Protein 1VLA (pdb70)

Structure (mmCIF, N/CA/C/O backbone):
data_1VLA
#
_entry.id   1VLA
#
_cell.length_a   64.754
_cell.length_b   39.789
_cell.length_c   110.448
_cell.angle_alpha   90.00
_cell.angle_beta   93.79
_cell.angle_gamma   90.00
#
_symmetry.space_group_name_H-M   'P 1 21 1'
#
loop_
_entity.id
_entity.type
_entity.pdbx_description
1 polymer 'Hydroperoxide resistance protein OsmC'
2 water water
#
loop_
_atom_site.group_PDB
_atom_site.id
_atom_site.type_symbol
_atom_site.label_atom_id
_atom_site.label_alt_id
_atom_site.label_comp_id
_atom_site.label_asym_id
_atom_site.label_entity_id
_atom_site.label_seq_id
_atom_site.pdbx_PDB_ins_code
_atom_site.Cartn_x
_atom_site.Cartn_y
_atom_site.Cartn_z
_atom_site.occupancy
_atom_site.B_iso_or_equiv
_atom_site.auth_seq_id
_atom_site.auth_comp_id
_atom_site.auth_asym_id
_atom_site.auth_atom_id
_atom_site.pdbx_PDB_model_num
ATOM 1 N N . HIS A 1 7 ? 14.884 20.364 15.927 1.00 15.99 -5 HIS A N 1
ATOM 2 C CA . HIS A 1 7 ? 13.616 20.773 16.639 1.00 15.06 -5 HIS A CA 1
ATOM 3 C C . HIS A 1 7 ? 12.816 19.543 17.041 1.00 16.85 -5 HIS A C 1
ATOM 4 O O . HIS A 1 7 ? 11.736 19.235 16.494 1.00 12.71 -5 HIS A O 1
ATOM 11 N N . HIS A 1 8 ? 13.379 18.848 18.036 1.00 15.94 -4 HIS A N 1
ATOM 12 C CA . HIS A 1 8 ? 12.886 17.552 18.482 1.00 14.95 -4 HIS A CA 1
ATOM 13 C C . HIS A 1 8 ? 11.510 17.730 19.085 1.00 12.00 -4 HIS A C 1
ATOM 14 O O . HIS A 1 8 ? 11.207 18.790 19.656 1.00 11.06 -4 HIS A O 1
ATOM 21 N N . HIS A 1 9 ? 10.673 16.705 18.939 1.00 7.52 -3 HIS A N 1
ATOM 22 C CA . HIS A 1 9 ? 9.320 16.825 19.368 1.00 5.63 -3 HIS A CA 1
ATOM 23 C C . HIS A 1 9 ? 9.195 16.522 20.834 1.00 4.50 -3 HIS A C 1
ATOM 24 O O . HIS A 1 9 ? 9.744 15.556 21.318 1.00 7.09 -3 HIS A O 1
ATOM 31 N N . HIS A 1 10 ? 8.467 17.368 21.533 1.00 2.00 -2 HIS A N 1
ATOM 32 C CA . HIS A 1 10 ? 8.201 17.168 22.949 1.00 3.43 -2 HIS A CA 1
ATOM 33 C C . HIS A 1 10 ? 6.819 16.579 23.001 1.00 7.21 -2 HIS A C 1
ATOM 34 O O . HIS A 1 10 ? 5.871 17.153 22.443 1.00 12.28 -2 HIS A O 1
ATOM 41 N N . HIS A 1 11 ? 6.692 15.445 23.643 1.00 2.00 -1 HIS A N 1
ATOM 42 C CA . HIS A 1 11 ? 5.392 14.792 23.772 1.00 2.00 -1 HIS A CA 1
ATOM 43 C C . HIS A 1 11 ? 5.011 14.768 25.239 1.00 3.13 -1 HIS A C 1
ATOM 44 O O . HIS A 1 11 ? 5.879 14.613 26.130 1.00 4.73 -1 HIS A O 1
ATOM 51 N N . HIS A 1 12 ? 3.728 14.955 25.506 1.00 5.36 0 HIS A N 1
ATOM 52 C CA . HIS A 1 12 ? 3.208 15.089 26.861 1.00 6.37 0 HIS A CA 1
ATOM 53 C C . HIS A 1 12 ? 2.014 14.130 27.016 1.00 7.76 0 HIS A C 1
ATOM 54 O O . HIS A 1 12 ? 1.257 13.942 26.088 1.00 2.50 0 HIS A O 1
ATOM 75 N N . GLN A 1 14 ? -0.863 12.820 30.364 1.00 5.11 2 GLN A N 1
ATOM 76 C CA . GLN A 1 14 ? -1.140 12.884 31.776 1.00 7.72 2 GLN A CA 1
ATOM 77 C C . GLN A 1 14 ? -2.172 11.863 32.234 1.00 3.94 2 GLN A C 1
ATOM 78 O O . GLN A 1 14 ? -3.040 11.454 31.466 1.00 2.63 2 GLN A O 1
ATOM 84 N N . ALA A 1 15 ? -1.965 11.371 33.451 1.00 3.22 3 ALA A N 1
ATOM 85 C CA . ALA A 1 15 ? -2.801 10.334 34.072 1.00 4.06 3 ALA A CA 1
ATOM 86 C C . ALA A 1 15 ? -3.302 10.945 35.352 1.00 5.04 3 ALA A C 1
ATOM 87 O O . ALA A 1 15 ? -2.523 11.385 36.195 1.00 5.51 3 ALA A O 1
ATOM 89 N N . ARG A 1 16 ? -4.610 10.958 35.505 1.00 5.03 4 ARG A N 1
ATOM 90 C CA . ARG A 1 16 ? -5.220 11.577 36.629 1.00 6.69 4 ARG A CA 1
ATOM 91 C C . ARG A 1 16 ? -5.801 10.482 37.584 1.00 5.28 4 ARG A C 1
ATOM 92 O O . ARG A 1 16 ? -6.575 9.602 37.176 1.00 3.30 4 ARG A O 1
ATOM 100 N N . TRP A 1 17 ? -5.454 10.593 38.871 1.00 5.84 5 TRP A N 1
ATOM 101 C CA . TRP A 1 17 ? -6.085 9.759 39.883 1.00 4.24 5 TRP A CA 1
ATOM 102 C C . TRP A 1 17 ? -7.511 10.194 40.057 1.00 4.94 5 TRP A C 1
ATOM 103 O O . TRP A 1 17 ? -7.791 11.364 40.198 1.00 2.60 5 TRP A O 1
ATOM 114 N N . ILE A 1 18 ? -8.418 9.243 40.011 1.00 3.06 6 ILE A N 1
ATOM 115 C CA . ILE A 1 18 ? -9.819 9.563 40.171 1.00 5.23 6 ILE A CA 1
ATOM 116 C C . ILE A 1 18 ? -10.466 8.868 41.356 1.00 3.46 6 ILE A C 1
ATOM 117 O O . ILE A 1 18 ? -11.682 8.860 41.499 1.00 4.21 6 ILE A O 1
ATOM 122 N N . GLY A 1 19 ? -9.624 8.425 42.284 1.00 7.53 7 GLY A N 1
ATOM 123 C CA . GLY A 1 19 ? -10.069 7.853 43.520 1.00 4.63 7 GLY A CA 1
ATOM 124 C C . GLY A 1 19 ? -9.671 6.409 43.585 1.00 4.99 7 GLY A C 1
ATOM 125 O O . GLY A 1 19 ? -9.440 5.761 42.540 1.00 5.78 7 GLY A O 1
ATOM 126 N N . ASN A 1 20 ? -9.635 5.922 44.833 1.00 4.58 8 ASN A N 1
ATOM 127 C CA . ASN A 1 20 ? -9.258 4.551 45.161 1.00 5.01 8 ASN A CA 1
ATOM 128 C C . ASN A 1 20 ? -7.927 4.259 44.490 1.00 5.65 8 ASN A C 1
ATOM 129 O O . ASN A 1 20 ? -6.944 4.913 44.836 1.00 5.07 8 ASN A O 1
ATOM 150 N N . PHE A 1 23 ? -6.958 5.348 37.728 1.00 4.39 11 PHE A N 1
ATOM 151 C CA . PHE A 1 23 ? -6.335 6.442 36.967 1.00 5.50 11 PHE A CA 1
ATOM 152 C C . PHE A 1 23 ? -7.019 6.496 35.589 1.00 5.00 11 PHE A C 1
ATOM 153 O O . PHE A 1 23 ? -7.343 5.461 35.017 1.00 2.05 11 PHE A O 1
ATOM 161 N N . HIS A 1 24 ? -7.211 7.711 35.089 1.00 3.95 12 HIS A N 1
ATOM 162 C CA . HIS A 1 24 ? -7.764 7.960 33.791 1.00 3.09 12 HIS A CA 1
ATOM 163 C C . HIS A 1 24 ? -6.785 8.799 33.000 1.00 6.09 12 HIS A C 1
ATOM 164 O O . HIS A 1 24 ? -6.262 9.817 33.478 1.00 4.91 12 HIS A O 1
ATOM 171 N N . VAL A 1 25 ? -6.602 8.380 31.757 1.00 4.85 13 VAL A N 1
ATOM 172 C CA . VAL A 1 25 ? -5.826 9.135 30.802 1.00 5.57 13 VAL A CA 1
ATOM 173 C C . VAL A 1 25 ? -6.730 9.496 29.625 1.00 7.63 13 VAL A C 1
ATOM 174 O O . VAL A 1 25 ? -7.482 8.669 29.155 1.00 5.43 13 VAL A O 1
ATOM 178 N N . ARG A 1 26 ? -6.670 10.752 29.170 1.00 4.18 14 ARG A N 1
ATOM 179 C CA . ARG A 1 26 ? -7.182 11.093 27.849 1.00 5.63 14 ARG A CA 1
ATOM 180 C C . ARG A 1 26 ? -5.963 11.205 26.956 1.00 7.94 14 ARG A C 1
ATOM 181 O O . ARG A 1 26 ? -5.110 12.074 27.183 1.00 4.25 14 ARG A O 1
ATOM 189 N N . THR A 1 27 ? -5.886 10.328 25.946 1.00 4.93 15 THR A N 1
ATOM 190 C CA . THR A 1 27 ? -4.720 10.307 25.054 1.00 8.19 15 THR A CA 1
ATOM 191 C C . THR A 1 27 ? -4.643 11.484 24.098 1.00 7.84 15 THR A C 1
ATOM 192 O O . THR A 1 27 ? -5.629 12.185 23.862 1.00 8.68 15 THR A O 1
ATOM 196 N N . ASP A 1 28 ? -3.447 11.726 23.556 1.00 10.30 16 ASP A N 1
ATOM 197 C CA . ASP A 1 28 ? -3.288 12.751 22.520 1.00 11.97 16 ASP A CA 1
ATOM 198 C C . ASP A 1 28 ? -4.123 12.380 21.312 1.00 10.20 16 ASP A C 1
ATOM 199 O O . ASP A 1 28 ? -4.678 13.253 20.651 1.00 10.21 16 ASP A O 1
ATOM 204 N N . SER A 1 29 ? -4.224 11.076 21.010 1.00 8.67 17 SER A N 1
ATOM 205 C CA . SER A 1 29 ? -5.124 10.566 19.965 1.00 7.27 17 SER A CA 1
ATOM 206 C C . SER A 1 29 ? -6.608 10.697 20.346 1.00 5.55 17 SER A C 1
ATOM 207 O O . SER A 1 29 ? -7.491 10.301 19.584 1.00 6.43 17 SER A O 1
ATOM 210 N N . ASN A 1 30 ? -6.871 11.179 21.566 1.00 9.03 18 ASN A N 1
ATOM 211 C CA . ASN A 1 30 ? -8.230 11.521 21.975 1.00 9.33 18 ASN A CA 1
ATOM 212 C C . ASN A 1 30 ? -9.145 10.331 22.319 1.00 9.84 18 ASN A C 1
ATOM 213 O O . ASN A 1 30 ? -10.294 10.217 21.862 1.00 8.08 18 ASN A O 1
ATOM 218 N N . HIS A 1 31 ? -8.593 9.442 23.130 1.00 6.52 19 HIS A N 1
ATOM 219 C CA . HIS A 1 31 ? -9.241 8.224 23.543 1.00 4.54 19 HIS A CA 1
ATOM 220 C C . HIS A 1 31 ? -9.033 8.066 25.028 1.00 6.23 19 HIS A C 1
ATOM 221 O O . HIS A 1 31 ? -8.125 8.639 25.600 1.00 6.42 19 HIS A O 1
ATOM 228 N N . ASP A 1 32 ? -9.913 7.314 25.661 1.00 8.40 20 ASP A N 1
ATOM 229 C CA . ASP A 1 32 ? -9.852 7.076 27.102 1.00 9.74 20 ASP A CA 1
ATOM 230 C C . ASP A 1 32 ? -9.020 5.843 27.382 1.00 8.35 20 ASP A C 1
ATOM 231 O O . ASP A 1 32 ? -9.105 4.863 26.675 1.00 7.32 20 ASP A O 1
ATOM 236 N N . VAL A 1 33 ? -8.209 5.915 28.418 1.00 6.83 21 VAL A N 1
ATOM 237 C CA . VAL A 1 33 ? -7.617 4.721 28.993 1.00 5.00 21 VAL A CA 1
ATOM 238 C C . VAL A 1 33 ? -7.830 4.760 30.523 1.00 6.61 21 VAL A C 1
ATOM 239 O O . VAL A 1 33 ? -7.562 5.781 31.138 1.00 5.34 21 VAL A O 1
ATOM 243 N N . LEU A 1 34 ? -8.324 3.665 31.099 1.00 5.06 22 LEU A N 1
ATOM 244 C CA . LEU A 1 34 ? -8.495 3.533 32.549 1.00 5.20 22 LEU A CA 1
ATOM 245 C C . LEU A 1 34 ? -7.603 2.418 33.047 1.00 5.07 22 LEU A C 1
ATOM 246 O O . LEU A 1 34 ? -7.298 1.486 32.333 1.00 2.93 22 LEU A O 1
ATOM 259 N N . ASP A 1 36 ? -6.801 0.185 36.848 1.00 4.46 24 ASP A N 1
ATOM 260 C CA . ASP A 1 36 ? -7.310 -0.116 38.185 1.00 4.82 24 ASP A CA 1
ATOM 261 C C . ASP A 1 36 ? -6.549 -1.320 38.666 1.00 6.62 24 ASP A C 1
ATOM 262 O O . ASP A 1 36 ? -5.740 -1.906 37.941 1.00 4.91 24 ASP A O 1
ATOM 267 N N . THR A 1 37 ? -6.778 -1.658 39.910 1.00 7.28 25 THR A N 1
ATOM 268 C CA . THR A 1 37 ? -6.219 -2.865 40.423 1.00 6.98 25 THR A CA 1
ATOM 269 C C . THR A 1 37 ? -7.216 -3.687 41.219 1.00 7.26 25 THR A C 1
ATOM 270 O O . THR A 1 37 ? -8.384 -3.342 41.371 1.00 6.67 25 THR A O 1
ATOM 274 N N . LYS A 1 38 ? -6.707 -4.774 41.750 1.00 8.76 26 LYS A N 1
ATOM 275 C CA . LYS A 1 38 ? -7.468 -5.631 42.631 1.00 8.21 26 LYS A CA 1
ATOM 276 C C . LYS A 1 38 ? -8.000 -4.942 43.880 1.00 10.45 26 LYS A C 1
ATOM 277 O O . LYS A 1 38 ? -7.410 -4.010 44.380 1.00 5.67 26 LYS A O 1
ATOM 283 N N . GLU A 1 39 ? -9.141 -5.429 44.369 1.00 11.03 27 GLU A N 1
ATOM 284 C CA . GLU A 1 39 ? -9.804 -4.824 45.511 1.00 10.41 27 GLU A CA 1
ATOM 285 C C . GLU A 1 39 ? -8.900 -5.003 46.741 1.00 10.53 27 GLU A C 1
ATOM 286 O O . GLU A 1 39 ? -8.818 -4.131 47.608 1.00 12.01 27 GLU A O 1
ATOM 292 N N . GLU A 1 40 ? -8.152 -6.097 46.744 1.00 9.73 28 GLU A N 1
ATOM 293 C CA . GLU A 1 40 ? -7.225 -6.389 47.815 1.00 13.02 28 GLU A CA 1
ATOM 294 C C . GLU A 1 40 ? -6.128 -5.360 48.044 1.00 10.88 28 GLU A C 1
ATOM 295 O O . GLU A 1 40 ? -5.617 -5.262 49.141 1.00 12.57 28 GLU A O 1
ATOM 301 N N . VAL A 1 41 ? -5.775 -4.577 47.036 1.00 10.69 29 VAL A N 1
ATOM 302 C CA . VAL A 1 41 ? -4.784 -3.531 47.202 1.00 10.52 29 VAL A CA 1
ATOM 303 C C . VAL A 1 41 ? -5.386 -2.144 47.022 1.00 9.80 29 VAL A C 1
ATOM 304 O O . VAL A 1 41 ? -4.669 -1.177 46.854 1.00 8.48 29 VAL A O 1
ATOM 308 N N . GLY A 1 42 ? -6.710 -2.058 47.149 1.00 8.22 30 GLY A N 1
ATOM 309 C CA . GLY A 1 42 ? -7.409 -0.780 47.286 1.00 6.76 30 GLY A CA 1
ATOM 310 C C . GLY A 1 42 ? -8.218 -0.394 46.062 1.00 5.92 30 GLY A C 1
ATOM 311 O O . GLY A 1 42 ? -8.816 0.673 46.014 1.00 5.71 30 GLY A O 1
ATOM 312 N N . GLY A 1 43 ? -8.176 -1.258 45.047 1.00 7.36 31 GLY A N 1
ATOM 313 C CA . GLY A 1 43 ? -8.771 -0.979 43.742 1.00 7.26 31 GLY A CA 1
ATOM 314 C C . GLY A 1 43 ? -10.201 -1.490 43.667 1.00 5.49 31 GLY A C 1
ATOM 315 O O . GLY A 1 43 ? -10.779 -1.916 44.654 1.00 6.07 31 GLY A O 1
ATOM 316 N N . LYS A 1 44 ? -10.797 -1.388 42.490 1.00 5.30 32 LYS A N 1
ATOM 317 C CA . LYS A 1 44 ? -12.174 -1.828 42.270 1.00 6.58 32 LYS A CA 1
ATOM 318 C C . LYS A 1 44 ? -12.287 -2.853 41.152 1.00 4.69 32 LYS A C 1
ATOM 319 O O . LYS A 1 44 ? -13.375 -3.195 40.736 1.00 5.00 32 LYS A O 1
ATOM 325 N N . ASP A 1 45 ? -11.141 -3.300 40.659 1.00 3.45 33 ASP A N 1
ATOM 326 C CA . ASP A 1 45 ? -11.046 -4.258 39.561 1.00 5.84 33 ASP A CA 1
ATOM 327 C C . ASP A 1 45 ? -11.991 -3.920 38.405 1.00 4.45 33 ASP A C 1
ATOM 328 O O . ASP A 1 45 ? -12.711 -4.775 37.885 1.00 3.85 33 ASP A O 1
ATOM 333 N N . ALA A 1 46 ? -11.926 -2.671 37.985 1.00 4.26 34 ALA A N 1
ATOM 334 C CA . ALA A 1 46 ? -12.845 -2.167 37.015 1.00 4.58 34 ALA A CA 1
ATOM 335 C C . ALA A 1 46 ? -12.139 -1.802 35.735 1.00 6.00 34 ALA A C 1
ATOM 336 O O . ALA A 1 46 ? -12.768 -1.326 34.787 1.00 7.48 34 ALA A O 1
ATOM 338 N N . ALA A 1 47 ? -10.833 -2.084 35.663 1.00 5.12 35 ALA A N 1
ATOM 339 C CA . ALA A 1 47 ? -10.057 -1.764 34.475 1.00 3.97 35 ALA A CA 1
ATOM 340 C C . ALA A 1 47 ? -8.741 -2.540 34.565 1.00 2.00 35 ALA A C 1
ATOM 341 O O . ALA A 1 47 ? -8.387 -3.049 35.635 1.00 2.25 35 ALA A O 1
ATOM 343 N N . PRO A 1 48 ? -8.002 -2.560 33.482 1.00 2.75 36 PRO A N 1
ATOM 344 C CA . PRO A 1 48 ? -6.753 -3.325 33.520 1.00 5.83 36 PRO A CA 1
ATOM 345 C C . PRO A 1 48 ? -5.711 -2.734 34.445 1.00 4.60 36 PRO A C 1
ATOM 346 O O . PRO A 1 48 ? -5.736 -1.530 34.769 1.00 7.12 36 PRO A O 1
ATOM 350 N N . ARG A 1 49 ? -4.782 -3.590 34.856 1.00 5.05 37 ARG A N 1
ATOM 351 C CA . ARG A 1 49 ? -3.624 -3.192 35.610 1.00 5.34 37 ARG A CA 1
ATOM 352 C C . ARG A 1 49 ? -2.611 -2.412 34.740 1.00 4.03 37 ARG A C 1
ATOM 353 O O . ARG A 1 49 ? -2.447 -2.652 33.540 1.00 3.54 37 ARG A O 1
ATOM 361 N N . PRO A 1 50 ? -1.877 -1.508 35.364 1.00 4.05 38 PRO A N 1
ATOM 362 C CA . PRO A 1 50 ? -0.833 -0.779 34.634 1.00 3.15 38 PRO A CA 1
ATOM 363 C C . PRO A 1 50 ? 0.150 -1.690 33.877 1.00 3.34 38 PRO A C 1
ATOM 364 O O . PRO A 1 50 ? 0.426 -1.430 32.686 1.00 2.00 38 PRO A O 1
ATOM 368 N N . LEU A 1 51 ? 0.632 -2.770 34.501 1.00 2.52 39 LEU A N 1
ATOM 369 C CA . LEU A 1 51 ? 1.578 -3.631 33.774 1.00 7.17 39 LEU A CA 1
ATOM 370 C C . LEU A 1 51 ? 0.962 -4.327 32.599 1.00 3.85 39 LEU A C 1
ATOM 371 O O . LEU A 1 51 ? 1.620 -4.617 31.602 1.00 6.55 39 LEU A O 1
ATOM 376 N N . GLU A 1 52 ? -0.310 -4.645 32.748 1.00 4.40 40 GLU A N 1
ATOM 377 C CA . GLU A 1 52 ? -1.069 -5.200 31.673 1.00 4.89 40 GLU A CA 1
ATOM 378 C C . GLU A 1 52 ? -1.106 -4.261 30.480 1.00 2.06 40 GLU A C 1
ATOM 379 O O . GLU A 1 52 ? -0.955 -4.715 29.365 1.00 3.33 40 GLU A O 1
ATOM 385 N N . LEU A 1 53 ? -1.233 -2.968 30.722 1.00 3.64 41 LEU A N 1
ATOM 386 C CA . LEU A 1 53 ? -1.224 -1.968 29.639 1.00 2.95 41 LEU A CA 1
ATOM 387 C C . LEU A 1 53 ? 0.138 -1.866 29.022 1.00 3.19 41 LEU A C 1
ATOM 388 O O . LEU A 1 53 ? 0.263 -1.736 27.804 1.00 4.51 41 LEU A O 1
ATOM 393 N N . VAL A 1 54 ? 1.175 -1.913 29.848 1.00 4.21 42 VAL A N 1
ATOM 394 C CA . VAL A 1 54 ? 2.562 -1.893 29.305 1.00 5.62 42 VAL A CA 1
ATOM 395 C C . VAL A 1 54 ? 2.762 -3.047 28.290 1.00 2.91 42 VAL A C 1
ATOM 396 O O . VAL A 1 54 ? 3.171 -2.809 27.164 1.00 7.47 42 VAL A O 1
ATOM 400 N N . LEU A 1 55 ? 2.442 -4.255 28.713 1.00 7.04 43 LEU A N 1
ATOM 401 C CA . LEU A 1 55 ? 2.676 -5.460 27.924 1.00 6.74 43 LEU A CA 1
ATOM 402 C C . LEU A 1 55 ? 1.762 -5.484 26.696 1.00 4.75 43 LEU A C 1
ATOM 403 O O . LEU A 1 55 ? 2.205 -5.879 25.634 1.00 6.25 43 LEU A O 1
ATOM 408 N N . THR A 1 56 ? 0.522 -5.057 26.873 1.00 5.95 44 THR A N 1
ATOM 409 C CA . THR A 1 56 ? -0.437 -4.921 25.779 1.00 4.53 44 THR A CA 1
ATOM 410 C C . THR A 1 56 ? 0.085 -3.927 24.726 1.00 5.42 44 THR A C 1
ATOM 411 O O . THR A 1 56 ? 0.050 -4.203 23.524 1.00 4.56 44 THR A O 1
ATOM 415 N N . GLY A 1 57 ? 0.565 -2.769 25.188 1.00 2.31 45 GLY A N 1
ATOM 416 C CA . GLY A 1 57 ? 1.143 -1.758 24.305 1.00 4.44 45 GLY A CA 1
ATOM 417 C C . GLY A 1 57 ? 2.311 -2.315 23.513 1.00 6.43 45 GLY A C 1
ATOM 418 O O . GLY A 1 57 ? 2.430 -2.137 22.319 1.00 7.47 45 GLY A O 1
ATOM 419 N N . LEU A 1 58 ? 3.196 -3.009 24.203 1.00 5.95 46 LEU A N 1
ATOM 420 C CA . LEU A 1 58 ? 4.363 -3.625 23.534 1.00 7.70 46 LEU A CA 1
ATOM 421 C C . LEU A 1 58 ? 3.976 -4.602 22.453 1.00 7.81 46 LEU A C 1
ATOM 422 O O . LEU A 1 58 ? 4.558 -4.587 21.362 1.00 6.48 46 LEU A O 1
ATOM 435 N N . GLY A 1 60 ? 1.086 -4.513 20.844 1.00 8.05 48 GLY A N 1
ATOM 436 C CA . GLY A 1 60 ? 0.562 -3.662 19.802 1.00 7.01 48 GLY A CA 1
ATOM 437 C C . GLY A 1 60 ? 1.598 -3.032 18.912 1.00 7.59 48 GLY A C 1
ATOM 438 O O . GLY A 1 60 ? 1.414 -3.012 17.673 1.00 7.42 48 GLY A O 1
ATOM 439 N N . CYS A 1 61 ? 2.696 -2.546 19.500 1.00 6.71 49 CYS A N 1
ATOM 440 C CA . CYS A 1 61 ? 3.762 -1.899 18.716 1.00 9.01 49 CYS A CA 1
ATOM 441 C C . CYS A 1 61 ? 4.246 -2.875 17.641 1.00 8.08 49 CYS A C 1
ATOM 442 O O . CYS A 1 61 ? 4.257 -2.546 16.459 1.00 9.86 49 CYS A O 1
ATOM 445 N N . THR A 1 62 ? 4.529 -4.111 18.034 1.00 3.65 50 THR A N 1
ATOM 446 C CA . THR A 1 62 ? 5.072 -5.056 17.030 1.00 7.77 50 THR A CA 1
ATOM 447 C C . THR A 1 62 ? 3.960 -5.599 16.118 1.00 6.91 50 THR A C 1
ATOM 448 O O . THR A 1 62 ? 4.184 -5.787 14.911 1.00 7.50 50 THR A O 1
ATOM 452 N N . GLY A 1 63 ? 2.768 -5.832 16.663 1.00 5.71 51 GLY A N 1
ATOM 453 C CA . GLY A 1 63 ? 1.644 -6.289 15.834 1.00 8.10 51 GLY A CA 1
ATOM 454 C C . GLY A 1 63 ? 1.336 -5.305 14.721 1.00 6.54 51 GLY A C 1
ATOM 455 O O . GLY A 1 63 ? 1.111 -5.707 13.602 1.00 5.60 51 GLY A O 1
ATOM 467 N N . ASP A 1 65 ? 3.330 -3.221 13.291 1.00 5.21 53 ASP A N 1
ATOM 468 C CA . ASP A 1 65 ? 4.394 -3.324 12.326 1.00 5.28 53 ASP A CA 1
ATOM 469 C C . ASP A 1 65 ? 4.132 -4.426 11.409 1.00 5.98 53 ASP A C 1
ATOM 470 O O . ASP A 1 65 ? 4.243 -4.273 10.221 1.00 4.83 53 ASP A O 1
ATOM 475 N N . VAL A 1 66 ? 3.845 -5.582 11.959 1.00 5.62 54 VAL A N 1
ATOM 476 C CA . VAL A 1 66 ? 3.704 -6.766 11.121 1.00 4.98 54 VAL A CA 1
ATOM 477 C C . VAL A 1 66 ? 2.536 -6.644 10.171 1.00 3.85 54 VAL A C 1
ATOM 478 O O . VAL A 1 66 ? 2.663 -6.944 8.977 1.00 3.73 54 VAL A O 1
ATOM 482 N N . VAL A 1 67 ? 1.397 -6.220 10.697 1.00 4.28 55 VAL A N 1
ATOM 483 C CA . VAL A 1 67 ? 0.199 -5.978 9.832 1.00 5.38 55 VAL A CA 1
ATOM 484 C C . VAL A 1 67 ? 0.530 -5.012 8.707 1.00 2.30 55 VAL A C 1
ATOM 485 O O . VAL A 1 67 ? 0.253 -5.289 7.550 1.00 5.02 55 VAL A O 1
ATOM 489 N N . SER A 1 68 ? 1.104 -3.866 9.054 1.00 5.43 56 SER A N 1
ATOM 490 C CA . SER A 1 68 ? 1.425 -2.846 8.069 1.00 6.81 56 SER A CA 1
ATOM 491 C C . SER A 1 68 ? 2.364 -3.362 6.995 1.00 6.27 56 SER A C 1
ATOM 492 O O . SER A 1 68 ? 2.187 -3.109 5.787 1.00 3.85 56 SER A O 1
ATOM 497 N N . ILE A 1 69 ? 3.358 -4.118 7.424 1.00 5.40 57 ILE A N 1
ATOM 498 C CA . ILE A 1 69 ? 4.347 -4.644 6.519 1.00 5.55 57 ILE A CA 1
ATOM 499 C C . ILE A 1 69 ? 3.723 -5.660 5.614 1.00 4.36 57 ILE A C 1
ATOM 500 O O . ILE A 1 69 ? 3.943 -5.616 4.429 1.00 3.30 57 ILE A O 1
ATOM 505 N N . LEU A 1 70 ? 2.940 -6.591 6.153 1.00 6.01 58 LEU A N 1
ATOM 506 C CA . LEU A 1 70 ? 2.286 -7.561 5.285 1.00 3.01 58 LEU A CA 1
ATOM 507 C C . LEU A 1 70 ? 1.269 -6.953 4.333 1.00 3.94 58 LEU A C 1
ATOM 508 O O . LEU A 1 70 ? 1.150 -7.392 3.217 1.00 5.61 58 LEU A O 1
ATOM 513 N N . ARG A 1 71 ? 0.569 -5.922 4.758 1.00 5.03 59 ARG A N 1
ATOM 514 C CA . ARG A 1 71 ? -0.302 -5.182 3.835 1.00 5.07 59 ARG A CA 1
ATOM 515 C C . ARG A 1 71 ? 0.511 -4.597 2.717 1.00 6.49 59 ARG A C 1
ATOM 516 O O . ARG A 1 71 ? 0.152 -4.698 1.523 1.00 6.19 59 ARG A O 1
ATOM 524 N N . LYS A 1 72 ? 1.635 -4.004 3.093 1.00 6.39 60 LYS A N 1
ATOM 525 C CA . LYS A 1 72 ? 2.516 -3.385 2.137 1.00 7.12 60 LYS A CA 1
ATOM 526 C C . LYS A 1 72 ? 3.022 -4.407 1.132 1.00 9.50 60 LYS A C 1
ATOM 527 O O . LYS A 1 72 ? 3.036 -4.142 -0.071 1.00 7.96 60 LYS A O 1
ATOM 541 N N . LYS A 1 74 ? 1.597 -6.925 0.216 1.00 3.88 62 LYS A N 1
ATOM 542 C CA . LYS A 1 74 ? 0.474 -7.332 -0.601 1.00 4.39 62 LYS A CA 1
ATOM 543 C C . LYS A 1 74 ? 0.143 -8.812 -0.380 1.00 5.82 62 LYS A C 1
ATOM 544 O O . LYS A 1 74 ? -0.268 -9.517 -1.307 1.00 9.74 62 LYS A O 1
ATOM 553 N N . VAL A 1 75 ? 0.284 -9.288 0.853 1.00 6.64 63 VAL A N 1
ATOM 554 C CA . VAL A 1 75 ? -0.166 -10.657 1.178 1.00 8.13 63 VAL A CA 1
ATOM 555 C C . VAL A 1 75 ? -1.165 -10.714 2.328 1.00 9.37 63 VAL A C 1
ATOM 556 O O . VAL A 1 75 ? -1.579 -11.795 2.742 1.00 9.04 63 VAL A O 1
ATOM 560 N N . ILE A 1 76 ? -1.564 -9.562 2.860 1.00 9.15 64 ILE A N 1
ATOM 561 C CA . ILE A 1 76 ? -2.422 -9.567 4.024 1.00 9.68 64 ILE A CA 1
ATOM 562 C C . ILE A 1 76 ? -3.847 -10.032 3.669 1.00 9.11 64 ILE A C 1
ATOM 563 O O . ILE A 1 76 ? -4.581 -10.543 4.514 1.00 9.36 64 ILE A O 1
ATOM 568 N N . ASP A 1 77 ? -4.224 -9.845 2.419 1.00 10.42 65 ASP A N 1
ATOM 569 C CA . ASP A 1 77 ? -5.503 -10.326 1.965 1.00 10.68 65 ASP A CA 1
ATOM 570 C C . ASP A 1 77 ? -5.657 -11.824 2.168 1.00 9.25 65 ASP A C 1
ATOM 571 O O . ASP A 1 77 ? -6.788 -12.311 2.202 1.00 11.88 65 ASP A O 1
ATOM 575 N N . GLN A 1 78 ? -4.545 -12.557 2.309 1.00 8.14 66 GLN A N 1
ATOM 576 C CA . GLN A 1 78 ? -4.574 -13.991 2.583 1.00 8.22 66 GLN A CA 1
ATOM 577 C C . GLN A 1 78 ? -4.614 -14.317 4.082 1.00 8.88 66 GLN A C 1
ATOM 578 O O . GLN A 1 78 ? -4.679 -15.479 4.451 1.00 6.83 66 GLN A O 1
ATOM 592 N N . LYS A 1 80 ? -6.106 -14.737 7.552 1.00 3.74 68 LYS A N 1
ATOM 593 C CA . LYS A 1 80 ? -7.405 -14.867 8.219 1.00 3.61 68 LYS A CA 1
ATOM 594 C C . LYS A 1 80 ? -7.332 -14.467 9.676 1.00 6.72 68 LYS A C 1
ATOM 595 O O . LYS A 1 80 ? -8.317 -14.011 10.227 1.00 5.72 68 LYS A O 1
ATOM 602 N N . ASP A 1 81 ? -6.199 -14.719 10.306 1.00 5.06 69 ASP A N 1
ATOM 603 C CA . ASP A 1 81 ? -6.040 -14.443 11.725 1.00 7.30 69 ASP A CA 1
ATOM 604 C C . ASP A 1 81 ? -4.562 -14.176 12.020 1.00 5.67 69 ASP A C 1
ATOM 605 O O . ASP A 1 81 ? -3.680 -14.675 11.339 1.00 4.78 69 ASP A O 1
ATOM 610 N N . PHE A 1 82 ? -4.337 -13.369 13.046 1.00 5.11 70 PHE A N 1
ATOM 611 C CA . PHE A 1 82 ? -3.027 -13.028 13.512 1.00 5.34 70 PHE A CA 1
ATOM 612 C C . PHE A 1 82 ? -3.145 -12.674 14.987 1.00 7.24 70 PHE A C 1
ATOM 613 O O . PHE A 1 82 ? -3.951 -11.856 15.413 1.00 5.36 70 PHE A O 1
ATOM 621 N N . ARG A 1 83 ? -2.318 -13.311 15.784 1.00 5.95 71 ARG A N 1
ATOM 622 C CA . ARG A 1 83 ? -2.246 -12.894 17.156 1.00 8.05 71 ARG A CA 1
ATOM 623 C C . ARG A 1 83 ? -0.827 -12.959 17.651 1.00 9.45 71 ARG A C 1
ATOM 624 O O . ARG A 1 83 ? 0.015 -13.670 17.081 1.00 5.76 71 ARG A O 1
ATOM 632 N N . ILE A 1 84 ? -0.592 -12.211 18.718 1.00 11.48 72 ILE A N 1
ATOM 633 C CA . ILE A 1 84 ? 0.696 -12.157 19.381 1.00 9.69 72 ILE A CA 1
ATOM 634 C C . ILE A 1 84 ? 0.473 -12.705 20.771 1.00 7.91 72 ILE A C 1
ATOM 635 O O . ILE A 1 84 ? -0.538 -12.387 21.415 1.00 9.00 72 ILE A O 1
ATOM 640 N N . GLU A 1 85 ? 1.401 -13.526 21.229 1.00 7.32 73 GLU A N 1
ATOM 641 C CA . GLU A 1 85 ? 1.381 -14.008 22.637 1.00 6.63 73 GLU A CA 1
ATOM 642 C C . GLU A 1 85 ? 2.693 -13.577 23.244 1.00 11.35 73 GLU A C 1
ATOM 643 O O . GLU A 1 85 ? 3.724 -13.677 22.602 1.00 10.49 73 GLU A O 1
ATOM 649 N N . ILE A 1 86 ? 2.646 -13.067 24.466 1.00 9.54 74 ILE A N 1
ATOM 650 C CA . ILE A 1 86 ? 3.857 -12.679 25.155 1.00 9.26 74 ILE A CA 1
ATOM 651 C C . ILE A 1 86 ? 3.957 -13.537 26.371 1.00 8.36 74 ILE A C 1
ATOM 652 O O . ILE A 1 86 ? 2.939 -13.807 27.039 1.00 9.91 74 ILE A O 1
ATOM 657 N N . GLU A 1 87 ? 5.167 -14.042 26.606 1.00 7.72 75 GLU A N 1
ATOM 658 C CA . GLU A 1 87 ? 5.493 -14.925 27.718 1.00 8.66 75 GLU A CA 1
ATOM 659 C C . GLU A 1 87 ? 6.684 -14.287 28.395 1.00 11.07 75 GLU A C 1
ATOM 660 O O . GLU A 1 87 ? 7.671 -13.982 27.728 1.00 11.81 75 GLU A O 1
ATOM 666 N N . TYR A 1 88 ? 6.589 -14.059 29.704 1.00 11.38 76 TYR A N 1
ATOM 667 C CA . TYR A 1 88 ? 7.641 -13.303 30.364 1.00 8.94 76 TYR A CA 1
ATOM 668 C C . TYR A 1 88 ? 7.956 -13.903 31.698 1.00 10.06 76 TYR A C 1
ATOM 669 O O . TYR A 1 88 ? 7.171 -14.684 32.256 1.00 9.34 76 TYR A O 1
ATOM 678 N N . GLU A 1 89 ? 9.135 -13.540 32.175 1.00 8.09 77 GLU A N 1
ATOM 679 C CA . GLU A 1 89 ? 9.536 -13.780 33.541 1.00 7.64 77 GLU A CA 1
ATOM 680 C C . GLU A 1 89 ? 10.056 -12.499 34.120 1.00 8.52 77 GLU A C 1
ATOM 681 O O . GLU A 1 89 ? 10.711 -11.705 33.441 1.00 7.73 77 GLU A O 1
ATOM 687 N N . ARG A 1 90 ? 9.736 -12.288 35.374 1.00 8.21 78 ARG A N 1
ATOM 688 C CA . ARG A 1 90 ? 10.001 -11.036 36.001 1.00 9.08 78 ARG A CA 1
ATOM 689 C C . ARG A 1 90 ? 10.238 -11.331 37.473 1.00 12.74 78 ARG A C 1
ATOM 690 O O . ARG A 1 90 ? 9.530 -12.170 38.054 1.00 15.34 78 ARG A O 1
ATOM 698 N N . THR A 1 91 ? 11.246 -10.699 38.052 1.00 12.12 79 THR A N 1
ATOM 699 C CA . THR A 1 91 ? 11.596 -10.950 39.456 1.00 10.54 79 THR A CA 1
ATOM 700 C C . THR A 1 91 ? 10.471 -10.532 40.386 1.00 10.45 79 THR A C 1
ATOM 701 O O . THR A 1 91 ? 9.574 -9.820 39.987 1.00 11.32 79 THR A O 1
ATOM 705 N N . GLU A 1 92 ? 10.489 -11.058 41.614 1.00 14.88 80 GLU A N 1
ATOM 706 C CA . GLU A 1 92 ? 9.432 -10.777 42.600 1.00 16.79 80 GLU A CA 1
ATOM 707 C C . GLU A 1 92 ? 9.908 -9.674 43.562 1.00 14.00 80 GLU A C 1
ATOM 708 O O . GLU A 1 92 ? 9.133 -8.812 43.941 1.00 17.00 80 GLU A O 1
ATOM 710 N N . GLU A 1 93 ? 11.195 -9.676 43.882 1.00 14.78 81 GLU A N 1
ATOM 711 C CA . GLU A 1 93 ? 11.775 -8.696 44.793 1.00 14.61 81 GLU A CA 1
ATOM 712 C C . GLU A 1 93 ? 12.086 -7.405 44.067 1.00 14.03 81 GLU A C 1
ATOM 713 O O . GLU A 1 93 ? 12.447 -7.416 42.887 1.00 11.37 81 GLU A O 1
ATOM 715 N N . HIS A 1 94 ? 11.967 -6.291 44.787 1.00 13.47 82 HIS A N 1
ATOM 716 C CA . HIS A 1 94 ? 12.176 -4.956 44.196 1.00 13.69 82 HIS A CA 1
ATOM 717 C C . HIS A 1 94 ? 13.654 -4.748 43.963 1.00 12.52 82 HIS A C 1
ATOM 718 O O . HIS A 1 94 ? 14.460 -5.210 44.757 1.00 14.43 82 HIS A O 1
ATOM 725 N N . PRO A 1 95 ? 14.031 -4.089 42.870 1.00 10.05 83 PRO A N 1
ATOM 726 C CA . PRO A 1 95 ? 13.226 -3.698 41.730 1.00 10.57 83 PRO A CA 1
ATOM 727 C C . PRO A 1 95 ? 12.848 -4.921 40.906 1.00 11.63 83 PRO A C 1
ATOM 728 O O . PRO A 1 95 ? 13.675 -5.814 40.686 1.00 13.21 83 PRO A O 1
ATOM 732 N N . ARG A 1 96 ? 11.596 -4.976 40.479 1.00 9.94 84 ARG A N 1
ATOM 733 C CA . ARG A 1 96 ? 11.137 -6.074 39.688 1.00 10.15 84 ARG A CA 1
ATOM 734 C C . ARG A 1 96 ? 11.528 -5.793 38.254 1.00 9.34 84 ARG A C 1
ATOM 735 O O . ARG A 1 96 ? 11.090 -4.822 37.689 1.00 11.32 84 ARG A O 1
ATOM 749 N N . ILE A 1 97 ? 12.325 -6.683 37.688 1.00 7.95 85 ILE A N 1
ATOM 750 C CA . ILE A 1 97 ? 12.830 -6.547 36.359 1.00 7.27 85 ILE A CA 1
ATOM 751 C C . ILE A 1 97 ? 12.459 -7.757 35.489 1.00 5.86 85 ILE A C 1
ATOM 752 O O . ILE A 1 97 ? 12.388 -8.884 35.976 1.00 7.43 85 ILE A O 1
ATOM 757 N N . PHE A 1 98 ? 12.216 -7.514 34.207 1.00 4.91 86 PHE A N 1
ATOM 758 C CA . PHE A 1 98 ? 12.082 -8.584 33.263 1.00 3.09 86 PHE A CA 1
ATOM 759 C C . PHE A 1 98 ? 13.417 -9.318 33.085 1.00 5.67 86 PHE A C 1
ATOM 760 O O . PHE A 1 98 ? 14.445 -8.695 32.832 1.00 4.74 86 PHE A O 1
ATOM 768 N N . THR A 1 99 ? 13.373 -10.632 33.251 1.00 4.34 87 THR A N 1
ATOM 769 C CA . THR A 1 99 ? 14.509 -11.520 32.980 1.00 6.63 87 THR A CA 1
ATOM 770 C C . THR A 1 99 ? 14.366 -12.311 31.655 1.00 7.81 87 THR A C 1
ATOM 771 O O . THR A 1 99 ? 15.385 -12.763 31.077 1.00 8.85 87 THR A O 1
ATOM 775 N N . LYS A 1 100 ? 13.126 -12.567 31.235 1.00 7.49 88 LYS A N 1
ATOM 776 C CA . LYS A 1 100 ? 12.848 -13.196 29.934 1.00 7.19 88 LYS A CA 1
ATOM 777 C C . LYS A 1 100 ? 11.593 -12.588 29.341 1.00 7.33 88 LYS A C 1
ATOM 778 O O . LYS A 1 100 ? 10.635 -12.254 30.073 1.00 6.87 88 LYS A O 1
ATOM 784 N N . VAL A 1 101 ? 11.632 -12.371 28.019 1.00 6.61 89 VAL A N 1
ATOM 785 C CA . VAL A 1 101 ? 10.482 -11.940 27.235 1.00 6.69 89 VAL A CA 1
ATOM 786 C C . VAL A 1 101 ? 10.580 -12.697 25.906 1.00 7.23 89 VAL A C 1
ATOM 787 O O . VAL A 1 101 ? 11.628 -12.683 25.223 1.00 6.74 89 VAL A O 1
ATOM 791 N N . HIS A 1 102 ? 9.499 -13.414 25.611 1.00 7.23 90 HIS A N 1
ATOM 792 C CA . HIS A 1 102 ? 9.335 -14.224 24.412 1.00 4.43 90 HIS A CA 1
ATOM 793 C C . HIS A 1 102 ? 8.032 -13.803 23.743 1.00 6.50 90 HIS A C 1
ATOM 794 O O . HIS A 1 102 ? 7.021 -13.654 24.435 1.00 9.26 90 HIS A O 1
ATOM 801 N N . LEU A 1 103 ? 8.064 -13.586 22.415 1.00 7.11 91 LEU A N 1
ATOM 802 C CA . LEU A 1 103 ? 6.884 -13.214 21.679 1.00 7.00 91 LEU A CA 1
ATOM 803 C C . LEU A 1 103 ? 6.593 -14.323 20.628 1.00 7.83 91 LEU A C 1
ATOM 804 O O . LEU A 1 103 ? 7.486 -14.771 19.921 1.00 5.22 91 LEU A O 1
ATOM 809 N N . LYS A 1 104 ? 5.347 -14.793 20.584 1.00 7.76 92 LYS A N 1
ATOM 810 C CA . LYS A 1 104 ? 4.883 -15.689 19.536 1.00 9.18 92 LYS A CA 1
ATOM 811 C C . LYS A 1 104 ? 4.006 -14.887 18.594 1.00 8.61 92 LYS A C 1
ATOM 812 O O . LYS A 1 104 ? 3.064 -14.205 19.010 1.00 9.62 92 LYS A O 1
ATOM 818 N N . TYR A 1 105 ? 4.330 -14.977 17.316 1.00 6.79 93 TYR A N 1
ATOM 819 C CA . TYR A 1 105 ? 3.573 -14.373 16.241 1.00 5.74 93 TYR A CA 1
ATOM 820 C C . TYR A 1 105 ? 2.882 -15.543 15.590 1.00 6.87 93 TYR A C 1
ATOM 821 O O . TYR A 1 105 ? 3.531 -16.439 15.071 1.00 6.40 93 TYR A O 1
ATOM 830 N N . ILE A 1 106 ? 1.566 -15.583 15.730 1.00 5.75 94 ILE A N 1
ATOM 831 C CA . ILE A 1 106 ? 0.813 -16.746 15.364 1.00 3.90 94 ILE A CA 1
ATOM 832 C C . ILE A 1 106 ? -0.182 -16.383 14.257 1.00 4.57 94 ILE A C 1
ATOM 833 O O . ILE A 1 106 ? -1.088 -15.541 14.456 1.00 5.61 94 ILE A O 1
ATOM 838 N N . PHE A 1 107 ? -0.046 -17.027 13.113 1.00 3.94 95 PHE A N 1
ATOM 839 C CA . PHE A 1 107 ? -0.799 -16.670 11.921 1.00 8.25 95 PHE A CA 1
ATOM 840 C C . PHE A 1 107 ? -1.662 -17.804 11.414 1.00 5.61 95 PHE A C 1
ATOM 841 O O . PHE A 1 107 ? -1.261 -18.972 11.497 1.00 6.29 95 PHE A O 1
ATOM 849 N N . LYS A 1 108 ? -2.833 -17.448 10.868 1.00 6.85 96 LYS A N 1
ATOM 850 C CA . LYS A 1 108 ? -3.638 -18.373 10.105 1.00 6.27 96 LYS A CA 1
ATOM 851 C C . LYS A 1 108 ? -3.832 -17.766 8.708 1.00 5.59 96 LYS A C 1
ATOM 852 O O . LYS A 1 108 ? -4.452 -16.702 8.542 1.00 6.81 96 LYS A O 1
ATOM 858 N N . PHE A 1 109 ? -3.227 -18.392 7.701 1.00 6.28 97 PHE A N 1
ATOM 859 C CA . PHE A 1 109 ? -3.407 -17.954 6.337 1.00 4.17 97 PHE A CA 1
ATOM 860 C C . PHE A 1 109 ? -4.329 -18.860 5.544 1.00 6.85 97 PHE A C 1
ATOM 861 O O . PHE A 1 109 ? -4.440 -20.079 5.787 1.00 5.42 97 PHE A O 1
ATOM 869 N N . ASP A 1 110 ? -4.947 -18.271 4.535 1.00 5.76 98 ASP A N 1
ATOM 870 C CA . ASP A 1 110 ? -5.697 -19.059 3.589 1.00 9.49 98 ASP A CA 1
ATOM 871 C C . ASP A 1 110 ? -4.691 -19.674 2.615 1.00 11.05 98 ASP A C 1
ATOM 872 O O . ASP A 1 110 ? -4.019 -18.971 1.896 1.00 9.31 98 ASP A O 1
ATOM 877 N N . GLY A 1 111 ? -4.547 -20.986 2.625 1.00 11.35 99 GLY A N 1
ATOM 878 C CA . GLY A 1 111 ? -3.589 -21.632 1.722 1.00 12.02 99 GLY A CA 1
ATOM 879 C C . GLY A 1 111 ? -2.161 -21.577 2.257 1.00 9.27 99 GLY A C 1
ATOM 880 O O . GLY A 1 111 ? -1.928 -21.238 3.397 1.00 8.12 99 GLY A O 1
ATOM 881 N N . GLU A 1 112 ? -1.190 -21.881 1.416 1.00 8.27 100 GLU A N 1
ATOM 882 C CA . GLU A 1 112 ? 0.202 -21.868 1.871 1.00 9.03 100 GLU A CA 1
ATOM 883 C C . GLU A 1 112 ? 0.594 -20.481 2.369 1.00 8.30 100 GLU A C 1
ATOM 884 O O . GLU A 1 112 ? 0.425 -19.520 1.658 1.00 6.40 100 GLU A O 1
ATOM 890 N N . PRO A 1 113 ? 1.098 -20.358 3.619 1.00 7.51 101 PRO A N 1
ATOM 891 C CA . PRO A 1 113 ? 1.460 -19.022 4.077 1.00 7.69 101 PRO A CA 1
ATOM 892 C C . PRO A 1 113 ? 2.631 -18.430 3.304 1.00 6.11 101 PRO A C 1
ATOM 893 O O . PRO A 1 113 ? 3.524 -19.169 2.897 1.00 5.54 101 PRO A O 1
ATOM 897 N N . PRO A 1 114 ? 2.660 -17.099 3.165 1.00 4.54 102 PRO A N 1
ATOM 898 C CA . PRO A 1 114 ? 3.796 -16.408 2.539 1.00 5.44 102 PRO A CA 1
ATOM 899 C C . PRO A 1 114 ? 4.961 -16.291 3.541 1.00 6.98 102 PRO A C 1
ATOM 900 O O . PRO A 1 114 ? 5.249 -15.196 4.067 1.00 8.29 102 PRO A O 1
ATOM 904 N N . LYS A 1 115 ? 5.636 -17.421 3.806 1.00 7.02 103 LYS A N 1
ATOM 905 C CA . LYS A 1 115 ? 6.527 -17.512 4.959 1.00 7.27 103 LYS A CA 1
ATOM 906 C C . LYS A 1 115 ? 7.728 -16.577 4.871 1.00 6.59 103 LYS A C 1
ATOM 907 O O . LYS A 1 115 ? 8.102 -15.963 5.871 1.00 7.33 103 LYS A O 1
ATOM 913 N N . ASP A 1 116 ? 8.310 -16.451 3.683 1.00 7.83 104 ASP A N 1
ATOM 914 C CA . ASP A 1 116 ? 9.421 -15.503 3.469 1.00 10.10 104 ASP A CA 1
ATOM 915 C C . ASP A 1 116 ? 9.014 -14.069 3.780 1.00 7.97 104 ASP A C 1
ATOM 916 O O . ASP A 1 116 ? 9.769 -13.326 4.438 1.00 8.27 104 ASP A O 1
ATOM 921 N N . LYS A 1 117 ? 7.806 -13.689 3.379 1.00 6.50 105 LYS A N 1
ATOM 922 C CA . LYS A 1 117 ? 7.305 -12.342 3.684 1.00 8.29 105 LYS A CA 1
ATOM 923 C C . LYS A 1 117 ? 7.052 -12.133 5.156 1.00 7.74 105 LYS A C 1
ATOM 924 O O . LYS A 1 117 ? 7.448 -11.133 5.727 1.00 6.62 105 LYS A O 1
ATOM 930 N N . VAL A 1 118 ? 6.443 -13.140 5.778 1.00 6.07 106 VAL A N 1
ATOM 931 C CA . VAL A 1 118 ? 6.133 -13.135 7.177 1.00 5.12 106 VAL A CA 1
ATOM 932 C C . VAL A 1 118 ? 7.399 -13.050 8.036 1.00 5.05 106 VAL A C 1
ATOM 933 O O . VAL A 1 118 ? 7.460 -12.216 8.955 1.00 6.70 106 VAL A O 1
ATOM 937 N N . GLU A 1 119 ? 8.385 -13.874 7.707 1.00 5.39 107 GLU A N 1
ATOM 938 C CA . GLU A 1 119 ? 9.693 -13.889 8.368 1.00 7.32 107 GLU A CA 1
ATOM 939 C C . GLU A 1 119 ? 10.337 -12.521 8.236 1.00 8.36 107 GLU A C 1
ATOM 940 O O . GLU A 1 119 ? 10.812 -11.978 9.209 1.00 7.05 107 GLU A O 1
ATOM 946 N N . LYS A 1 120 ? 10.270 -11.930 7.052 1.00 7.30 108 LYS A N 1
ATOM 947 C CA . LYS A 1 120 ? 10.821 -10.592 6.837 1.00 8.05 108 LYS A CA 1
ATOM 948 C C . LYS A 1 120 ? 10.074 -9.528 7.653 1.00 8.14 108 LYS A C 1
ATOM 949 O O . LYS A 1 120 ? 10.713 -8.660 8.252 1.00 8.42 108 LYS A O 1
ATOM 955 N N . ALA A 1 121 ? 8.736 -9.585 7.703 1.00 6.24 109 ALA A N 1
ATOM 956 C CA . ALA A 1 121 ? 7.974 -8.590 8.469 1.00 6.19 109 ALA A CA 1
ATOM 957 C C . ALA A 1 121 ? 8.315 -8.663 9.940 1.00 7.43 109 ALA A C 1
ATOM 958 O O . ALA A 1 121 ? 8.503 -7.653 10.591 1.00 4.58 109 ALA A O 1
ATOM 960 N N . VAL A 1 122 ? 8.400 -9.874 10.456 1.00 6.14 110 VAL A N 1
ATOM 961 C CA . VAL A 1 122 ? 8.714 -10.041 11.867 1.00 7.52 110 VAL A CA 1
ATOM 962 C C . VAL A 1 122 ? 10.125 -9.622 12.198 1.00 7.37 110 VAL A C 1
ATOM 963 O O . VAL A 1 122 ? 10.341 -8.937 13.205 1.00 8.25 110 VAL A O 1
ATOM 967 N N . GLN A 1 123 ? 11.078 -10.027 11.374 1.00 9.12 111 GLN A N 1
ATOM 968 C CA . GLN A 1 123 ? 12.462 -9.629 11.592 1.00 9.87 111 GLN A CA 1
ATOM 969 C C . GLN A 1 123 ? 12.607 -8.108 11.511 1.00 7.80 111 GLN A C 1
ATOM 970 O O . GLN A 1 123 ? 13.311 -7.503 12.332 1.00 8.10 111 GLN A O 1
ATOM 981 N N . LEU A 1 124 ? 11.940 -7.483 10.536 1.00 7.68 112 LEU A N 1
ATOM 982 C CA . LEU A 1 124 ? 11.904 -6.018 10.484 1.00 5.56 112 LEU A CA 1
ATOM 983 C C . LEU A 1 124 ? 11.440 -5.398 11.783 1.00 4.22 112 LEU A C 1
ATOM 984 O O . LEU A 1 124 ? 12.146 -4.559 12.360 1.00 5.12 112 LEU A O 1
ATOM 989 N N . SER A 1 125 ? 10.257 -5.797 12.255 1.00 4.39 113 SER A N 1
ATOM 990 C CA . SER A 1 125 ? 9.732 -5.325 13.546 1.00 5.18 113 SER A CA 1
ATOM 991 C C . SER A 1 125 ? 10.672 -5.544 14.713 1.00 5.07 113 SER A C 1
ATOM 992 O O . SER A 1 125 ? 10.939 -4.606 15.479 1.00 7.06 113 SER A O 1
ATOM 995 N N . GLN A 1 126 ? 11.215 -6.738 14.800 1.00 6.50 114 GLN A N 1
ATOM 996 C CA . GLN A 1 126 ? 12.015 -7.132 15.969 1.00 9.95 114 GLN A CA 1
ATOM 997 C C . GLN A 1 126 ? 13.435 -6.549 15.925 1.00 10.28 114 GLN A C 1
ATOM 998 O O . GLN A 1 126 ? 13.926 -6.067 16.943 1.00 10.75 114 GLN A O 1
ATOM 1004 N N . GLU A 1 127 ? 14.066 -6.572 14.756 1.00 9.16 115 GLU A N 1
ATOM 1005 C CA . GLU A 1 127 ? 15.512 -6.329 14.631 1.00 11.35 115 GLU A CA 1
ATOM 1006 C C . GLU A 1 127 ? 15.842 -4.979 13.995 1.00 11.10 115 GLU A C 1
ATOM 1007 O O . GLU A 1 127 ? 16.947 -4.468 14.183 1.00 15.92 115 GLU A O 1
ATOM 1013 N N . LYS A 1 128 ? 14.946 -4.423 13.184 1.00 11.02 116 LYS A N 1
ATOM 1014 C CA . LYS A 1 128 ? 15.216 -3.108 12.534 1.00 11.11 116 LYS A CA 1
ATOM 1015 C C . LYS A 1 128 ? 14.500 -1.974 13.247 1.00 9.41 116 LYS A C 1
ATOM 1016 O O . LYS A 1 128 ? 15.070 -0.944 13.596 1.00 10.04 116 LYS A O 1
ATOM 1020 N N . TYR A 1 129 ? 13.219 -2.161 13.432 1.00 8.73 117 TYR A N 1
ATOM 1021 C CA . TYR A 1 129 ? 12.403 -1.205 14.151 1.00 7.55 117 TYR A CA 1
ATOM 1022 C C . TYR A 1 129 ? 12.684 -1.373 15.640 1.00 7.48 117 TYR A C 1
ATOM 1023 O O . TYR A 1 129 ? 12.488 -0.433 16.406 1.00 5.21 117 TYR A O 1
ATOM 1032 N N . CYS A 1 130 ? 13.103 -2.562 16.058 1.00 7.88 118 CYS A N 1
ATOM 1033 C CA . CYS A 1 130 ? 13.298 -2.829 17.499 1.00 8.47 118 CYS A CA 1
ATOM 1034 C C . CYS A 1 130 ? 12.085 -2.421 18.347 1.00 9.11 118 CYS A C 1
ATOM 1035 O O . CYS A 1 130 ? 12.209 -1.838 19.445 1.00 8.38 118 CYS A O 1
ATOM 1038 N N . SER A 1 131 ? 10.902 -2.723 17.825 1.00 7.56 119 SER A N 1
ATOM 1039 C CA . SER A 1 131 ? 9.679 -2.205 18.374 1.00 11.86 119 SER A CA 1
ATOM 1040 C C . SER A 1 131 ? 9.420 -2.612 19.845 1.00 11.78 119 SER A C 1
ATOM 1041 O O . SER A 1 131 ? 8.823 -1.866 20.569 1.00 12.33 119 SER A O 1
ATOM 1044 N N . VAL A 1 132 ? 9.969 -3.740 20.288 1.00 12.74 120 VAL A N 1
ATOM 1045 C CA . VAL A 1 132 ? 9.858 -4.151 21.687 1.00 11.52 120 VAL A CA 1
ATOM 1046 C C . VAL A 1 132 ? 11.156 -3.825 22.431 1.00 10.58 120 VAL A C 1
ATOM 1047 O O . VAL A 1 132 ? 11.135 -3.162 23.464 1.00 10.17 120 VAL A O 1
ATOM 1051 N N . SER A 1 133 ? 12.281 -4.271 21.881 1.00 10.26 121 SER A N 1
ATOM 1052 C CA . SER A 1 133 ? 13.576 -4.127 22.544 1.00 12.75 121 SER A CA 1
ATOM 1053 C C . SER A 1 133 ? 14.046 -2.687 22.709 1.00 11.40 121 SER A C 1
ATOM 1054 O O . SER A 1 133 ? 14.870 -2.416 23.575 1.00 10.90 121 SER A O 1
ATOM 1059 N N . ALA A 1 134 ? 13.559 -1.765 21.882 1.00 9.61 122 ALA A N 1
ATOM 1060 C CA . ALA A 1 134 ? 13.969 -0.377 22.022 1.00 9.34 122 ALA A CA 1
ATOM 1061 C C . ALA A 1 134 ? 13.282 0.227 23.257 1.00 9.98 122 ALA A C 1
ATOM 1062 O O . ALA A 1 134 ? 13.746 1.229 23.784 1.00 12.41 122 ALA A O 1
ATOM 1064 N N . ILE A 1 135 ? 12.228 -0.425 23.760 1.00 6.92 123 ILE A N 1
ATOM 1065 C CA . ILE A 1 135 ? 11.456 0.072 24.868 1.00 7.63 123 ILE A CA 1
ATOM 1066 C C . ILE A 1 135 ? 11.722 -0.670 26.183 1.00 5.67 123 ILE A C 1
ATOM 1067 O O . ILE A 1 135 ? 11.913 -0.067 27.259 1.00 8.49 123 ILE A O 1
ATOM 1072 N N . LEU A 1 136 ? 11.667 -1.992 26.118 1.00 6.67 124 LEU A N 1
ATOM 1073 C CA . LEU A 1 136 ? 11.558 -2.781 27.356 1.00 7.89 124 LEU A CA 1
ATOM 1074 C C . LEU A 1 136 ? 12.871 -3.329 27.789 1.00 5.72 124 LEU A C 1
ATOM 1075 O O . LEU A 1 136 ? 13.492 -4.117 27.034 1.00 10.29 124 LEU A O 1
ATOM 1080 N N . LYS A 1 137 ? 13.300 -2.954 28.997 1.00 6.47 125 LYS A N 1
ATOM 1081 C CA . LYS A 1 137 ? 14.493 -3.508 29.570 1.00 7.28 125 LYS A CA 1
ATOM 1082 C C . LYS A 1 137 ? 14.263 -4.954 29.947 1.00 5.86 125 LYS A C 1
ATOM 1083 O O . LYS A 1 137 ? 13.207 -5.309 30.485 1.00 4.65 125 LYS A O 1
ATOM 1089 N N . CYS A 1 138 ? 15.211 -5.798 29.559 1.00 5.40 126 CYS A N 1
ATOM 1090 C CA . CYS A 1 138 ? 15.176 -7.197 29.851 1.00 5.51 126 CYS A CA 1
ATOM 1091 C C . CYS A 1 138 ? 16.619 -7.680 30.015 1.00 5.77 126 CYS A C 1
ATOM 1092 O O . CYS A 1 138 ? 17.522 -7.261 29.297 1.00 7.52 126 CYS A O 1
ATOM 1095 N N . SER A 1 139 ? 16.847 -8.586 30.952 1.00 5.41 127 SER A N 1
ATOM 1096 C CA . SER A 1 139 ? 18.207 -9.070 31.206 1.00 4.47 127 SER A CA 1
ATOM 1097 C C . SER A 1 139 ? 18.622 -10.266 30.328 1.00 5.06 127 SER A C 1
ATOM 1098 O O . SER A 1 139 ? 19.671 -10.868 30.536 1.00 4.97 127 SER A O 1
ATOM 1101 N N . SER A 1 140 ? 17.795 -10.577 29.351 1.00 7.09 128 SER A N 1
ATOM 1102 C CA . SER A 1 140 ? 18.145 -11.410 28.213 1.00 8.82 128 SER A CA 1
ATOM 1103 C C . SER A 1 140 ? 17.582 -10.792 26.938 1.00 11.17 128 SER A C 1
ATOM 1104 O O . SER A 1 140 ? 16.640 -9.956 26.971 1.00 10.79 128 SER A O 1
ATOM 1107 N N . LYS A 1 141 ? 18.114 -11.214 25.803 1.00 8.17 129 LYS A N 1
ATOM 1108 C CA . LYS A 1 141 ? 17.550 -10.773 24.518 1.00 12.14 129 LYS A CA 1
ATOM 1109 C C . LYS A 1 141 ? 16.091 -11.264 24.356 1.00 10.04 129 LYS A C 1
ATOM 1110 O O . LYS A 1 141 ? 15.783 -12.402 24.680 1.00 7.28 129 LYS A O 1
ATOM 1116 N N . VAL A 1 142 ? 15.214 -10.374 23.893 1.00 8.29 130 VAL A N 1
ATOM 1117 C CA . VAL A 1 142 ? 13.828 -10.715 23.621 1.00 10.01 130 VAL A CA 1
ATOM 1118 C C . VAL A 1 142 ? 13.844 -11.789 22.516 1.00 7.54 130 VAL A C 1
ATOM 1119 O O . VAL A 1 142 ? 14.529 -11.656 21.502 1.00 10.71 130 VAL A O 1
ATOM 1123 N N . THR A 1 143 ? 13.124 -12.868 22.732 1.00 7.60 131 THR A N 1
ATOM 1124 C CA . THR A 1 143 ? 13.092 -13.953 21.766 1.00 7.57 131 THR A CA 1
ATOM 1125 C C . THR A 1 143 ? 11.702 -13.965 21.128 1.00 6.77 131 THR A C 1
ATOM 1126 O O . THR A 1 143 ? 10.758 -13.375 21.638 1.00 5.75 131 THR A O 1
ATOM 1130 N N . TYR A 1 144 ? 11.610 -14.576 19.968 1.00 8.04 132 TYR A N 1
ATOM 1131 C CA . TYR A 1 144 ? 10.328 -14.670 19.296 1.00 7.25 132 TYR A CA 1
ATOM 1132 C C . TYR A 1 144 ? 10.299 -15.876 18.402 1.00 7.46 132 TYR A C 1
ATOM 1133 O O . TYR A 1 144 ? 11.341 -16.448 18.080 1.00 5.73 132 TYR A O 1
ATOM 1142 N N . GLU A 1 145 ? 9.104 -16.218 17.942 1.00 4.79 133 GLU A N 1
ATOM 1143 C CA . GLU A 1 145 ? 8.925 -17.316 17.021 1.00 4.56 133 GLU A CA 1
ATOM 1144 C C . GLU A 1 145 ? 7.701 -17.041 16.185 1.00 5.09 133 GLU A C 1
ATOM 1145 O O . GLU A 1 145 ? 6.866 -16.243 16.549 1.00 6.48 133 GLU A O 1
ATOM 1151 N N . ILE A 1 146 ? 7.615 -17.765 15.076 1.00 7.58 134 ILE A N 1
ATOM 1152 C CA . ILE A 1 146 ? 6.541 -17.619 14.132 1.00 6.08 134 ILE A CA 1
ATOM 1153 C C . ILE A 1 146 ? 5.892 -18.975 14.042 1.00 5.52 134 ILE A C 1
ATOM 1154 O O . ILE A 1 146 ? 6.590 -19.959 13.881 1.00 3.73 134 ILE A O 1
ATOM 1159 N N . VAL A 1 147 ? 4.584 -19.001 14.262 1.00 3.55 135 VAL A N 1
ATOM 1160 C CA . VAL A 1 147 ? 3.732 -20.184 14.259 1.00 5.31 135 VAL A CA 1
ATOM 1161 C C . VAL A 1 147 ? 2.620 -19.987 13.238 1.00 4.71 135 VAL A C 1
ATOM 1162 O O . VAL A 1 147 ? 2.031 -18.917 13.154 1.00 5.18 135 VAL A O 1
ATOM 1166 N N . TYR A 1 148 ? 2.374 -21.027 12.436 1.00 5.65 136 TYR A N 1
ATOM 1167 C CA . TYR A 1 148 ? 1.246 -21.086 11.499 1.00 5.37 136 TYR A CA 1
ATOM 1168 C C . TYR A 1 148 ? 0.220 -22.092 11.987 1.00 7.79 136 TYR A C 1
ATOM 1169 O O . TYR A 1 148 ? 0.564 -23.198 12.344 1.00 11.71 136 TYR A O 1
ATOM 1178 N N . GLU A 1 149 ? -1.033 -21.682 12.043 1.00 7.94 137 GLU A N 1
ATOM 1179 C CA . GLU A 1 149 ? -2.136 -22.548 12.402 1.00 11.27 137 GLU A CA 1
ATOM 1180 C C . GLU A 1 149 ? -3.003 -22.745 11.196 1.00 12.80 137 GLU A C 1
ATOM 1181 O O . GLU A 1 149 ? -3.060 -21.882 10.346 1.00 11.90 137 GLU A O 1
ATOM 1187 N N . ASN A 1 150 ? -3.666 -23.893 11.108 1.00 14.93 138 ASN A N 1
ATOM 1188 C CA . ASN A 1 150 ? -4.522 -24.188 9.958 1.00 22.67 138 ASN A CA 1
ATOM 1189 C C . ASN A 1 150 ? -5.980 -23.839 10.216 1.00 27.09 138 ASN A C 1
ATOM 1190 O O . ASN A 1 150 ? -6.701 -23.426 9.297 1.00 29.48 138 ASN A O 1
ATOM 1196 N N . HIS B 1 9 ? -2.420 -19.650 31.356 1.00 21.16 -3 HIS B N 1
ATOM 1197 C CA . HIS B 1 9 ? -0.939 -19.660 31.230 1.00 17.03 -3 HIS B CA 1
ATOM 1198 C C . HIS B 1 9 ? -0.336 -18.549 32.142 1.00 14.19 -3 HIS B C 1
ATOM 1199 O O . HIS B 1 9 ? -0.691 -17.358 32.060 1.00 14.78 -3 HIS B O 1
ATOM 1206 N N . HIS B 1 10 ? 0.554 -18.958 33.046 1.00 9.17 -2 HIS B N 1
ATOM 1207 C CA . HIS B 1 10 ? 1.212 -18.014 33.956 1.00 7.90 -2 HIS B CA 1
ATOM 1208 C C . HIS B 1 10 ? 2.090 -17.006 33.181 1.00 4.13 -2 HIS B C 1
ATOM 1209 O O . HIS B 1 10 ? 2.835 -17.418 32.286 1.00 4.62 -2 HIS B O 1
ATOM 1216 N N . HIS B 1 11 ? 2.027 -15.721 33.560 1.00 4.78 -1 HIS B N 1
ATOM 1217 C CA . HIS B 1 11 ? 2.871 -14.658 32.972 1.00 3.59 -1 HIS B CA 1
ATOM 1218 C C . HIS B 1 11 ? 2.818 -14.733 31.446 1.00 4.59 -1 HIS B C 1
ATOM 1219 O O . HIS B 1 11 ? 3.830 -14.976 30.751 1.00 2.16 -1 HIS B O 1
ATOM 1226 N N . HIS B 1 12 ? 1.605 -14.594 30.954 1.00 6.08 0 HIS B N 1
ATOM 1227 C CA . HIS B 1 12 ? 1.309 -14.761 29.571 1.00 6.35 0 HIS B CA 1
ATOM 1228 C C . HIS B 1 12 ? 0.107 -13.898 29.209 1.00 9.55 0 HIS B C 1
ATOM 1229 O O . HIS B 1 12 ? -0.874 -13.840 29.955 1.00 9.70 0 HIS B O 1
ATOM 1244 N N . GLN B 1 14 ? -2.143 -12.232 25.490 1.00 7.57 2 GLN B N 1
ATOM 1245 C CA . GLN B 1 14 ? -2.254 -12.230 24.018 1.00 10.99 2 GLN B CA 1
ATOM 1246 C C . GLN B 1 14 ? -3.102 -11.127 23.422 1.00 10.25 2 GLN B C 1
ATOM 1247 O O . GLN B 1 14 ? -4.061 -10.644 24.042 1.00 8.96 2 GLN B O 1
ATOM 1253 N N . ALA B 1 15 ? -2.685 -10.697 22.226 1.00 6.38 3 ALA B N 1
ATOM 1254 C CA . ALA B 1 15 ? -3.341 -9.613 21.513 1.00 6.79 3 ALA B CA 1
ATOM 1255 C C . ALA B 1 15 ? -3.816 -10.179 20.191 1.00 6.98 3 ALA B C 1
ATOM 1256 O O . ALA B 1 15 ? -3.036 -10.781 19.493 1.00 5.94 3 ALA B O 1
ATOM 1258 N N . ARG B 1 16 ? -5.081 -9.975 19.857 1.00 5.60 4 ARG B N 1
ATOM 1259 C CA . ARG B 1 16 ? -5.613 -10.538 18.608 1.00 5.24 4 ARG B CA 1
ATOM 1260 C C . ARG B 1 16 ? -5.855 -9.421 17.648 1.00 4.84 4 ARG B C 1
ATOM 1261 O O . ARG B 1 16 ? -6.537 -8.445 17.966 1.00 3.62 4 ARG B O 1
ATOM 1269 N N . TRP B 1 17 ? -5.336 -9.570 16.439 1.00 3.05 5 TRP B N 1
ATOM 1270 C CA . TRP B 1 17 ? -5.697 -8.683 15.342 1.00 2.98 5 TRP B CA 1
ATOM 1271 C C . TRP B 1 17 ? -7.145 -8.963 14.955 1.00 3.29 5 TRP B C 1
ATOM 1272 O O . TRP B 1 17 ? -7.521 -10.109 14.768 1.00 4.82 5 TRP B O 1
ATOM 1283 N N . ILE B 1 18 ? -7.982 -7.938 14.944 1.00 4.09 6 ILE B N 1
ATOM 1284 C CA . ILE B 1 18 ? -9.387 -8.136 14.565 1.00 5.30 6 ILE B CA 1
ATOM 1285 C C . ILE B 1 18 ? -9.765 -7.396 13.276 1.00 2.85 6 ILE B C 1
ATOM 1286 O O . ILE B 1 18 ? -10.915 -7.149 12.987 1.00 6.44 6 ILE B O 1
ATOM 1291 N N . GLY B 1 19 ? -8.755 -7.001 12.531 1.00 6.23 7 GLY B N 1
ATOM 1292 C CA . GLY B 1 19 ? -8.942 -6.372 11.240 1.00 4.79 7 GLY B CA 1
ATOM 1293 C C . GLY B 1 19 ? -8.355 -5.005 11.221 1.00 5.31 7 GLY B C 1
ATOM 1294 O O . GLY B 1 19 ? -8.222 -4.342 12.251 1.00 6.62 7 GLY B O 1
ATOM 1295 N N . ASN B 1 20 ? -8.053 -4.577 10.006 1.00 5.89 8 ASN B N 1
ATOM 1296 C CA . ASN B 1 20 ? -7.423 -3.296 9.740 1.00 6.38 8 ASN B CA 1
ATOM 1297 C C . ASN B 1 20 ? -6.174 -3.146 10.584 1.00 5.15 8 ASN B C 1
ATOM 1298 O O . ASN B 1 20 ? -5.255 -3.932 10.417 1.00 5.93 8 ASN B O 1
ATOM 1319 N N . PHE B 1 23 ? -6.268 -4.295 17.309 1.00 6.39 11 PHE B N 1
ATOM 1320 C CA . PHE B 1 23 ? -5.993 -5.453 18.155 1.00 4.61 11 PHE B CA 1
ATOM 1321 C C . PHE B 1 23 ? -6.800 -5.359 19.463 1.00 6.42 11 PHE B C 1
ATOM 1322 O O . PHE B 1 23 ? -7.050 -4.274 20.005 1.00 6.66 11 PHE B O 1
ATOM 1330 N N . HIS B 1 24 ? -7.231 -6.520 19.924 1.00 2.60 12 HIS B N 1
ATOM 1331 C CA . HIS B 1 24 ? -7.949 -6.634 21.149 1.00 3.27 12 HIS B CA 1
ATOM 1332 C C . HIS B 1 24 ? -7.188 -7.562 22.067 1.00 3.84 12 HIS B C 1
ATOM 1333 O O . HIS B 1 24 ? -6.747 -8.631 21.655 1.00 4.54 12 HIS B O 1
ATOM 1340 N N . VAL B 1 25 ? -7.169 -7.209 23.344 1.00 3.85 13 VAL B N 1
ATOM 1341 C CA . VAL B 1 25 ? -6.633 -8.067 24.377 1.00 4.67 13 VAL B CA 1
ATOM 1342 C C . VAL B 1 25 ? -7.705 -8.292 25.434 1.00 6.30 13 VAL B C 1
ATOM 1343 O O . VAL B 1 25 ? -8.388 -7.362 25.892 1.00 5.43 13 VAL B O 1
ATOM 1347 N N . ARG B 1 26 ? -7.820 -9.534 25.866 1.00 4.27 14 ARG B N 1
ATOM 1348 C CA . ARG B 1 26 ? -8.512 -9.827 27.092 1.00 6.68 14 ARG B CA 1
ATOM 1349 C C . ARG B 1 26 ? -7.429 -10.097 28.158 1.00 5.24 14 ARG B C 1
ATOM 1350 O O . ARG B 1 26 ? -6.631 -11.031 28.075 1.00 6.55 14 ARG B O 1
ATOM 1358 N N . THR B 1 27 ? -7.391 -9.229 29.134 1.00 5.10 15 THR B N 1
ATOM 1359 C CA . THR B 1 27 ? -6.356 -9.276 30.147 1.00 6.15 15 THR B CA 1
ATOM 1360 C C . THR B 1 27 ? -6.566 -10.418 31.088 1.00 6.08 15 THR B C 1
ATOM 1361 O O . THR B 1 27 ? -7.687 -10.914 31.263 1.00 3.93 15 THR B O 1
ATOM 1365 N N . ASP B 1 28 ? -5.481 -10.835 31.749 1.00 9.67 16 ASP B N 1
ATOM 1366 C CA . ASP B 1 28 ? -5.599 -11.816 32.812 1.00 11.59 16 ASP B CA 1
ATOM 1367 C C . ASP B 1 28 ? -6.566 -11.347 33.895 1.00 9.95 16 ASP B C 1
ATOM 1368 O O . ASP B 1 28 ? -7.231 -12.139 34.501 1.00 9.19 16 ASP B O 1
ATOM 1373 N N . SER B 1 29 ? -6.619 -10.039 34.120 1.00 6.77 17 SER B N 1
ATOM 1374 C CA . SER B 1 29 ? -7.510 -9.405 35.077 1.00 5.72 17 SER B CA 1
ATOM 1375 C C . SER B 1 29 ? -8.979 -9.395 34.595 1.00 5.11 17 SER B C 1
ATOM 1376 O O . SER B 1 29 ? -9.835 -8.934 35.322 1.00 7.20 17 SER B O 1
ATOM 1379 N N . ASN B 1 30 ? -9.202 -9.865 33.369 1.00 7.41 18 ASN B N 1
ATOM 1380 C CA . ASN B 1 30 ? -10.505 -10.058 32.712 1.00 6.09 18 ASN B CA 1
ATOM 1381 C C . ASN B 1 30 ? -11.136 -8.733 32.310 1.00 7.16 18 ASN B C 1
ATOM 1382 O O . ASN B 1 30 ? -12.308 -8.438 32.601 1.00 7.38 18 ASN B O 1
ATOM 1387 N N . HIS B 1 31 ? -10.320 -7.914 31.674 1.00 7.28 19 HIS B N 1
ATOM 1388 C CA . HIS B 1 31 ? -10.777 -6.648 31.110 1.00 2.52 19 HIS B CA 1
ATOM 1389 C C . HIS B 1 31 ? -10.354 -6.541 29.668 1.00 4.59 19 HIS B C 1
ATOM 1390 O O . HIS B 1 31 ? -9.471 -7.235 29.213 1.00 7.84 19 HIS B O 1
ATOM 1397 N N . ASP B 1 32 ? -11.000 -5.629 28.956 1.00 7.34 20 ASP B N 1
ATOM 1398 C CA . ASP B 1 32 ? -10.746 -5.400 27.555 1.00 6.54 20 ASP B CA 1
ATOM 1399 C C . ASP B 1 32 ? -9.720 -4.309 27.396 1.00 8.34 20 ASP B C 1
ATOM 1400 O O . ASP B 1 32 ? -9.731 -3.266 28.099 1.00 6.17 20 ASP B O 1
ATOM 1405 N N . VAL B 1 33 ? -8.847 -4.536 26.437 1.00 6.21 21 VAL B N 1
ATOM 1406 C CA . VAL B 1 33 ? -7.999 -3.488 25.925 1.00 3.84 21 VAL B CA 1
ATOM 1407 C C . VAL B 1 33 ? -8.107 -3.517 24.411 1.00 5.38 21 VAL B C 1
ATOM 1408 O O . VAL B 1 33 ? -8.019 -4.579 23.799 1.00 5.06 21 VAL B O 1
ATOM 1412 N N . LEU B 1 34 ? -8.288 -2.339 23.822 1.00 8.24 22 LEU B N 1
ATOM 1413 C CA . LEU B 1 34 ? -8.237 -2.193 22.366 1.00 6.75 22 LEU B CA 1
ATOM 1414 C C . LEU B 1 34 ? -7.118 -1.210 21.985 1.00 6.03 22 LEU B C 1
ATOM 1415 O O . LEU B 1 34 ? -6.843 -0.257 22.716 1.00 7.12 22 LEU B O 1
ATOM 1428 N N . ASP B 1 36 ? -5.487 0.842 18.263 1.00 5.85 24 ASP B N 1
ATOM 1429 C CA . ASP B 1 36 ? -5.762 1.170 16.883 1.00 4.28 24 ASP B CA 1
ATOM 1430 C C . ASP B 1 36 ? -4.796 2.290 16.519 1.00 3.88 24 ASP B C 1
ATOM 1431 O O . ASP B 1 36 ? -3.999 2.729 17.338 1.00 4.81 24 ASP B O 1
ATOM 1436 N N . THR B 1 37 ? -4.877 2.724 15.287 1.00 5.59 25 THR B N 1
ATOM 1437 C CA . THR B 1 37 ? -4.055 3.823 14.810 1.00 7.79 25 THR B CA 1
ATOM 1438 C C . THR B 1 37 ? -4.907 4.771 14.016 1.00 7.38 25 THR B C 1
ATOM 1439 O O . THR B 1 37 ? -6.084 4.560 13.828 1.00 8.09 25 THR B O 1
ATOM 1443 N N . LYS B 1 38 ? -4.243 5.771 13.456 1.00 7.05 26 LYS B N 1
ATOM 1444 C CA . LYS B 1 38 ? -4.878 6.749 12.611 1.00 8.43 26 LYS B CA 1
ATOM 1445 C C . LYS B 1 38 ? -5.279 6.098 11.309 1.00 7.99 26 LYS B C 1
ATOM 1446 O O . LYS B 1 38 ? -4.696 5.132 10.853 1.00 6.28 26 LYS B O 1
ATOM 1450 N N . GLU B 1 39 ? -6.274 6.681 10.708 1.00 9.66 27 GLU B N 1
ATOM 1451 C CA . GLU B 1 39 ? -6.767 6.245 9.420 1.00 10.98 27 GLU B CA 1
ATOM 1452 C C . GLU B 1 39 ? -5.688 6.317 8.340 1.00 9.84 27 GLU B C 1
ATOM 1453 O O . GLU B 1 39 ? -5.657 5.462 7.449 1.00 7.87 27 GLU B O 1
ATOM 1459 N N . GLU B 1 40 ? -4.783 7.294 8.430 1.00 11.07 28 GLU B N 1
ATOM 1460 C CA . GLU B 1 40 ? -3.749 7.479 7.375 1.00 12.91 28 GLU B CA 1
ATOM 1461 C C . GLU B 1 40 ? -2.794 6.297 7.251 1.00 12.29 28 GLU B C 1
ATOM 1462 O O . GLU B 1 40 ? -2.239 6.042 6.174 1.00 12.81 28 GLU B O 1
ATOM 1468 N N . VAL B 1 41 ? -2.623 5.547 8.336 1.00 10.64 29 VAL B N 1
ATOM 1469 C CA . VAL B 1 41 ? -1.796 4.343 8.295 1.00 11.38 29 VAL B CA 1
ATOM 1470 C C . VAL B 1 41 ? -2.589 3.017 8.307 1.00 9.83 29 VAL B C 1
ATOM 1471 O O . VAL B 1 41 ? -2.000 1.956 8.482 1.00 7.30 29 VAL B O 1
ATOM 1475 N N . GLY B 1 42 ? -3.895 3.103 8.076 1.00 8.52 30 GLY B N 1
ATOM 1476 C CA . GLY B 1 42 ? -4.772 1.940 7.910 1.00 10.07 30 GLY B CA 1
ATOM 1477 C C . GLY B 1 42 ? -5.704 1.591 9.062 1.00 7.81 30 GLY B C 1
ATOM 1478 O O . GLY B 1 42 ? -6.395 0.575 9.017 1.00 6.34 30 GLY B O 1
ATOM 1479 N N . GLY B 1 43 ? -5.711 2.423 10.097 1.00 4.28 31 GLY B N 1
ATOM 1480 C CA . GLY B 1 43 ? -6.511 2.193 11.290 1.00 7.18 31 GLY B CA 1
ATOM 1481 C C . GLY B 1 43 ? -7.848 2.923 11.164 1.00 6.45 31 GLY B C 1
ATOM 1482 O O . GLY B 1 43 ? -8.215 3.418 10.093 1.00 8.33 31 GLY B O 1
ATOM 1483 N N . LYS B 1 44 ? -8.605 2.921 12.250 1.00 6.55 32 LYS B N 1
ATOM 1484 C CA . LYS B 1 44 ? -9.923 3.504 12.292 1.00 5.74 32 LYS B CA 1
ATOM 1485 C C . LYS B 1 44 ? -10.032 4.527 13.398 1.00 6.66 32 LYS B C 1
ATOM 1486 O O . LYS B 1 44 ? -11.129 5.028 13.655 1.00 3.94 32 LYS B O 1
ATOM 1492 N N . ASP B 1 45 ? -8.890 4.850 14.022 1.00 5.79 33 ASP B N 1
ATOM 1493 C CA . ASP B 1 45 ? -8.786 5.804 15.130 1.00 7.21 33 ASP B CA 1
ATOM 1494 C C . ASP B 1 45 ? -9.901 5.619 16.182 1.00 5.46 33 ASP B C 1
ATOM 1495 O O . ASP B 1 45 ? -10.543 6.567 16.632 1.00 4.83 33 ASP B O 1
ATOM 1500 N N . ALA B 1 46 ? -10.109 4.385 16.575 1.00 5.11 34 ALA B N 1
ATOM 1501 C CA . ALA B 1 46 ? -11.219 4.038 17.418 1.00 7.16 34 ALA B CA 1
ATOM 1502 C C . ALA B 1 46 ? -10.709 3.606 18.783 1.00 7.06 34 ALA B C 1
ATOM 1503 O O . ALA B 1 46 ? -11.488 3.237 19.632 1.00 7.75 34 ALA B O 1
ATOM 1505 N N . ALA B 1 47 ? -9.394 3.699 18.989 1.00 6.08 35 ALA B N 1
ATOM 1506 C CA . ALA B 1 47 ? -8.745 3.255 20.225 1.00 5.31 35 ALA B CA 1
ATOM 1507 C C . ALA B 1 47 ? -7.343 3.835 20.313 1.00 4.03 35 ALA B C 1
ATOM 1508 O O . ALA B 1 47 ? -6.797 4.297 19.320 1.00 6.72 35 ALA B O 1
ATOM 1510 N N . PRO B 1 48 ? -6.747 3.803 21.503 1.00 4.67 36 PRO B N 1
ATOM 1511 C CA . PRO B 1 48 ? -5.411 4.415 21.618 1.00 5.08 36 PRO B CA 1
ATOM 1512 C C . PRO B 1 48 ? -4.325 3.704 20.829 1.00 4.50 36 PRO B C 1
ATOM 1513 O O . PRO B 1 48 ? -4.458 2.533 20.532 1.00 3.61 36 PRO B O 1
ATOM 1517 N N . ARG B 1 49 ? -3.233 4.416 20.556 1.00 4.90 37 ARG B N 1
ATOM 1518 C CA . ARG B 1 49 ? -2.080 3.838 19.960 1.00 4.77 37 ARG B CA 1
ATOM 1519 C C . ARG B 1 49 ? -1.351 2.890 20.972 1.00 2.36 37 ARG B C 1
ATOM 1520 O O . ARG B 1 49 ? -1.263 3.141 22.179 1.00 4.04 37 ARG B O 1
ATOM 1528 N N . PRO B 1 50 ? -0.722 1.833 20.457 1.00 2.00 38 PRO B N 1
ATOM 1529 C CA . PRO B 1 50 ? 0.100 1.000 21.345 1.00 2.61 38 PRO B CA 1
ATOM 1530 C C . PRO B 1 50 ? 1.047 1.765 22.259 1.00 3.49 38 PRO B C 1
ATOM 1531 O O . PRO B 1 50 ? 1.159 1.462 23.453 1.00 3.00 38 PRO B O 1
ATOM 1535 N N . LEU B 1 51 ? 1.741 2.771 21.734 1.00 6.05 39 LEU B N 1
ATOM 1536 C CA . LEU B 1 51 ? 2.725 3.451 22.566 1.00 7.26 39 LEU B CA 1
ATOM 1537 C C . LEU B 1 51 ? 2.089 4.237 23.696 1.00 7.09 39 LEU B C 1
ATOM 1538 O O . LEU B 1 51 ? 2.662 4.366 24.768 1.00 6.12 39 LEU B O 1
ATOM 1543 N N . GLU B 1 52 ? 0.885 4.735 23.428 1.00 2.66 40 GLU B N 1
ATOM 1544 C CA . GLU B 1 52 ? 0.082 5.427 24.403 1.00 5.04 40 GLU B CA 1
ATOM 1545 C C . GLU B 1 52 ? -0.253 4.493 25.521 1.00 4.84 40 GLU B C 1
ATOM 1546 O O . GLU B 1 52 ? -0.232 4.887 26.645 1.00 7.82 40 GLU B O 1
ATOM 1552 N N . LEU B 1 53 ? -0.506 3.234 25.212 1.00 5.42 41 LEU B N 1
ATOM 1553 C CA . LEU B 1 53 ? -0.754 2.240 26.271 1.00 4.25 41 LEU B CA 1
ATOM 1554 C C . LEU B 1 53 ? 0.487 1.881 27.074 1.00 3.18 41 LEU B C 1
ATOM 1555 O O . LEU B 1 53 ? 0.412 1.691 28.279 1.00 2.71 41 LEU B O 1
ATOM 1560 N N . VAL B 1 54 ? 1.627 1.812 26.408 1.00 4.08 42 VAL B N 1
ATOM 1561 C CA . VAL B 1 54 ? 2.903 1.600 27.102 1.00 4.23 42 VAL B CA 1
ATOM 1562 C C . VAL B 1 54 ? 3.072 2.697 28.132 1.00 5.81 42 VAL B C 1
ATOM 1563 O O . VAL B 1 54 ? 3.245 2.443 29.325 1.00 7.08 42 VAL B O 1
ATOM 1567 N N . LEU B 1 55 ? 2.975 3.937 27.673 1.00 6.50 43 LEU B N 1
ATOM 1568 C CA . LEU B 1 55 ? 3.294 5.064 28.559 1.00 7.27 43 LEU B CA 1
ATOM 1569 C C . LEU B 1 55 ? 2.222 5.312 29.621 1.00 5.40 43 LEU B C 1
ATOM 1570 O O . LEU B 1 55 ? 2.544 5.646 30.792 1.00 5.88 43 LEU B O 1
ATOM 1575 N N . THR B 1 56 ? 0.963 5.097 29.257 1.00 3.56 44 THR B N 1
ATOM 1576 C CA . THR B 1 56 ? -0.071 5.022 30.231 1.00 3.71 44 THR B CA 1
ATOM 1577 C C . THR B 1 56 ? 0.206 4.009 31.343 1.00 4.39 44 THR B C 1
ATOM 1578 O O . THR B 1 56 ? 0.065 4.324 32.548 1.00 6.32 44 THR B O 1
ATOM 1582 N N . GLY B 1 57 ? 0.556 2.781 30.958 1.00 4.84 45 GLY B N 1
ATOM 1583 C CA . GLY B 1 57 ? 0.861 1.742 31.932 1.00 4.59 45 GLY B CA 1
ATOM 1584 C C . GLY B 1 57 ? 1.972 2.181 32.865 1.00 5.71 45 GLY B C 1
ATOM 1585 O O . GLY B 1 57 ? 1.888 1.998 34.069 1.00 6.71 45 GLY B O 1
ATOM 1586 N N . LEU B 1 58 ? 3.010 2.805 32.308 1.00 5.82 46 LEU B N 1
ATOM 1587 C CA . LEU B 1 58 ? 4.145 3.228 33.119 1.00 8.69 46 LEU B CA 1
ATOM 1588 C C . LEU B 1 58 ? 3.744 4.303 34.132 1.00 9.20 46 LEU B C 1
ATOM 1589 O O . LEU B 1 58 ? 4.072 4.242 35.338 1.00 7.00 46 LEU B O 1
ATOM 1602 N N . GLY B 1 60 ? 0.764 4.659 35.319 1.00 9.42 48 GLY B N 1
ATOM 1603 C CA . GLY B 1 60 ? -0.074 3.954 36.288 1.00 6.62 48 GLY B CA 1
ATOM 1604 C C . GLY B 1 60 ? 0.772 3.176 37.277 1.00 10.03 48 GLY B C 1
ATOM 1605 O O . GLY B 1 60 ? 0.411 3.057 38.447 1.00 10.14 48 GLY B O 1
ATOM 1606 N N . CYS B 1 61 ? 1.872 2.584 36.796 1.00 8.58 49 CYS B N 1
ATOM 1607 C CA . CYS B 1 61 ? 2.763 1.804 37.668 1.00 11.16 49 CYS B CA 1
ATOM 1608 C C . CYS B 1 61 ? 3.222 2.623 38.856 1.00 9.71 49 CYS B C 1
A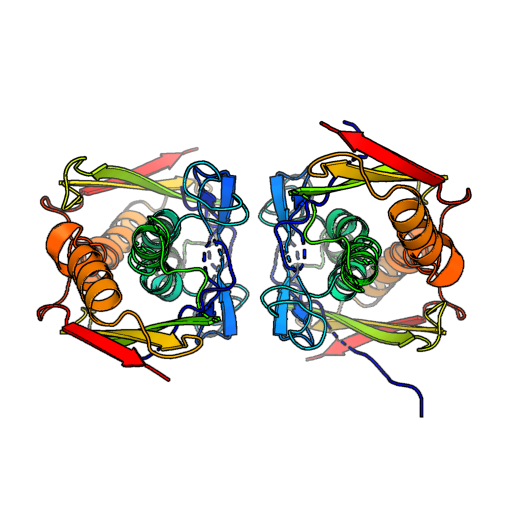TOM 1609 O O . CYS B 1 61 ? 3.036 2.243 40.018 1.00 8.67 49 CYS B O 1
ATOM 1612 N N . THR B 1 62 ? 3.737 3.796 38.565 1.00 7.47 50 THR B N 1
ATOM 1613 C CA . THR B 1 62 ? 4.260 4.648 39.604 1.00 7.45 50 THR B CA 1
ATOM 1614 C C . THR B 1 62 ? 3.122 5.357 40.342 1.00 6.11 50 THR B C 1
ATOM 1615 O O . THR B 1 62 ? 3.249 5.575 41.542 1.00 7.33 50 THR B O 1
ATOM 1619 N N . GLY B 1 63 ? 2.030 5.686 39.648 1.00 6.40 51 GLY B N 1
ATOM 1620 C CA . GLY B 1 63 ? 0.885 6.339 40.247 1.00 9.17 51 GLY B CA 1
ATOM 1621 C C . GLY B 1 63 ? 0.250 5.485 41.310 1.00 8.60 51 GLY B C 1
ATOM 1622 O O . GLY B 1 63 ? -0.070 5.991 42.400 1.00 8.69 51 GLY B O 1
ATOM 1636 N N . ASP B 1 65 ? 1.810 3.077 43.004 1.00 5.05 53 ASP B N 1
ATOM 1637 C CA . ASP B 1 65 ? 2.733 3.043 44.104 1.00 5.49 53 ASP B CA 1
ATOM 1638 C C . ASP B 1 65 ? 2.462 4.208 45.006 1.00 3.91 53 ASP B C 1
ATOM 1639 O O . ASP B 1 65 ? 2.431 4.078 46.231 1.00 3.93 53 ASP B O 1
ATOM 1644 N N . VAL B 1 66 ? 2.416 5.391 44.413 1.00 3.52 54 VAL B N 1
ATOM 1645 C CA . VAL B 1 66 ? 2.328 6.616 45.184 1.00 4.11 54 VAL B CA 1
ATOM 1646 C C . VAL B 1 66 ? 1.040 6.626 46.033 1.00 3.85 54 VAL B C 1
ATOM 1647 O O . VAL B 1 66 ? 1.049 6.933 47.242 1.00 3.01 54 VAL B O 1
ATOM 1651 N N . VAL B 1 67 ? -0.059 6.290 45.389 1.00 3.04 55 VAL B N 1
ATOM 1652 C CA . VAL B 1 67 ? -1.354 6.253 46.051 1.00 2.97 55 VAL B CA 1
ATOM 1653 C C . VAL B 1 67 ? -1.357 5.195 47.152 1.00 2.00 55 VAL B C 1
ATOM 1654 O O . VAL B 1 67 ? -1.811 5.445 48.260 1.00 3.11 55 VAL B O 1
ATOM 1658 N N . SER B 1 68 ? -0.794 4.034 46.889 1.00 4.53 56 SER B N 1
ATOM 1659 C CA . SER B 1 68 ? -0.810 2.974 47.898 1.00 3.21 56 SER B CA 1
ATOM 1660 C C . SER B 1 68 ? -0.006 3.370 49.139 1.00 4.06 56 SER B C 1
ATOM 1661 O O . SER B 1 68 ? -0.425 3.159 50.275 1.00 2.00 56 SER B O 1
ATOM 1666 N N . ILE B 1 69 ? 1.146 3.985 48.907 1.00 3.34 57 ILE B N 1
ATOM 1667 C CA . ILE B 1 69 ? 2.064 4.316 49.974 1.00 2.00 57 ILE B CA 1
ATOM 1668 C C . ILE B 1 69 ? 1.488 5.461 50.814 1.00 3.51 57 ILE B C 1
ATOM 1669 O O . ILE B 1 69 ? 1.551 5.405 52.006 1.00 3.74 57 ILE B O 1
ATOM 1674 N N . LEU B 1 70 ? 0.907 6.481 50.174 1.00 2.00 58 LEU B N 1
ATOM 1675 C CA . LEU B 1 70 ? 0.279 7.591 50.879 1.00 2.98 58 LEU B CA 1
ATOM 1676 C C . LEU B 1 70 ? -0.918 7.156 51.703 1.00 3.00 58 LEU B C 1
ATOM 1677 O O . LEU B 1 70 ? -1.162 7.640 52.790 1.00 3.81 58 LEU B O 1
ATOM 1682 N N . ARG B 1 71 ? -1.660 6.199 51.168 1.00 4.49 59 ARG B N 1
ATOM 1683 C CA . ARG B 1 71 ? -2.752 5.620 51.911 1.00 4.65 59 ARG B CA 1
ATOM 1684 C C . ARG B 1 71 ? -2.197 4.852 53.117 1.00 5.14 59 ARG B C 1
ATOM 1685 O O . ARG B 1 71 ? -2.734 4.981 54.229 1.00 4.78 59 ARG B O 1
ATOM 1693 N N . LYS B 1 72 ? -1.117 4.079 52.899 1.00 5.81 60 LYS B N 1
ATOM 1694 C CA . LYS B 1 72 ? -0.513 3.304 53.972 1.00 7.10 60 LYS B CA 1
ATOM 1695 C C . LYS B 1 72 ? -0.093 4.222 55.109 1.00 5.95 60 LYS B C 1
ATOM 1696 O O . LYS B 1 72 ? -0.311 3.902 56.287 1.00 3.54 60 LYS B O 1
ATOM 1710 N N . LYS B 1 74 ? -1.243 7.026 55.786 1.00 6.23 62 LYS B N 1
ATOM 1711 C CA . LYS B 1 74 ? -2.429 7.622 56.391 1.00 4.06 62 LYS B CA 1
ATOM 1712 C C . LYS B 1 74 ? -2.485 9.130 56.145 1.00 4.82 62 LYS B C 1
ATOM 1713 O O . LYS B 1 74 ? -2.869 9.871 57.043 1.00 4.75 62 LYS B O 1
ATOM 1719 N N . VAL B 1 75 ? -2.128 9.555 54.933 1.00 6.26 63 VAL B N 1
ATOM 1720 C CA . VAL B 1 75 ? -2.253 10.952 54.524 1.00 5.83 63 VAL B CA 1
ATOM 1721 C C . VAL B 1 75 ? -3.062 11.145 53.275 1.00 8.02 63 VAL B C 1
ATOM 1722 O O . VAL B 1 75 ? -3.258 12.276 52.869 1.00 10.56 63 VAL B O 1
ATOM 1726 N N . ILE B 1 76 ? -3.606 10.069 52.721 1.00 6.67 64 ILE B N 1
ATOM 1727 C CA . ILE B 1 76 ? -4.326 10.169 51.475 1.00 9.56 64 ILE B CA 1
ATOM 1728 C C . ILE B 1 76 ? -5.681 10.852 51.646 1.00 9.72 64 ILE B C 1
ATOM 1729 O O . ILE B 1 76 ? -6.216 11.450 50.662 1.00 8.02 64 ILE B O 1
ATOM 1734 N N . ASP B 1 77 ? -6.225 10.805 52.873 1.00 10.53 65 ASP B N 1
ATOM 1735 C CA . ASP B 1 77 ? -7.486 11.507 53.152 1.00 10.17 65 ASP B CA 1
ATOM 1736 C C . ASP B 1 77 ? -7.338 13.006 53.008 1.00 10.60 65 ASP B C 1
ATOM 1737 O O . ASP B 1 77 ? -8.318 13.712 52.856 1.00 10.37 65 ASP B O 1
ATOM 1742 N N . GLN B 1 78 ? -6.111 13.495 53.033 1.00 9.04 66 GLN B N 1
ATOM 1743 C CA . GLN B 1 78 ? -5.826 14.912 52.827 1.00 10.37 66 GLN B CA 1
ATOM 1744 C C . GLN B 1 78 ? -5.654 15.295 51.341 1.00 9.00 66 GLN B C 1
ATOM 1745 O O . GLN B 1 78 ? -5.605 16.484 50.990 1.00 7.21 66 GLN B O 1
ATOM 1759 N N . LYS B 1 80 ? -6.579 15.867 47.650 1.00 5.60 68 LYS B N 1
ATOM 1760 C CA . LYS B 1 80 ? -7.732 16.169 46.813 1.00 4.56 68 LYS B CA 1
ATOM 1761 C C . LYS B 1 80 ? -7.494 15.750 45.377 1.00 6.67 68 LYS B C 1
ATOM 1762 O O . LYS B 1 80 ? -8.422 15.373 44.667 1.00 9.08 68 LYS B O 1
ATOM 1766 N N . ASP B 1 81 ? -6.266 15.855 44.907 1.00 4.97 69 ASP B N 1
ATOM 1767 C CA . ASP B 1 81 ? -5.988 15.578 43.503 1.00 5.68 69 ASP B CA 1
ATOM 1768 C C . ASP B 1 81 ? -4.594 15.074 43.398 1.00 5.18 69 ASP B C 1
ATOM 1769 O O . ASP B 1 81 ? -3.747 15.404 44.219 1.00 6.75 69 ASP B O 1
ATOM 1774 N N . PHE B 1 82 ? -4.348 14.266 42.376 1.00 4.21 70 PHE B N 1
ATOM 1775 C CA . PHE B 1 82 ? -3.059 13.703 42.083 1.00 3.40 70 PHE B CA 1
ATOM 1776 C C . PHE B 1 82 ? -3.052 13.339 40.610 1.00 3.67 70 PHE B C 1
ATOM 1777 O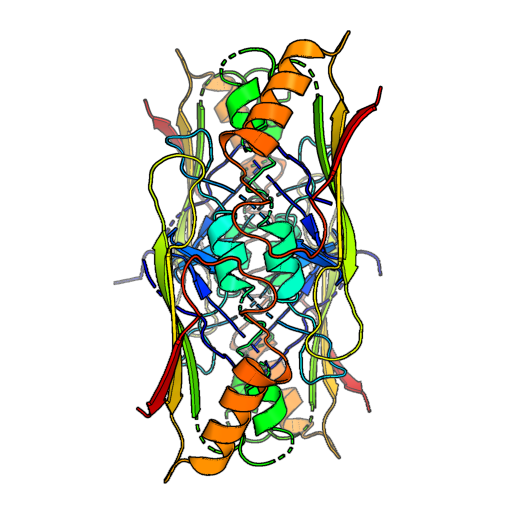 O . PHE B 1 82 ? -3.920 12.646 40.115 1.00 3.59 70 PHE B O 1
ATOM 1785 N N . ARG B 1 83 ? -2.076 13.849 39.910 1.00 6.94 71 ARG B N 1
ATOM 1786 C CA . ARG B 1 83 ? -1.874 13.445 38.533 1.00 9.59 71 ARG B CA 1
ATOM 1787 C C . ARG B 1 83 ? -0.422 13.287 38.271 1.00 7.73 71 ARG B C 1
ATOM 1788 O O . ARG B 1 83 ? 0.417 13.854 38.994 1.00 7.18 71 ARG B O 1
ATOM 1796 N N . ILE B 1 84 ? -0.139 12.467 37.266 1.00 6.95 72 ILE B N 1
ATOM 1797 C CA . ILE B 1 84 ? 1.220 12.303 36.726 1.00 8.97 72 ILE B CA 1
ATOM 1798 C C . ILE B 1 84 ? 1.236 12.899 35.328 1.00 7.23 72 ILE B C 1
ATOM 1799 O O . ILE B 1 84 ? 0.355 12.670 34.542 1.00 8.34 72 ILE B O 1
ATOM 1804 N N . GLU B 1 85 ? 2.217 13.728 35.051 1.00 8.00 73 GLU B N 1
ATOM 1805 C CA . GLU B 1 85 ? 2.434 14.207 33.701 1.00 4.29 73 GLU B CA 1
ATOM 1806 C C . GLU B 1 85 ? 3.790 13.708 33.245 1.00 7.41 73 GLU B C 1
ATOM 1807 O O . GLU B 1 85 ? 4.760 13.824 33.962 1.00 9.07 73 GLU B O 1
ATOM 1813 N N . ILE B 1 86 ? 3.836 13.120 32.058 1.00 7.97 74 ILE B N 1
ATOM 1814 C CA . ILE B 1 86 ? 5.096 12.666 31.489 1.00 8.98 74 ILE B CA 1
ATOM 1815 C C . ILE B 1 86 ? 5.394 13.540 30.296 1.00 9.48 74 ILE B C 1
ATOM 1816 O O . ILE B 1 86 ? 4.498 13.921 29.538 1.00 8.04 74 ILE B O 1
ATOM 1821 N N . GLU B 1 87 ? 6.668 13.889 30.169 1.00 9.16 75 GLU B N 1
ATOM 1822 C CA . GLU B 1 87 ? 7.178 14.682 29.071 1.00 8.39 75 GLU B CA 1
ATOM 1823 C C . GLU B 1 87 ? 8.295 13.827 28.514 1.00 8.81 75 GLU B C 1
ATOM 1824 O O . GLU B 1 87 ? 9.221 13.475 29.253 1.00 8.58 75 GLU B O 1
ATOM 1830 N N . TYR B 1 88 ? 8.222 13.480 27.234 1.00 5.87 76 TYR B N 1
ATOM 1831 C CA . TYR B 1 88 ? 9.226 12.610 26.630 1.00 7.10 76 TYR B CA 1
ATOM 1832 C C . TYR B 1 88 ? 9.622 13.033 25.234 1.00 5.77 76 TYR B C 1
ATOM 1833 O O . TYR B 1 88 ? 8.884 13.715 24.551 1.00 7.43 76 TYR B O 1
ATOM 1842 N N . GLU B 1 89 ? 10.810 12.611 24.859 1.00 4.29 77 GLU B N 1
ATOM 1843 C CA . GLU B 1 89 ? 11.337 12.802 23.530 1.00 8.70 77 GLU B CA 1
ATOM 1844 C C . GLU B 1 89 ? 11.801 11.470 23.055 1.00 7.11 77 GLU B C 1
ATOM 1845 O O . GLU B 1 89 ? 12.289 10.628 23.809 1.00 5.30 77 GLU B O 1
ATOM 1851 N N . ARG B 1 90 ? 11.606 11.253 21.775 1.00 6.29 78 ARG B N 1
ATOM 1852 C CA . ARG B 1 90 ? 11.910 9.959 21.217 1.00 9.73 78 ARG B CA 1
ATOM 1853 C C . ARG B 1 90 ? 12.396 10.239 19.803 1.00 11.59 78 ARG B C 1
ATOM 1854 O O . ARG B 1 90 ? 11.921 11.167 19.144 1.00 10.43 78 ARG B O 1
ATOM 1862 N N . THR B 1 91 ? 13.389 9.485 19.357 1.00 7.58 79 THR B N 1
ATOM 1863 C CA . THR B 1 91 ? 13.823 9.664 17.986 1.00 8.00 79 THR B CA 1
ATOM 1864 C C . THR B 1 91 ? 12.761 9.205 16.993 1.00 10.54 79 THR B C 1
ATOM 1865 O O . THR B 1 91 ? 11.846 8.439 17.315 1.00 10.37 79 THR B O 1
ATOM 1869 N N . GLU B 1 92 ? 12.937 9.645 15.759 1.00 12.34 80 GLU B N 1
ATOM 1870 C CA . GLU B 1 92 ? 11.980 9.398 14.708 1.00 15.79 80 GLU B CA 1
ATOM 1871 C C . GLU B 1 92 ? 12.432 8.336 13.722 1.00 14.06 80 GLU B C 1
ATOM 1872 O O . GLU B 1 92 ? 11.621 7.693 13.097 1.00 17.16 80 GLU B O 1
ATOM 1878 N N . GLU B 1 93 ? 13.731 8.182 13.557 1.00 13.17 81 GLU B N 1
ATOM 1879 C CA . GLU B 1 93 ? 14.263 7.198 12.623 1.00 14.95 81 GLU B CA 1
ATOM 1880 C C . GLU B 1 93 ? 14.413 5.864 13.342 1.00 13.13 81 GLU B C 1
ATOM 1881 O O . GLU B 1 93 ? 14.742 5.846 14.507 1.00 6.95 81 GLU B O 1
ATOM 1884 N N . HIS B 1 94 ? 14.189 4.761 12.645 1.00 11.79 82 HIS B N 1
ATOM 1885 C CA . HIS B 1 94 ? 14.366 3.448 13.258 1.00 12.27 82 HIS B CA 1
ATOM 1886 C C . HIS B 1 94 ? 15.823 3.250 13.575 1.00 10.83 82 HIS B C 1
ATOM 1887 O O . HIS B 1 94 ? 16.676 3.659 12.807 1.00 11.81 82 HIS B O 1
ATOM 1894 N N . PRO B 1 95 ? 16.124 2.644 14.711 1.00 9.42 83 PRO B N 1
ATOM 1895 C CA . PRO B 1 95 ? 15.223 2.223 15.759 1.00 10.59 83 PRO B CA 1
ATOM 1896 C C . PRO B 1 95 ? 14.843 3.400 16.655 1.00 11.08 83 PRO B C 1
ATOM 1897 O O . PRO B 1 95 ? 15.733 4.073 17.193 1.00 11.09 83 PRO B O 1
ATOM 1901 N N . ARG B 1 96 ? 13.547 3.642 16.817 1.00 10.00 84 ARG B N 1
ATOM 1902 C CA . ARG B 1 96 ? 13.100 4.778 17.595 1.00 9.25 84 ARG B CA 1
ATOM 1903 C C . ARG B 1 96 ? 13.367 4.507 19.077 1.00 9.15 84 ARG B C 1
ATOM 1904 O O . ARG B 1 96 ? 13.006 3.464 19.618 1.00 13.28 84 ARG B O 1
ATOM 1912 N N . ILE B 1 97 ? 14.029 5.446 19.721 1.00 9.01 85 ILE B N 1
ATOM 1913 C CA . ILE B 1 97 ? 14.388 5.296 21.120 1.00 6.88 85 ILE B CA 1
ATOM 1914 C C . ILE B 1 97 ? 13.977 6.507 21.913 1.00 6.27 85 ILE B C 1
ATOM 1915 O O . ILE B 1 97 ? 13.979 7.638 21.401 1.00 5.36 85 ILE B O 1
ATOM 1920 N N . PHE B 1 98 ? 13.608 6.283 23.170 1.00 4.67 86 PHE B N 1
ATOM 1921 C CA . PHE B 1 98 ? 13.332 7.387 24.097 1.00 5.01 86 PHE B CA 1
ATOM 1922 C C . PHE B 1 98 ? 14.627 8.030 24.462 1.00 4.43 86 PHE B C 1
ATOM 1923 O O . PHE B 1 98 ? 15.539 7.325 24.862 1.00 5.86 86 PHE B O 1
ATOM 1931 N N . THR B 1 99 ? 14.723 9.348 24.314 1.00 4.81 87 THR B N 1
ATOM 1932 C CA . THR B 1 99 ? 15.948 10.051 24.633 1.00 6.56 87 THR B CA 1
ATOM 1933 C C . THR B 1 99 ? 15.872 10.861 25.918 1.00 8.37 87 THR B C 1
ATOM 1934 O O . THR B 1 99 ? 16.898 11.256 26.470 1.00 6.45 87 THR B O 1
ATOM 1938 N N . LYS B 1 100 ? 14.668 11.190 26.336 1.00 7.79 88 LYS B N 1
ATOM 1939 C CA . LYS B 1 100 ? 14.436 12.014 27.528 1.00 6.68 88 LYS B CA 1
ATOM 1940 C C . LYS B 1 100 ? 13.064 11.660 28.064 1.00 7.78 88 LYS B C 1
ATOM 1941 O O . LYS B 1 100 ? 12.121 11.499 27.285 1.00 5.97 88 LYS B O 1
ATOM 1945 N N . VAL B 1 101 ? 12.969 11.481 29.384 1.00 6.56 89 VAL B N 1
ATOM 1946 C CA . VAL B 1 101 ? 11.682 11.145 30.021 1.00 7.12 89 VAL B CA 1
ATOM 1947 C C . VAL B 1 101 ? 11.665 11.848 31.353 1.00 7.29 89 VAL B C 1
ATOM 1948 O O . VAL B 1 101 ? 12.578 11.667 32.184 1.00 7.45 89 VAL B O 1
ATOM 1952 N N . HIS B 1 102 ? 10.648 12.685 31.554 1.00 7.17 90 HIS B N 1
ATOM 1953 C CA . HIS B 1 102 ? 10.506 13.444 32.811 1.00 6.72 90 HIS B CA 1
ATOM 1954 C C . HIS B 1 102 ? 9.102 13.257 33.340 1.00 7.62 90 HIS B C 1
ATOM 1955 O O . HIS B 1 102 ? 8.131 13.374 32.589 1.00 8.13 90 HIS B O 1
ATOM 1962 N N . LEU B 1 103 ? 8.973 12.978 34.632 1.00 5.73 91 LEU B N 1
ATOM 1963 C CA . LEU B 1 103 ? 7.675 12.782 35.207 1.00 4.06 91 LEU B CA 1
ATOM 1964 C C . LEU B 1 103 ? 7.436 13.852 36.253 1.00 6.30 91 LEU B C 1
ATOM 1965 O O . LEU B 1 103 ? 8.283 14.113 37.118 1.00 10.45 91 LEU B O 1
ATOM 1970 N N . LYS B 1 104 ? 6.293 14.485 36.160 1.00 6.79 92 LYS B N 1
ATOM 1971 C CA . LYS B 1 104 ? 5.805 15.358 37.219 1.00 6.69 92 LYS B CA 1
ATOM 1972 C C . LYS B 1 104 ? 4.737 14.660 38.032 1.00 6.85 92 LYS B C 1
ATOM 1973 O O . LYS B 1 104 ? 3.749 14.215 37.485 1.00 9.58 92 LYS B O 1
ATOM 1979 N N . TYR B 1 105 ? 4.922 14.644 39.344 1.00 7.35 93 TYR B N 1
ATOM 1980 C CA . TYR B 1 105 ? 3.937 14.145 40.306 1.00 8.24 93 TYR B CA 1
ATOM 1981 C C . TYR B 1 105 ? 3.294 15.389 40.866 1.00 7.81 93 TYR B C 1
ATOM 1982 O O . TYR B 1 105 ? 3.950 16.153 41.558 1.00 6.19 93 TYR B O 1
ATOM 1991 N N . ILE B 1 106 ? 2.015 15.592 40.560 1.00 5.62 94 ILE B N 1
ATOM 1992 C CA . ILE B 1 106 ? 1.383 16.848 40.850 1.00 5.60 94 ILE B CA 1
ATOM 1993 C C . ILE B 1 106 ? 0.221 16.616 41.810 1.00 5.49 94 ILE B C 1
ATOM 1994 O O . ILE B 1 106 ? -0.687 15.866 41.484 1.00 5.13 94 ILE B O 1
ATOM 1999 N N . PHE B 1 107 ? 0.299 17.256 42.985 1.00 5.48 95 PHE B N 1
ATOM 2000 C CA . PHE B 1 107 ? -0.628 16.994 44.090 1.00 4.53 95 PHE B CA 1
ATOM 2001 C C . PHE B 1 107 ? -1.370 18.216 44.508 1.00 6.11 95 PHE B C 1
ATOM 2002 O O . PHE B 1 107 ? -0.816 19.320 44.495 1.00 7.64 95 PHE B O 1
ATOM 2010 N N . LYS B 1 108 ? -2.614 18.020 44.927 1.00 5.69 96 LYS B N 1
ATOM 2011 C CA . LYS B 1 108 ? -3.348 19.046 45.635 1.00 7.94 96 LYS B CA 1
ATOM 2012 C C . LYS B 1 108 ? -3.797 18.433 46.973 1.00 6.00 96 LYS B C 1
ATOM 2013 O O . LYS B 1 108 ? -4.534 17.429 47.001 1.00 8.78 96 LYS B O 1
ATOM 2018 N N . PHE B 1 109 ? -3.348 19.046 48.061 1.00 5.30 97 PHE B N 1
ATOM 2019 C CA . PHE B 1 109 ? -3.676 18.611 49.374 1.00 4.36 97 PHE B CA 1
ATOM 2020 C C . PHE B 1 109 ? -4.484 19.713 50.039 1.00 6.65 97 PHE B C 1
ATOM 2021 O O . PHE B 1 109 ? -4.288 20.917 49.759 1.00 9.09 97 PHE B O 1
ATOM 2029 N N . ASP B 1 110 ? -5.372 19.318 50.938 1.00 7.75 98 ASP B N 1
ATOM 2030 C CA . ASP B 1 110 ? -5.862 20.265 51.957 1.00 8.90 98 ASP B CA 1
ATOM 2031 C C . ASP B 1 110 ? -4.700 20.635 52.837 1.00 10.46 98 ASP B C 1
ATOM 2032 O O . ASP B 1 110 ? -3.775 19.838 53.042 1.00 11.48 98 ASP B O 1
ATOM 2037 N N . GLY B 1 111 ? -4.777 21.843 53.364 1.00 8.57 99 GLY B N 1
ATOM 2038 C CA . GLY B 1 111 ? -3.841 22.342 54.354 1.00 9.04 99 GLY B CA 1
ATOM 2039 C C . GLY B 1 111 ? -2.399 22.291 53.898 1.00 7.62 99 GLY B C 1
ATOM 2040 O O . GLY B 1 111 ? -2.103 22.541 52.732 1.00 8.83 99 GLY B O 1
ATOM 2041 N N . GLU B 1 112 ? -1.508 21.965 54.821 1.00 6.83 100 GLU B N 1
ATOM 2042 C CA . GLU B 1 112 ? -0.096 21.847 54.503 1.00 7.47 100 GLU B CA 1
ATOM 2043 C C . GLU B 1 112 ? 0.142 20.462 53.954 1.00 8.62 100 GLU B C 1
ATOM 2044 O O . GLU B 1 112 ? -0.210 19.468 54.579 1.00 5.68 100 GLU B O 1
ATOM 2050 N N . PRO B 1 113 ? 0.703 20.394 52.751 1.00 9.06 101 PRO B N 1
ATOM 2051 C CA . PRO B 1 113 ? 0.966 19.095 52.178 1.00 9.19 101 PRO B CA 1
ATOM 2052 C C . PRO B 1 113 ? 1.949 18.289 53.045 1.00 9.22 101 PRO B C 1
ATOM 2053 O O . PRO B 1 113 ? 2.863 18.882 53.636 1.00 6.00 101 PRO B O 1
ATOM 2057 N N . PRO B 1 114 ? 1.756 16.944 53.138 1.00 6.36 102 PRO B N 1
ATOM 2058 C CA . PRO B 1 114 ? 2.676 16.103 53.896 1.00 7.06 102 PRO B CA 1
ATOM 2059 C C . PRO B 1 114 ? 3.931 15.826 53.066 1.00 6.87 102 PRO B C 1
ATOM 2060 O O . PRO B 1 114 ? 4.104 14.718 52.548 1.00 7.78 102 PRO B O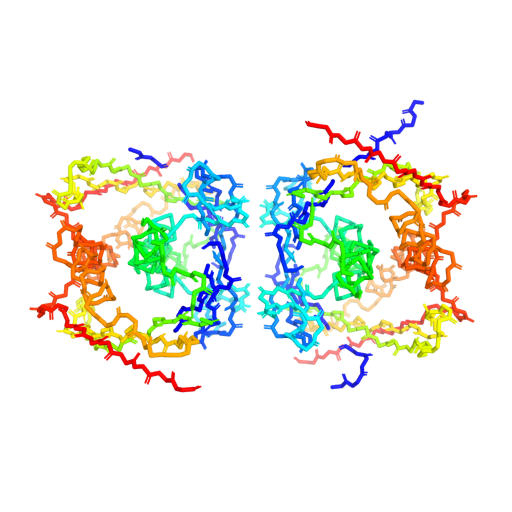 1
ATOM 2064 N N . LYS B 1 115 ? 4.781 16.839 52.922 1.00 6.17 103 LYS B N 1
ATOM 2065 C CA . LYS B 1 115 ? 5.836 16.828 51.903 1.00 7.05 103 LYS B CA 1
ATOM 2066 C C . LYS B 1 115 ? 6.880 15.721 52.152 1.00 6.26 103 LYS B C 1
ATOM 2067 O O . LYS B 1 115 ? 7.312 15.063 51.225 1.00 8.14 103 LYS B O 1
ATOM 2073 N N . ASP B 1 116 ? 7.267 15.502 53.389 1.00 7.35 104 ASP B N 1
ATOM 2074 C CA . ASP B 1 116 ? 8.198 14.404 53.703 1.00 7.51 104 ASP B CA 1
ATOM 2075 C C . ASP B 1 116 ? 7.659 13.053 53.217 1.00 6.94 104 ASP B C 1
ATOM 2076 O O . ASP B 1 116 ? 8.352 12.261 52.616 1.00 7.36 104 ASP B O 1
ATOM 2081 N N . LYS B 1 117 ? 6.408 12.797 53.512 1.00 5.72 105 LYS B N 1
ATOM 2082 C CA . LYS B 1 117 ? 5.795 11.529 53.184 1.00 6.85 105 LYS B CA 1
ATOM 2083 C C . LYS B 1 117 ? 5.624 11.366 51.647 1.00 4.37 105 LYS B C 1
ATOM 2084 O O . LYS B 1 117 ? 5.840 10.266 51.094 1.00 5.71 105 LYS B O 1
ATOM 2090 N N . VAL B 1 118 ? 5.192 12.438 50.986 1.00 5.36 106 VAL B N 1
ATOM 2091 C CA . VAL B 1 118 ? 5.063 12.465 49.519 1.00 6.19 106 VAL B CA 1
ATOM 2092 C C . VAL B 1 118 ? 6.403 12.195 48.831 1.00 5.38 106 VAL B C 1
ATOM 2093 O O . VAL B 1 118 ? 6.473 11.401 47.886 1.00 6.11 106 VAL B O 1
ATOM 2097 N N . GLU B 1 119 ? 7.453 12.871 49.284 1.00 6.31 107 GLU B N 1
ATOM 2098 C CA . GLU B 1 119 ? 8.807 12.647 48.767 1.00 7.13 107 GLU B CA 1
ATOM 2099 C C . GLU B 1 119 ? 9.216 11.188 48.970 1.00 7.34 107 GLU B C 1
ATOM 2100 O O . GLU B 1 119 ? 9.759 10.551 48.074 1.00 9.12 107 GLU B O 1
ATOM 2106 N N . LYS B 1 120 ? 8.933 10.662 50.158 1.00 6.64 108 LYS B N 1
ATOM 2107 C CA . LYS B 1 120 ? 9.284 9.288 50.452 1.00 7.27 108 LYS B CA 1
ATOM 2108 C C . LYS B 1 120 ? 8.586 8.343 49.511 1.00 7.08 108 LYS B C 1
ATOM 2109 O O . LYS B 1 120 ? 9.194 7.428 49.007 1.00 7.30 108 LYS B O 1
ATOM 2115 N N . ALA B 1 121 ? 7.303 8.607 49.264 1.00 6.42 109 ALA B N 1
ATOM 2116 C CA . ALA B 1 121 ? 6.444 7.787 48.436 1.00 6.55 109 ALA B CA 1
ATOM 2117 C C . ALA B 1 121 ? 6.941 7.812 47.010 1.00 6.37 109 ALA B C 1
ATOM 2118 O O . ALA B 1 121 ? 7.070 6.776 46.378 1.00 5.44 109 ALA B O 1
ATOM 2120 N N . VAL B 1 122 ? 7.258 9.010 46.529 1.00 4.64 110 VAL B N 1
ATOM 2121 C CA . VAL B 1 122 ? 7.764 9.168 45.170 1.00 8.11 110 VAL B CA 1
ATOM 2122 C C . VAL B 1 122 ? 9.175 8.569 45.048 1.00 7.63 110 VAL B C 1
ATOM 2123 O O . VAL B 1 122 ? 9.473 7.858 44.076 1.00 7.83 110 VAL B O 1
ATOM 2127 N N . GLN B 1 123 ? 10.021 8.813 46.047 1.00 8.19 111 GLN B N 1
ATOM 2128 C CA . GLN B 1 123 ? 11.374 8.238 46.070 1.00 9.45 111 GLN B CA 1
ATOM 2129 C C . GLN B 1 123 ? 11.324 6.716 46.076 1.00 6.02 111 GLN B C 1
ATOM 2130 O O . GLN B 1 123 ? 12.058 6.081 45.330 1.00 7.57 111 GLN B O 1
ATOM 2136 N N . LEU B 1 124 ? 10.436 6.141 46.862 1.00 5.79 112 LEU B N 1
ATOM 2137 C CA . LEU B 1 124 ? 10.310 4.684 46.916 1.00 7.30 112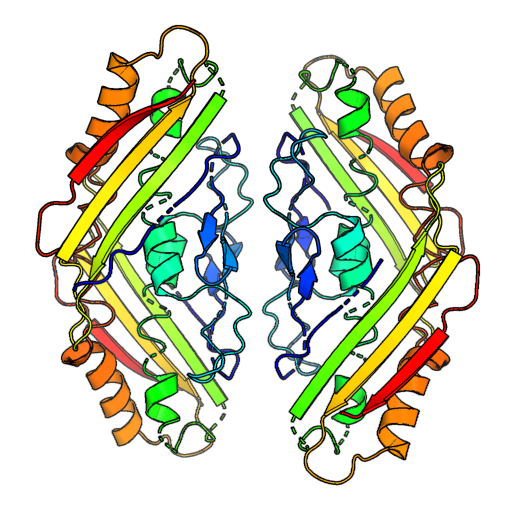 LEU B CA 1
ATOM 2138 C C . LEU B 1 124 ? 9.925 4.145 45.537 1.00 6.52 112 LEU B C 1
ATOM 2139 O O . LEU B 1 124 ? 10.567 3.236 45.004 1.00 5.95 112 LEU B O 1
ATOM 2144 N N . SER B 1 125 ? 8.914 4.748 44.945 1.00 6.52 113 SER B N 1
ATOM 2145 C CA . SER B 1 125 ? 8.454 4.319 43.628 1.00 6.36 113 SER B CA 1
ATOM 2146 C C . SER B 1 125 ? 9.558 4.468 42.552 1.00 7.62 113 SER B C 1
ATOM 2147 O O . SER B 1 125 ? 9.798 3.578 41.739 1.00 7.84 113 SER B O 1
ATOM 2150 N N . GLN B 1 126 ? 10.254 5.588 42.570 1.00 6.96 114 GLN B N 1
ATOM 2151 C CA . GLN B 1 126 ? 11.242 5.859 41.520 1.00 8.33 114 GLN B CA 1
ATOM 2152 C C . GLN B 1 126 ? 12.526 5.116 41.764 1.00 11.46 114 GLN B C 1
ATOM 2153 O O . GLN B 1 126 ? 13.150 4.614 40.824 1.00 10.15 114 GLN B O 1
ATOM 2159 N N . GLU B 1 127 ? 12.946 5.062 43.024 1.00 9.20 115 GLU B N 1
ATOM 2160 C CA . GLU B 1 127 ? 14.330 4.653 43.341 1.00 9.73 115 GLU B CA 1
ATOM 2161 C C . GLU B 1 127 ? 14.467 3.249 43.939 1.00 12.16 115 GLU B C 1
ATOM 2162 O O . GLU B 1 127 ? 15.506 2.620 43.784 1.00 12.32 115 GLU B O 1
ATOM 2168 N N . LYS B 1 128 ? 13.452 2.785 44.660 1.00 12.13 116 LYS B N 1
ATOM 2169 C CA . LYS B 1 128 ? 13.463 1.461 45.283 1.00 13.84 116 LYS B CA 1
ATOM 2170 C C . LYS B 1 128 ? 12.756 0.447 44.396 1.00 10.52 116 LYS B C 1
ATOM 2171 O O . LYS B 1 128 ? 13.315 -0.593 44.053 1.00 10.45 116 LYS B O 1
ATOM 2177 N N . TYR B 1 129 ? 11.514 0.742 44.073 1.00 9.55 117 TYR B N 1
ATOM 2178 C CA . TYR B 1 129 ? 10.720 -0.116 43.198 1.00 9.60 117 TYR B CA 1
ATOM 2179 C C . TYR B 1 129 ? 11.105 0.056 41.766 1.00 10.24 117 TYR B C 1
ATOM 2180 O O . TYR B 1 129 ? 10.880 -0.872 40.943 1.00 10.24 117 TYR B O 1
ATOM 2189 N N . CYS B 1 130 ? 11.673 1.226 41.448 1.00 9.83 118 CYS B N 1
ATOM 2190 C CA . CYS B 1 130 ? 12.089 1.531 40.090 1.00 11.38 118 CYS B CA 1
ATOM 2191 C C . CYS B 1 130 ? 10.965 1.231 39.107 1.00 10.43 118 CYS B C 1
ATOM 2192 O O . CYS B 1 130 ? 11.138 0.498 38.122 1.00 10.13 118 CYS B O 1
ATOM 2195 N N . SER B 1 131 ? 9.795 1.752 39.414 1.00 11.90 119 SER B N 1
ATOM 2196 C CA . SER B 1 131 ? 8.602 1.295 38.741 1.00 12.48 119 SER B CA 1
ATOM 2197 C C . SER B 1 131 ? 8.616 1.723 37.274 1.00 13.12 119 SER B C 1
ATOM 2198 O O . SER B 1 131 ? 8.114 1.002 36.437 1.00 13.17 119 SER B O 1
ATOM 2201 N N . VAL B 1 132 ? 9.288 2.827 36.965 1.00 12.10 120 VAL B N 1
ATOM 2202 C CA . VAL B 1 132 ? 9.430 3.265 35.542 1.00 13.85 120 VAL B CA 1
ATOM 2203 C C . VAL B 1 132 ? 10.765 2.789 34.963 1.00 12.11 120 VAL B C 1
ATOM 2204 O O . VAL B 1 132 ? 10.819 2.167 33.912 1.00 10.67 120 VAL B O 1
ATOM 2208 N N . SER B 1 133 ? 11.827 3.056 35.707 1.00 12.37 121 SER B N 1
ATOM 2209 C CA . SER B 1 133 ? 13.202 2.828 35.258 1.00 13.48 121 SER B CA 1
ATOM 2210 C C . SER B 1 133 ? 13.573 1.365 35.148 1.00 12.90 121 SER B C 1
ATOM 2211 O O . SER B 1 133 ? 14.510 1.018 34.422 1.00 16.83 121 SER B O 1
ATOM 2214 N N . ALA B 1 134 ? 12.852 0.504 35.863 1.00 11.29 122 ALA B N 1
ATOM 2215 C CA . ALA B 1 134 ? 13.049 -0.923 35.728 1.00 13.39 122 ALA B CA 1
ATOM 2216 C C . ALA B 1 134 ? 12.610 -1.401 34.357 1.00 12.74 122 ALA B C 1
ATOM 2217 O O . ALA B 1 134 ? 13.098 -2.420 33.894 1.00 15.06 122 ALA B O 1
ATOM 2219 N N . ILE B 1 135 ? 11.692 -0.671 33.734 1.00 9.97 123 ILE B N 1
ATOM 2220 C CA . ILE B 1 135 ? 10.998 -1.115 32.530 1.00 10.83 123 ILE B CA 1
ATOM 2221 C C . ILE B 1 135 ? 11.454 -0.388 31.285 1.00 7.29 123 ILE B C 1
ATOM 2222 O O . ILE B 1 135 ? 11.748 -1.000 30.246 1.00 7.54 123 ILE B O 1
ATOM 2227 N N . LEU B 1 136 ? 11.478 0.929 31.366 1.00 8.87 124 LEU B N 1
ATOM 2228 C CA . LEU B 1 136 ? 11.590 1.780 30.167 1.00 7.57 124 LEU B CA 1
ATOM 2229 C C . LEU B 1 136 ? 13.045 2.177 29.855 1.00 5.57 124 LEU B C 1
ATOM 2230 O O . LEU B 1 136 ? 13.685 2.901 30.608 1.00 8.42 124 LEU B O 1
ATOM 2235 N N . LYS B 1 137 ? 13.527 1.722 28.715 1.00 9.46 125 LYS B N 1
ATOM 2236 C CA . LYS B 1 137 ? 14.818 2.178 28.172 1.00 6.80 125 LYS B CA 1
ATOM 2237 C C . LYS B 1 137 ? 14.769 3.641 27.780 1.00 6.20 125 LYS B C 1
ATOM 2238 O O . LYS B 1 137 ? 13.865 4.070 27.108 1.00 7.76 125 LYS B O 1
ATOM 2244 N N . CYS B 1 138 ? 15.794 4.400 28.130 1.00 6.77 126 CYS B N 1
ATOM 2245 C CA . CYS B 1 138 ? 15.910 5.786 27.679 1.00 4.91 126 CYS B CA 1
ATOM 2246 C C . CYS B 1 138 ? 17.376 6.143 27.642 1.00 6.96 126 CYS B C 1
ATOM 2247 O O . CYS B 1 138 ? 18.189 5.613 28.426 1.00 8.06 126 CYS B O 1
ATOM 2250 N N . SER B 1 139 ? 17.736 6.988 26.701 1.00 4.85 127 SER B N 1
ATOM 2251 C CA . SER B 1 139 ? 19.124 7.325 26.525 1.00 5.94 127 SER B CA 1
ATOM 2252 C C . SER B 1 139 ? 19.680 8.163 27.695 1.00 6.05 127 SER B C 1
ATOM 2253 O O . SER B 1 139 ? 20.894 8.219 27.859 1.00 8.37 127 SER B O 1
ATOM 2258 N N . SER B 1 140 ? 18.807 8.816 28.455 1.00 7.14 128 SER B N 1
ATOM 2259 C CA . SER B 1 140 ? 19.169 9.601 29.627 1.00 7.75 128 SER B CA 1
ATOM 2260 C C . SER B 1 140 ? 18.418 9.092 30.829 1.00 7.81 128 SER B C 1
ATOM 2261 O O . SER B 1 140 ? 17.399 8.473 30.685 1.00 10.25 128 SER B O 1
ATOM 2264 N N . LYS B 1 141 ? 18.919 9.341 32.042 1.00 9.48 129 LYS B N 1
ATOM 2265 C CA . LYS B 1 141 ? 18.187 8.928 33.240 1.00 10.23 129 LYS B CA 1
ATOM 2266 C C . LYS B 1 141 ? 16.782 9.565 33.284 1.00 6.36 129 LYS B C 1
ATOM 2267 O O . LYS B 1 141 ? 16.627 10.766 33.009 1.00 7.80 129 LYS B O 1
ATOM 2273 N N . VAL B 1 142 ? 15.761 8.758 33.599 1.00 7.07 130 VAL B N 1
ATOM 2274 C CA . VAL B 1 142 ? 14.394 9.249 33.827 1.00 8.05 130 VAL B CA 1
ATOM 2275 C C . VAL B 1 142 ? 14.469 10.233 35.003 1.00 8.51 130 VAL B C 1
ATOM 2276 O O . VAL B 1 142 ? 15.065 9.936 36.050 1.00 7.81 130 VAL B O 1
ATOM 2280 N N . THR B 1 143 ? 13.926 11.417 34.818 1.00 7.62 131 THR B N 1
ATOM 2281 C CA . THR B 1 143 ? 13.952 12.426 35.861 1.00 8.41 131 THR B CA 1
ATOM 2282 C C . THR B 1 143 ? 12.513 12.648 36.325 1.00 7.22 131 THR B C 1
ATOM 2283 O O . THR B 1 143 ? 11.539 12.249 35.657 1.00 8.14 131 THR B O 1
ATOM 2287 N N . TYR B 1 144 ? 12.393 13.266 37.491 1.00 7.44 132 TYR B N 1
ATOM 2288 C CA . TYR B 1 144 ? 11.080 13.523 38.028 1.00 6.57 132 TYR B CA 1
ATOM 2289 C C . TYR B 1 144 ? 11.104 14.684 38.995 1.00 5.27 132 TYR B C 1
ATOM 2290 O O . TYR B 1 144 ? 12.147 15.101 39.496 1.00 3.68 132 TYR B O 1
ATOM 2299 N N . GLU B 1 145 ? 9.931 15.220 39.241 1.00 5.62 133 GLU B N 1
ATOM 2300 C CA . GLU B 1 145 ? 9.776 16.296 40.170 1.00 6.91 133 GLU B CA 1
ATOM 2301 C C . GLU B 1 145 ? 8.430 16.194 40.847 1.00 5.31 133 GLU B C 1
ATOM 2302 O O . GLU B 1 145 ? 7.553 15.532 40.368 1.00 4.64 133 GLU B O 1
ATOM 2308 N N . ILE B 1 146 ? 8.306 16.886 41.977 1.00 6.36 134 ILE B N 1
ATOM 2309 C CA . ILE B 1 146 ? 7.052 16.959 42.716 1.00 6.50 134 ILE B CA 1
ATOM 2310 C C . ILE B 1 146 ? 6.557 18.377 42.671 1.00 5.02 134 ILE B C 1
ATOM 2311 O O . ILE B 1 146 ? 7.309 19.328 42.970 1.00 5.34 134 ILE B O 1
ATOM 2316 N N . VAL B 1 147 ? 5.266 18.522 42.385 1.00 4.91 135 VAL B N 1
ATOM 2317 C CA . VAL B 1 147 ? 4.627 19.817 42.313 1.00 7.13 135 VAL B CA 1
ATOM 2318 C C . VAL B 1 147 ? 3.411 19.807 43.222 1.00 6.75 135 VAL B C 1
ATOM 2319 O O . VAL B 1 147 ? 2.642 18.854 43.236 1.00 7.62 135 VAL B O 1
ATOM 2323 N N . TYR B 1 148 ? 3.227 20.883 43.950 1.00 6.52 136 TYR B N 1
ATOM 2324 C CA . TYR B 1 148 ? 2.035 21.100 44.745 1.00 7.02 136 TYR B CA 1
ATOM 2325 C C . TYR B 1 148 ? 1.186 22.212 44.167 1.00 10.46 136 TYR B C 1
ATOM 2326 O O . TYR B 1 148 ? 1.684 23.305 43.929 1.00 12.08 136 TYR B O 1
ATOM 2335 N N . GLU B 1 149 ? -0.096 21.934 43.961 1.00 10.93 137 GLU B N 1
ATOM 2336 C CA . GLU B 1 149 ? -1.035 22.945 43.536 1.00 13.57 137 GLU B CA 1
ATOM 2337 C C . GLU B 1 149 ? -2.067 23.257 44.624 1.00 16.01 137 GLU B C 1
ATOM 2338 O O . GLU B 1 149 ? -2.302 22.475 45.539 1.00 15.11 137 GLU B O 1
ATOM 2344 N N . ASN B 1 150 ? -2.690 24.418 44.500 1.00 20.70 138 ASN B N 1
ATOM 2345 C CA . ASN B 1 150 ? -3.725 24.840 45.437 1.00 23.49 138 ASN B CA 1
ATOM 2346 C C . ASN B 1 150 ? -5.084 25.051 44.769 1.00 28.03 138 ASN B C 1
ATOM 2347 O O . ASN B 1 150 ? -5.202 25.139 43.545 1.00 31.12 138 ASN B O 1
ATOM 2353 N N . HIS C 1 11 ? -30.639 17.394 20.813 1.00 20.17 -1 HIS C N 1
ATOM 2354 C CA . HIS C 1 11 ? -29.261 16.797 20.849 1.00 20.48 -1 HIS C CA 1
ATOM 2355 C C . HIS C 1 11 ? -28.988 15.843 19.681 1.00 18.16 -1 HIS C C 1
ATOM 2356 O O . HIS C 1 11 ? -29.904 15.357 19.018 1.00 14.77 -1 HIS C O 1
ATOM 2363 N N . HIS C 1 12 ? -27.703 15.561 19.474 1.00 16.05 0 HIS C N 1
ATOM 2364 C CA . HIS C 1 12 ? -27.225 14.794 18.331 1.00 17.54 0 HIS C CA 1
ATOM 2365 C C . HIS C 1 12 ? -26.136 13.854 18.805 1.00 13.74 0 HIS C C 1
ATOM 2366 O O . HIS C 1 12 ? -25.338 14.232 19.656 1.00 13.37 0 HIS C O 1
ATOM 2384 N N . GLN C 1 14 ? -23.699 10.259 16.982 1.00 9.94 2 GLN C N 1
ATOM 2385 C CA . GLN C 1 14 ? -23.496 9.384 15.824 1.00 12.85 2 GLN C CA 1
ATOM 2386 C C . GLN C 1 14 ? -22.587 8.190 16.055 1.00 9.34 2 GLN C C 1
ATOM 2387 O O . GLN C 1 14 ? -21.590 8.271 16.771 1.00 9.55 2 GLN C O 1
ATOM 2393 N N . ALA C 1 15 ? -22.961 7.071 15.428 1.00 6.54 3 ALA C N 1
ATOM 2394 C CA . ALA C 1 15 ? -22.204 5.819 15.501 1.00 2.59 3 ALA C CA 1
ATOM 2395 C C . ALA C 1 15 ? -21.608 5.552 14.149 1.00 4.51 3 ALA C C 1
ATOM 2396 O O . ALA C 1 15 ? -22.322 5.613 13.155 1.00 4.98 3 ALA C O 1
ATOM 2398 N N . ARG C 1 16 ? -20.303 5.296 14.119 1.00 5.09 4 ARG C N 1
ATOM 2399 C CA . ARG C 1 16 ? -19.561 5.082 12.912 1.00 6.49 4 ARG C CA 1
ATOM 2400 C C . ARG C 1 16 ? -19.277 3.591 12.759 1.00 4.68 4 ARG C C 1
ATOM 2401 O O . ARG C 1 16 ? -18.695 2.981 13.627 1.00 4.89 4 ARG C O 1
ATOM 2409 N N . TRP C 1 17 ? -19.726 2.994 11.671 1.00 3.25 5 TRP C N 1
ATOM 2410 C CA . TRP C 1 17 ? -19.288 1.634 11.330 1.00 2.76 5 TRP C CA 1
ATOM 2411 C C . TRP C 1 17 ? -17.819 1.649 10.973 1.00 4.20 5 TRP C C 1
ATOM 2412 O O . TRP C 1 17 ? -17.373 2.433 10.116 1.00 6.61 5 TRP C O 1
ATOM 2423 N N . ILE C 1 18 ? -17.053 0.767 11.607 1.00 2.46 6 ILE C N 1
ATOM 2424 C CA . ILE C 1 18 ? -15.612 0.701 11.356 1.00 3.88 6 ILE C CA 1
ATOM 2425 C C . ILE C 1 18 ? -15.101 -0.660 10.795 1.00 5.13 6 ILE C C 1
ATOM 2426 O O . ILE C 1 18 ? -13.920 -0.953 10.859 1.00 7.83 6 ILE C O 1
ATOM 2431 N N . GLY C 1 19 ? -15.992 -1.444 10.179 1.00 4.97 7 GLY C N 1
ATOM 2432 C CA . GLY C 1 19 ? -15.632 -2.729 9.635 1.00 3.12 7 GLY C CA 1
ATOM 2433 C C . GLY C 1 19 ? -16.327 -3.832 10.399 1.00 4.65 7 GLY C C 1
ATOM 2434 O O . GLY C 1 19 ? -16.659 -3.670 11.590 1.00 7.42 7 GLY C O 1
ATOM 2435 N N . ASN C 1 20 ? -16.546 -4.942 9.695 1.00 5.75 8 ASN C N 1
ATOM 2436 C CA . ASN C 1 20 ? -17.228 -6.124 10.244 1.00 5.92 8 ASN C CA 1
ATOM 2437 C C . ASN C 1 20 ? -18.530 -5.752 10.927 1.00 5.14 8 ASN C C 1
ATOM 2438 O O . ASN C 1 20 ? -19.439 -5.247 10.249 1.00 6.38 8 ASN C O 1
ATOM 2459 N N . PHE C 1 23 ? -18.981 -0.768 15.709 1.00 6.09 11 PHE C N 1
ATOM 2460 C CA . PHE C 1 23 ? -19.368 0.642 15.687 1.00 5.22 11 PHE C CA 1
ATOM 2461 C C . PHE C 1 23 ? -18.642 1.363 16.801 1.00 6.95 11 PHE C C 1
ATOM 2462 O O . PHE C 1 23 ? -18.431 0.814 17.857 1.00 8.76 11 PHE C O 1
ATOM 2470 N N . HIS C 1 24 ? -18.226 2.582 16.486 1.00 5.35 12 HIS C N 1
ATOM 2471 C CA . HIS C 1 24 ? -17.521 3.459 17.378 1.00 4.27 12 HIS C CA 1
ATOM 2472 C C . HIS C 1 24 ? -18.322 4.743 17.472 1.00 5.05 12 HIS C C 1
ATOM 2473 O O . HIS C 1 24 ? -18.806 5.266 16.485 1.00 4.08 12 HIS C O 1
ATOM 2480 N N . VAL C 1 25 ? -18.494 5.205 18.692 1.00 4.39 13 VAL C N 1
ATOM 2481 C CA . VAL C 1 25 ? -19.096 6.477 18.975 1.00 6.03 13 VAL C CA 1
ATOM 2482 C C . VAL C 1 25 ? -18.098 7.321 19.794 1.00 8.43 13 VAL C C 1
ATOM 2483 O O . VAL C 1 25 ? -17.443 6.820 20.740 1.00 9.19 13 VAL C O 1
ATOM 2487 N N . ARG C 1 26 ? -17.955 8.584 19.396 1.00 6.38 14 ARG C N 1
ATOM 2488 C CA . ARG C 1 26 ? -17.436 9.602 20.286 1.00 7.97 14 ARG C CA 1
ATOM 2489 C C . ARG C 1 26 ? -18.622 10.360 20.839 1.00 8.14 14 ARG C C 1
ATOM 2490 O O . ARG C 1 26 ? -19.376 11.007 20.096 1.00 6.15 14 ARG C O 1
ATOM 2493 N N . THR C 1 27 ? -18.777 10.263 22.152 1.00 8.15 15 THR C N 1
ATOM 2494 C CA . THR C 1 27 ? -19.917 10.847 22.870 1.00 7.41 15 THR C CA 1
ATOM 2495 C C . THR C 1 27 ? -19.762 12.350 22.952 1.00 6.79 15 THR C C 1
ATOM 2496 O O . THR C 1 27 ? -18.662 12.860 22.777 1.00 6.43 15 THR C O 1
ATOM 2500 N N . ASP C 1 28 ? -20.843 13.052 23.276 1.00 10.10 16 ASP C N 1
ATOM 2501 C CA . ASP C 1 28 ? -20.763 14.484 23.603 1.00 9.72 16 ASP C CA 1
ATOM 2502 C C . ASP C 1 28 ? -19.871 14.766 24.791 1.00 8.62 16 ASP C C 1
ATOM 2503 O O . ASP C 1 28 ? -19.201 15.799 24.831 1.00 5.51 16 ASP C O 1
ATOM 2508 N N . SER C 1 29 ? -19.898 13.852 25.763 1.00 6.70 17 SER C N 1
ATOM 2509 C CA . SER C 1 29 ? -18.998 13.843 26.905 1.00 5.84 17 SER C CA 1
ATOM 2510 C C . SER C 1 29 ? -17.522 13.656 26.562 1.00 6.79 17 SER C C 1
ATOM 2511 O O . SER C 1 29 ? -16.695 13.770 27.451 1.00 7.34 17 SER C O 1
ATOM 2514 N N . ASN C 1 30 ? -17.216 13.332 25.304 1.00 6.65 18 ASN C N 1
ATOM 2515 C CA . ASN C 1 30 ? -15.846 13.153 24.811 1.00 8.89 18 ASN C CA 1
ATOM 2516 C C . ASN C 1 30 ? -15.213 11.838 25.260 1.00 8.74 18 ASN C C 1
ATOM 2517 O O . ASN C 1 30 ? -14.087 11.821 25.713 1.00 8.98 18 ASN C O 1
ATOM 2522 N N . HIS C 1 31 ? -15.973 10.750 25.175 1.00 7.28 19 HIS C N 1
ATOM 2523 C CA . HIS C 1 31 ? -15.483 9.438 25.534 1.00 5.69 19 HIS C CA 1
ATOM 2524 C C . HIS C 1 31 ? -15.733 8.448 24.411 1.00 7.69 19 HIS C C 1
ATOM 2525 O O . HIS C 1 31 ? -16.578 8.666 23.589 1.00 9.54 19 HIS C O 1
ATOM 2532 N N . ASP C 1 32 ? -15.008 7.338 24.410 1.00 8.58 20 ASP C N 1
ATOM 2533 C CA . ASP C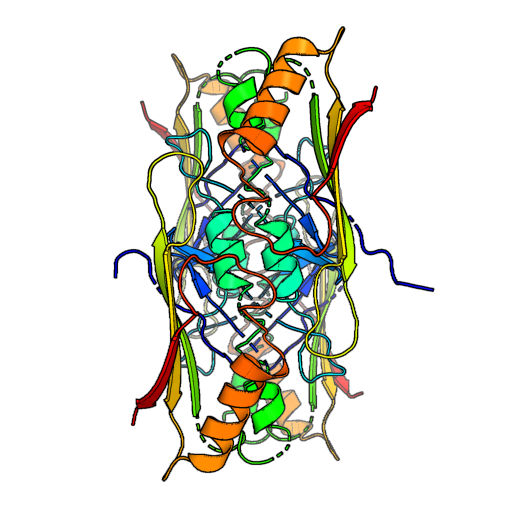 1 32 ? -15.181 6.303 23.377 1.00 10.12 20 ASP C CA 1
ATOM 2534 C C . ASP C 1 32 ? -16.279 5.363 23.807 1.00 8.75 20 ASP C C 1
ATOM 2535 O O . ASP C 1 32 ? -16.408 5.082 24.995 1.00 6.39 20 ASP C O 1
ATOM 2540 N N . VAL C 1 33 ? -17.068 4.917 22.840 1.00 7.48 21 VAL C N 1
ATOM 2541 C CA . VAL C 1 33 ? -17.924 3.744 23.034 1.00 6.99 21 VAL C CA 1
ATOM 2542 C C . VAL C 1 33 ? -17.710 2.839 21.808 1.00 7.36 21 VAL C C 1
ATOM 2543 O O . VAL C 1 33 ? -17.759 3.312 20.665 1.00 6.62 21 VAL C O 1
ATOM 2547 N N . LEU C 1 34 ? -17.424 1.563 22.049 1.00 7.32 22 LEU C N 1
ATOM 2548 C CA . LEU C 1 34 ? -17.401 0.569 20.991 1.00 6.82 22 LEU C CA 1
ATOM 2549 C C . LEU C 1 34 ? -18.443 -0.519 21.239 1.00 5.51 22 LEU C C 1
ATOM 2550 O O . LEU C 1 34 ? -18.760 -0.795 22.374 1.00 4.73 22 LEU C O 1
ATOM 2563 N N . ASP C 1 36 ? -19.878 -4.385 19.400 1.00 5.45 24 ASP C N 1
ATOM 2564 C CA . ASP C 1 36 ? -19.475 -5.468 18.539 1.00 3.35 24 ASP C CA 1
ATOM 2565 C C . ASP C 1 36 ? -20.439 -6.571 18.864 1.00 4.69 24 ASP C C 1
ATOM 2566 O O . ASP C 1 36 ? -21.318 -6.420 19.705 1.00 4.25 24 ASP C O 1
ATOM 2571 N N . THR C 1 37 ? -20.329 -7.658 18.129 1.00 6.29 25 THR C N 1
ATOM 2572 C CA . THR C 1 37 ? -21.108 -8.810 18.407 1.00 6.88 25 THR C CA 1
ATOM 2573 C C . THR C 1 37 ? -20.271 -10.084 18.266 1.00 6.18 25 THR C C 1
ATOM 2574 O O . THR C 1 37 ? -19.051 -10.033 18.049 1.00 4.94 25 THR C O 1
ATOM 2578 N N . LYS C 1 38 ? -20.942 -11.213 18.459 1.00 7.10 26 LYS C N 1
ATOM 2579 C CA . LYS C 1 38 ? -20.345 -12.559 18.343 1.00 7.90 26 LYS C CA 1
ATOM 2580 C C . LYS C 1 38 ? -19.778 -12.799 16.958 1.00 8.67 26 LYS C C 1
ATOM 2581 O O . LYS C 1 38 ? -20.272 -12.266 15.973 1.00 8.57 26 LYS C O 1
ATOM 2585 N N . GLU C 1 39 ? -18.739 -13.612 16.879 1.00 8.34 27 GLU C N 1
ATOM 2586 C CA . GLU C 1 39 ? -18.130 -13.931 15.588 1.00 11.80 27 GLU C CA 1
ATOM 2587 C C . GLU C 1 39 ? -19.090 -14.682 14.667 1.00 11.38 27 GLU C C 1
ATOM 2588 O O . GLU C 1 39 ? -19.014 -14.559 13.437 1.00 10.89 27 GLU C O 1
ATOM 2594 N N . GLU C 1 40 ? -19.993 -15.438 15.293 1.00 11.52 28 GLU C N 1
ATOM 2595 C CA . GLU C 1 40 ? -21.029 -16.243 14.628 1.00 12.62 28 GLU C CA 1
ATOM 2596 C C . GLU C 1 40 ? -21.896 -15.425 13.661 1.00 11.20 28 GLU C C 1
ATOM 2597 O O . GLU C 1 40 ? -22.331 -15.934 12.625 1.00 13.02 28 GLU C O 1
ATOM 2603 N N . VAL C 1 41 ? -22.129 -14.158 13.985 1.00 10.62 29 VAL C N 1
ATOM 2604 C CA . VAL C 1 41 ? -22.916 -13.248 13.131 1.00 10.75 29 VAL C CA 1
ATOM 2605 C C . VAL C 1 41 ? -22.111 -12.121 12.461 1.00 9.62 29 VAL C C 1
ATOM 2606 O O . VAL C 1 41 ? -22.682 -11.112 12.039 1.00 10.59 29 VAL C O 1
ATOM 2610 N N . GLY C 1 42 ? -20.798 -12.287 12.368 1.00 8.81 30 GLY C N 1
ATOM 2611 C CA . GLY C 1 42 ? -19.937 -11.349 11.638 1.00 8.83 30 GLY C CA 1
ATOM 2612 C C . GLY C 1 42 ? -19.057 -10.426 12.466 1.00 7.53 30 GLY C C 1
ATOM 2613 O O . GLY C 1 42 ? -18.279 -9.662 11.900 1.00 7.85 30 GLY C O 1
ATOM 2614 N N . GLY C 1 43 ? -19.118 -10.531 13.797 1.00 7.20 31 GLY C N 1
ATOM 2615 C CA . GLY C 1 43 ? -18.342 -9.654 14.678 1.00 5.92 31 GLY C CA 1
ATOM 2616 C C . GLY C 1 43 ? -17.007 -10.232 15.105 1.00 5.54 31 GLY C C 1
ATOM 2617 O O . GLY C 1 43 ? -16.577 -11.256 14.614 1.00 6.94 31 GLY C O 1
ATOM 2618 N N . LYS C 1 44 ? -16.350 -9.550 16.028 1.00 3.37 32 LYS C N 1
ATOM 2619 C CA . LYS C 1 44 ? -15.042 -9.963 16.519 1.00 4.31 32 LYS C CA 1
ATOM 2620 C C . LYS C 1 44 ? -15.017 -10.136 18.026 1.00 2.00 32 LYS C C 1
ATOM 2621 O O . LYS C 1 44 ? -13.949 -10.220 18.583 1.00 4.58 32 LYS C O 1
ATOM 2627 N N . ASP C 1 45 ? -16.197 -10.185 18.648 1.00 4.42 33 ASP C N 1
ATOM 2628 C CA . ASP C 1 45 ? -16.403 -10.222 20.101 1.00 5.24 33 ASP C CA 1
ATOM 2629 C C . ASP C 1 45 ? -15.384 -9.333 20.846 1.00 4.35 33 ASP C C 1
ATOM 2630 O O . ASP C 1 45 ? -14.744 -9.766 21.780 1.00 2.00 33 ASP C O 1
ATOM 2635 N N . ALA C 1 46 ? -15.239 -8.089 20.421 1.00 5.65 34 ALA C N 1
ATOM 2636 C CA . ALA C 1 46 ? -14.161 -7.214 20.960 1.00 6.13 34 ALA C CA 1
ATOM 2637 C C . ALA C 1 46 ? -14.706 -6.062 21.769 1.00 6.77 34 ALA C C 1
ATOM 2638 O O . ALA C 1 46 ? -13.971 -5.149 22.111 1.00 6.53 34 ALA C O 1
ATOM 2640 N N . ALA C 1 47 ? -16.015 -6.076 21.987 1.00 5.11 35 ALA C N 1
ATOM 2641 C CA . ALA C 1 47 ? -16.733 -5.024 22.706 1.00 5.25 35 ALA C CA 1
ATOM 2642 C C . ALA C 1 47 ? -18.138 -5.476 23.038 1.00 3.27 35 ALA C C 1
ATOM 2643 O O . ALA C 1 47 ? -18.601 -6.495 22.523 1.00 5.37 35 ALA C O 1
ATOM 2645 N N . PRO C 1 48 ? -18.850 -4.723 23.908 1.00 5.43 36 PRO C N 1
ATOM 2646 C CA . PRO C 1 48 ? -20.206 -5.080 24.269 1.00 4.61 36 PRO C CA 1
ATOM 2647 C C . PRO C 1 48 ? -21.232 -5.036 23.140 1.00 6.32 36 PRO C C 1
ATOM 2648 O O . PRO C 1 48 ? -21.054 -4.326 22.162 1.00 5.37 36 PRO C O 1
ATOM 2652 N N . ARG C 1 49 ? -22.320 -5.786 23.301 1.00 4.00 37 ARG C N 1
ATOM 2653 C CA . ARG C 1 49 ? -23.423 -5.785 22.334 1.00 2.00 37 ARG C CA 1
ATOM 2654 C C . ARG C 1 49 ? -24.226 -4.503 22.535 1.00 2.00 37 ARG C C 1
ATOM 2655 O O . ARG C 1 49 ? -24.321 -3.993 23.643 1.00 2.00 37 ARG C O 1
ATOM 2663 N N . PRO C 1 50 ? -24.822 -3.973 21.464 1.00 3.57 38 PRO C N 1
ATOM 2664 C CA . PRO C 1 50 ? -25.709 -2.806 21.617 1.00 2.00 38 PRO C CA 1
ATOM 2665 C C . PRO C 1 50 ? -26.752 -2.917 22.710 1.00 3.50 38 PRO C C 1
ATOM 2666 O O . PRO C 1 50 ? -26.890 -1.991 23.531 1.00 3.09 38 PRO C O 1
ATOM 2670 N N . LEU C 1 51 ? -27.488 -4.028 22.766 1.00 4.94 39 LEU C N 1
ATOM 2671 C CA . LEU C 1 51 ? -28.512 -4.205 23.808 1.00 7.73 39 LEU C CA 1
ATOM 2672 C C . LEU C 1 51 ? -27.918 -4.253 25.217 1.00 6.06 39 LEU C C 1
ATOM 2673 O O . LEU C 1 51 ? -28.553 -3.804 26.145 1.00 4.35 39 LEU C O 1
ATOM 2678 N N . GLU C 1 52 ? -26.688 -4.746 25.358 1.00 3.19 40 GLU C N 1
ATOM 2679 C CA . GLU C 1 52 ? -25.988 -4.681 26.650 1.00 4.26 40 GLU C CA 1
ATOM 2680 C C . GLU C 1 52 ? -25.781 -3.230 27.060 1.00 3.74 40 GLU C C 1
ATOM 2681 O O . GLU C 1 52 ? -25.922 -2.870 28.244 1.00 7.15 40 GLU C O 1
ATOM 2687 N N . LEU C 1 53 ? -25.461 -2.379 26.085 1.00 3.25 41 LEU C N 1
ATOM 2688 C CA . LEU C 1 53 ? -25.305 -0.957 26.377 1.00 2.73 41 LEU C CA 1
ATOM 2689 C C . LEU C 1 53 ? -26.576 -0.263 26.754 1.00 4.09 41 LEU C C 1
ATOM 2690 O O . LEU C 1 53 ? -26.565 0.605 27.636 1.00 3.89 41 LEU C O 1
ATOM 2695 N N . VAL C 1 54 ? -27.659 -0.623 26.073 1.00 3.19 42 VAL C N 1
ATOM 2696 C CA . VAL C 1 54 ? -28.950 -0.060 26.389 1.00 4.58 42 VAL C CA 1
ATOM 2697 C C . VAL C 1 54 ? -29.259 -0.406 27.853 1.00 4.83 42 VAL C C 1
ATOM 2698 O O . VAL C 1 54 ? -29.559 0.472 28.647 1.00 5.80 42 VAL C O 1
ATOM 2702 N N . LEU C 1 55 ? -29.154 -1.680 28.203 1.00 5.51 43 LEU C N 1
ATOM 2703 C CA . LEU C 1 55 ? -29.525 -2.110 29.540 1.00 4.95 43 LEU C CA 1
ATOM 2704 C C . LEU C 1 55 ? -28.591 -1.605 30.629 1.00 7.23 43 LEU C C 1
ATOM 2705 O O . LEU C 1 55 ? -29.080 -1.187 31.703 1.00 4.74 43 LEU C O 1
ATOM 2710 N N . THR C 1 56 ? -27.284 -1.578 30.336 1.00 7.63 44 THR C N 1
ATOM 2711 C CA . THR C 1 56 ? -26.308 -0.985 31.251 1.00 5.81 44 THR C CA 1
ATOM 2712 C C . THR C 1 56 ? -26.589 0.503 31.445 1.00 7.23 44 THR C C 1
ATOM 2713 O O . THR C 1 56 ? -26.541 0.993 32.588 1.00 4.85 44 THR C O 1
ATOM 2717 N N . GLY C 1 57 ? -26.896 1.233 30.357 1.00 5.40 45 GLY C N 1
ATOM 2718 C CA . GLY C 1 57 ? -27.244 2.652 30.470 1.00 5.07 45 GLY C CA 1
ATOM 2719 C C . GLY C 1 57 ? -28.427 2.877 31.373 1.00 6.01 45 GLY C C 1
ATOM 2720 O O . GLY C 1 57 ? -28.393 3.720 32.268 1.00 8.24 45 GLY C O 1
ATOM 2721 N N . LEU C 1 58 ? -29.458 2.067 31.184 1.00 8.00 46 LEU C N 1
ATOM 2722 C CA . LEU C 1 58 ? -30.651 2.155 32.051 1.00 10.06 46 LEU C CA 1
ATOM 2723 C C . LEU C 1 58 ? -30.348 1.944 33.536 1.00 7.53 46 LEU C C 1
ATOM 2724 O O . LEU C 1 58 ? -30.794 2.721 34.379 1.00 8.30 46 LEU C O 1
ATOM 2737 N N . GLY C 1 60 ? -27.529 2.407 34.958 1.00 7.59 48 GLY C N 1
ATOM 2738 C CA . GLY C 1 60 ? -26.713 3.556 35.351 1.00 6.27 48 GLY C CA 1
ATOM 2739 C C . GLY C 1 60 ? -27.556 4.790 35.599 1.00 7.32 48 GLY C C 1
ATOM 2740 O O . GLY C 1 60 ? -27.284 5.558 36.508 1.00 6.55 48 GLY C O 1
ATOM 2741 N N . CYS C 1 61 ? -28.562 5.006 34.763 1.00 9.85 49 CYS C N 1
ATOM 2742 C CA . CYS C 1 61 ? -29.453 6.153 34.948 1.00 10.54 49 CYS C CA 1
ATOM 2743 C C . CYS C 1 61 ? -30.026 6.131 36.338 1.00 9.77 49 CYS C C 1
ATOM 2744 O O . CYS C 1 61 ? -29.930 7.118 37.059 1.00 11.46 49 CYS C O 1
ATOM 2747 N N . THR C 1 62 ? -30.632 5.013 36.712 1.00 8.10 50 THR C N 1
ATOM 2748 C CA . THR C 1 62 ? -31.264 4.936 38.034 1.00 7.36 50 THR C CA 1
ATOM 2749 C C . THR C 1 62 ? -30.201 4.873 39.135 1.00 7.07 50 THR C C 1
ATOM 2750 O O . THR C 1 62 ? -30.336 5.503 40.175 1.00 5.28 50 THR C O 1
ATOM 2754 N N . GLY C 1 63 ? -29.128 4.126 38.889 1.00 8.06 51 GLY C N 1
ATOM 2755 C CA . GLY C 1 63 ? -28.067 3.999 39.897 1.00 7.06 51 GLY C CA 1
ATOM 2756 C C . GLY C 1 63 ? -27.519 5.348 40.311 1.00 5.53 51 GLY C C 1
ATOM 2757 O O . GLY C 1 63 ? -27.274 5.555 41.484 1.00 4.58 51 GLY C O 1
ATOM 2769 N N . ASP C 1 65 ? -29.057 8.292 40.007 1.00 4.30 53 ASP C N 1
ATOM 2770 C CA . ASP C 1 65 ? -30.121 8.940 40.802 1.00 4.12 53 ASP C CA 1
ATOM 2771 C C . ASP C 1 65 ? -29.978 8.623 42.282 1.00 4.30 53 ASP C C 1
ATOM 2772 O O . ASP C 1 65 ? -29.908 9.521 43.147 1.00 6.85 53 ASP C O 1
ATOM 2777 N N . VAL C 1 66 ? -29.918 7.330 42.557 1.00 4.14 54 VAL C N 1
ATOM 2778 C CA . VAL C 1 66 ? -29.937 6.824 43.924 1.00 3.82 54 VAL C CA 1
ATOM 2779 C C . VAL C 1 66 ? -28.684 7.229 44.654 1.00 4.97 54 VAL C C 1
ATOM 2780 O O . VAL C 1 66 ? -28.757 7.616 45.823 1.00 5.42 54 VAL C O 1
ATOM 2784 N N . VAL C 1 67 ? -27.533 7.162 43.992 1.00 4.45 55 VAL C N 1
ATOM 2785 C CA . VAL C 1 67 ? -26.302 7.615 44.664 1.00 4.34 55 VAL C CA 1
ATOM 2786 C C . VAL C 1 67 ? -26.391 9.120 44.990 1.00 3.12 55 VAL C C 1
ATOM 2787 O O . VAL C 1 67 ? -26.029 9.566 46.101 1.00 2.00 55 VAL C O 1
ATOM 2791 N N . SER C 1 68 ? -26.874 9.875 44.005 1.00 4.17 56 SER C N 1
ATOM 2792 C CA . SER C 1 68 ? -26.963 11.319 44.108 1.00 5.74 56 SER C CA 1
ATOM 2793 C C . SER C 1 68 ? -27.850 11.694 45.285 1.00 3.78 56 SER C C 1
ATOM 2794 O O . SER C 1 68 ? -27.490 12.516 46.124 1.00 3.27 56 SER C O 1
ATOM 2797 N N . ILE C 1 69 ? -28.996 11.051 45.355 1.00 3.24 57 ILE C N 1
ATOM 2798 C CA . ILE C 1 69 ? -29.980 11.322 46.413 1.00 4.59 57 ILE C CA 1
ATOM 2799 C C . ILE C 1 69 ? -29.448 10.934 47.783 1.00 2.00 57 ILE C C 1
ATOM 2800 O O . ILE C 1 69 ? -29.469 11.721 48.738 1.00 3.22 57 ILE C O 1
ATOM 2805 N N . LEU C 1 70 ? -28.928 9.715 47.880 1.00 4.60 58 LEU C N 1
ATOM 2806 C CA . LEU C 1 70 ? -28.354 9.262 49.137 1.00 3.80 58 LEU C CA 1
ATOM 2807 C C . LEU C 1 70 ? -27.229 10.151 49.622 1.00 3.46 58 LEU C C 1
ATOM 2808 O O . LEU C 1 70 ? -27.020 10.249 50.830 1.00 2.90 58 LEU C O 1
ATOM 2813 N N . ARG C 1 71 ? -26.487 10.772 48.700 1.00 4.13 59 ARG C N 1
ATOM 2814 C CA . ARG C 1 71 ? -25.374 11.673 49.075 1.00 7.49 59 ARG C CA 1
ATOM 2815 C C . ARG C 1 71 ? -25.953 13.001 49.608 1.00 7.40 59 ARG C C 1
ATOM 2816 O O . ARG C 1 71 ? -25.466 13.556 50.607 1.00 6.36 59 ARG C O 1
ATOM 2824 N N . LYS C 1 72 ? -27.001 13.494 48.946 1.00 7.74 60 LYS C N 1
ATOM 2825 C CA . LYS C 1 72 ? -27.723 14.694 49.399 1.00 7.65 60 LYS C CA 1
ATOM 2826 C C . LYS C 1 72 ? -28.274 14.477 50.820 1.00 8.58 60 LYS C C 1
ATOM 2827 O O . LYS C 1 72 ? -28.222 15.374 51.679 1.00 7.20 60 LYS C O 1
ATOM 2838 N N . LYS C 1 74 ? -27.064 12.532 52.982 1.00 7.42 62 LYS C N 1
ATOM 2839 C CA . LYS C 1 74 ? -25.946 12.476 53.943 1.00 8.38 62 LYS C CA 1
ATOM 2840 C C . LYS C 1 74 ? -25.830 11.107 54.621 1.00 7.88 62 LYS C C 1
ATOM 2841 O O . LYS C 1 74 ? -25.599 11.024 55.831 1.00 8.52 62 LYS C O 1
ATOM 2844 N N . VAL C 1 75 ? -26.022 10.043 53.840 1.00 8.70 63 VAL C N 1
ATOM 2845 C CA . VAL C 1 75 ? -25.839 8.672 54.325 1.00 9.15 63 VAL C CA 1
ATOM 2846 C C . VAL C 1 75 ? -25.007 7.797 53.403 1.00 10.82 63 VAL C C 1
ATOM 2847 O O . VAL C 1 75 ? -24.805 6.615 53.674 1.00 12.50 63 VAL C O 1
ATOM 2851 N N . ILE C 1 76 ? -24.496 8.362 52.319 1.00 10.46 64 ILE C N 1
ATOM 2852 C CA . ILE C 1 76 ? -23.668 7.587 51.431 1.00 10.49 64 ILE C CA 1
ATOM 2853 C C . ILE C 1 76 ? -22.344 7.170 52.078 1.00 10.75 64 ILE C C 1
ATOM 2854 O O . ILE C 1 76 ? -21.727 6.184 51.651 1.00 10.96 64 ILE C O 1
ATOM 2859 N N . ASP C 1 77 ? -21.897 7.919 53.091 1.00 11.02 65 ASP C N 1
ATOM 2860 C CA . ASP C 1 77 ? -20.691 7.552 53.839 1.00 12.87 65 ASP C CA 1
ATOM 2861 C C . ASP C 1 77 ? -20.834 6.185 54.533 1.00 11.97 65 ASP C C 1
ATOM 2862 O O . ASP C 1 77 ? -19.842 5.495 54.777 1.00 12.33 65 ASP C O 1
ATOM 2867 N N . GLN C 1 78 ? -22.071 5.795 54.827 1.00 10.36 66 GLN C N 1
ATOM 2868 C CA . GLN C 1 78 ? -22.356 4.519 55.462 1.00 10.46 66 GLN C CA 1
ATOM 2869 C C . GLN C 1 78 ? -22.538 3.384 54.456 1.00 9.34 66 GLN C C 1
ATOM 2870 O O . GLN C 1 78 ? -22.640 2.224 54.835 1.00 9.41 66 GLN C O 1
ATOM 2884 N N . LYS C 1 80 ? -21.416 0.778 51.900 1.00 6.66 68 LYS C N 1
ATOM 2885 C CA . LYS C 1 80 ? -20.221 0.036 51.529 1.00 6.80 68 LYS C CA 1
ATOM 2886 C C . LYS C 1 80 ? -20.301 -0.409 50.084 1.00 6.43 68 LYS C C 1
ATOM 2887 O O . LYS C 1 80 ? -19.299 -0.425 49.364 1.00 4.16 68 LYS C O 1
ATOM 2893 N N . ASP C 1 81 ? -21.502 -0.800 49.669 1.00 6.89 69 ASP C N 1
ATOM 2894 C CA . ASP C 1 81 ? -21.702 -1.366 48.338 1.00 6.80 69 ASP C CA 1
ATOM 2895 C C . ASP C 1 81 ? -23.104 -1.081 47.847 1.00 5.13 69 ASP C C 1
ATOM 2896 O O . ASP C 1 81 ? -24.049 -0.936 48.619 1.00 3.29 69 ASP C O 1
ATOM 2901 N N . PHE C 1 82 ? -23.212 -1.000 46.539 1.00 5.62 70 PHE C N 1
ATOM 2902 C CA . PHE C 1 82 ? -24.493 -0.788 45.887 1.00 3.92 70 PHE C CA 1
ATOM 2903 C C . PHE C 1 82 ? -24.399 -1.336 44.500 1.00 3.93 70 PHE C C 1
ATOM 2904 O O . PHE C 1 82 ? -23.466 -1.046 43.753 1.00 3.32 70 PHE C O 1
ATOM 2912 N N . ARG C 1 83 ? -25.350 -2.177 44.152 1.00 7.21 71 ARG C N 1
ATOM 2913 C CA . ARG C 1 83 ? -25.436 -2.630 42.800 1.00 8.20 71 ARG C CA 1
ATOM 2914 C C . ARG C 1 83 ? -26.858 -2.794 42.384 1.00 9.79 71 ARG C C 1
ATOM 2915 O O . ARG C 1 83 ? -27.776 -2.859 43.207 1.00 5.23 71 ARG C O 1
ATOM 2923 N N . ILE C 1 84 ? -27.015 -2.857 41.076 1.00 7.37 72 ILE C N 1
ATOM 2924 C CA . ILE C 1 84 ? -28.310 -3.023 40.468 1.00 8.57 72 ILE C CA 1
ATOM 2925 C C . ILE C 1 84 ? -28.243 -4.254 39.621 1.00 6.13 72 ILE C C 1
ATOM 2926 O O . ILE C 1 84 ? -27.289 -4.474 38.889 1.00 7.79 72 ILE C O 1
ATOM 2931 N N . GLU C 1 85 ? -29.267 -5.082 39.728 1.00 7.49 73 GLU C N 1
ATOM 2932 C CA . GLU C 1 85 ? -29.424 -6.198 38.822 1.00 9.33 73 GLU C CA 1
ATOM 2933 C C . GLU C 1 85 ? -30.741 -6.001 38.111 1.00 9.46 73 GLU C C 1
ATOM 2934 O O . GLU C 1 85 ? -31.683 -5.448 38.658 1.00 8.13 73 GLU C O 1
ATOM 2940 N N . ILE C 1 86 ? -30.783 -6.460 36.877 1.00 8.52 74 ILE C N 1
ATOM 2941 C CA . ILE C 1 86 ? -31.966 -6.329 36.056 1.00 11.24 74 ILE C CA 1
ATOM 2942 C C . ILE C 1 86 ? -32.352 -7.727 35.600 1.00 10.60 74 ILE C C 1
ATOM 2943 O O . ILE C 1 86 ? -31.527 -8.477 35.089 1.00 11.10 74 ILE C O 1
ATOM 2948 N N . GLU C 1 87 ? -33.600 -8.106 35.849 1.00 11.20 75 GLU C N 1
ATOM 2949 C CA . GLU C 1 87 ? -34.109 -9.353 35.334 1.00 8.20 75 GLU C CA 1
ATOM 2950 C C . GLU C 1 87 ? -35.143 -8.961 34.302 1.00 9.89 75 GLU C C 1
ATOM 2951 O O . GLU C 1 87 ? -36.007 -8.160 34.590 1.00 8.81 75 GLU C O 1
ATOM 2953 N N . TYR C 1 88 ? -35.062 -9.540 33.114 1.00 8.68 76 TYR C N 1
ATOM 2954 C CA . TYR C 1 88 ? -36.014 -9.209 32.095 1.00 8.39 76 TYR C CA 1
ATOM 2955 C C . TYR C 1 88 ? -36.444 -10.415 31.258 1.00 9.12 76 TYR C C 1
ATOM 2956 O O . TYR C 1 88 ? -35.787 -11.473 31.245 1.00 9.36 76 TYR C O 1
ATOM 2965 N N . GLU C 1 89 ? -37.603 -10.269 30.636 1.00 7.99 77 GLU C N 1
ATOM 2966 C CA . GLU C 1 89 ? -38.029 -11.170 29.593 1.00 9.02 77 GLU C CA 1
ATOM 2967 C C . GLU C 1 89 ? -38.254 -10.350 28.356 1.00 9.74 77 GLU C C 1
ATOM 2968 O O . GLU C 1 89 ? -38.751 -9.216 28.411 1.00 3.34 77 GLU C O 1
ATOM 2974 N N . ARG C 1 90 ? -37.894 -10.938 27.227 1.00 11.65 78 ARG C N 1
ATOM 2975 C CA . ARG C 1 90 ? -38.000 -10.266 25.968 1.00 10.71 78 ARG C CA 1
ATOM 2976 C C . ARG C 1 90 ? -38.382 -11.297 24.930 1.00 12.24 78 ARG C C 1
ATOM 2977 O O . ARG C 1 90 ? -37.809 -12.391 24.895 1.00 14.32 78 ARG C O 1
ATOM 2985 N N . THR C 1 91 ? -39.387 -10.985 24.126 1.00 11.08 79 THR C N 1
ATOM 2986 C CA . THR C 1 91 ? -39.899 -11.948 23.141 1.00 9.38 79 THR C CA 1
ATOM 2987 C C . THR C 1 91 ? -38.783 -12.426 22.165 1.00 11.46 79 THR C C 1
ATOM 2988 O O . THR C 1 91 ? -37.697 -11.831 22.072 1.00 10.30 79 THR C O 1
ATOM 2992 N N . GLU C 1 92 ? -39.055 -13.533 21.486 1.00 14.99 80 GLU C N 1
ATOM 2993 C CA . GLU C 1 92 ? -38.095 -14.131 20.558 1.00 16.68 80 GLU C CA 1
ATOM 2994 C C . GLU C 1 92 ? -38.447 -13.757 19.114 1.00 14.72 80 GLU C C 1
ATOM 2995 O O . GLU C 1 92 ? -37.562 -13.462 18.317 1.00 17.30 80 GLU C O 1
ATOM 2997 N N . GLU C 1 93 ? -39.729 -13.738 18.776 1.00 15.05 81 GLU C N 1
ATOM 2998 C CA . GLU C 1 93 ? -40.111 -13.371 17.405 1.00 14.63 81 GLU C CA 1
ATOM 2999 C C . GLU C 1 93 ? -40.130 -11.854 17.210 1.00 14.07 81 GLU C C 1
ATOM 3000 O O . GLU C 1 93 ? -40.426 -11.090 18.141 1.00 10.62 81 GLU C O 1
ATOM 3006 N N . HIS C 1 94 ? -39.762 -11.414 16.001 1.00 14.32 82 HIS C N 1
ATOM 3007 C CA . HIS C 1 94 ? -39.751 -9.991 15.676 1.00 13.10 82 HIS C CA 1
ATOM 3008 C C . HIS C 1 94 ? -41.180 -9.478 15.634 1.00 11.84 82 HIS C C 1
ATOM 3009 O O . HIS C 1 94 ? -42.065 -10.167 15.156 1.00 13.02 82 HIS C O 1
ATOM 3016 N N . PRO C 1 95 ? -41.417 -8.256 16.122 1.00 10.41 83 PRO C N 1
ATOM 3017 C CA . PRO C 1 95 ? -40.461 -7.374 16.745 1.00 9.64 83 PRO C CA 1
ATOM 3018 C C . PRO C 1 95 ? -40.273 -7.818 18.185 1.00 10.12 83 PRO C C 1
ATOM 3019 O O . PRO C 1 95 ? -41.267 -8.031 18.896 1.00 10.19 83 PRO C O 1
ATOM 3023 N N . ARG C 1 96 ? -39.020 -8.004 18.584 1.00 9.85 84 ARG C N 1
ATOM 3024 C CA . ARG C 1 96 ? -38.690 -8.450 19.923 1.00 10.18 84 ARG C CA 1
ATOM 3025 C C . ARG C 1 96 ? -38.958 -7.284 20.875 1.00 10.29 84 ARG C C 1
ATOM 3026 O O . ARG C 1 96 ? -38.534 -6.158 20.602 1.00 10.03 84 ARG C O 1
ATOM 3030 N N . ILE C 1 97 ? -39.690 -7.559 21.959 1.00 7.60 85 ILE C N 1
ATOM 3031 C CA . ILE C 1 97 ? -40.087 -6.534 22.896 1.00 6.20 85 ILE C CA 1
ATOM 3032 C C . ILE C 1 97 ? -39.834 -7.023 24.277 1.00 5.44 85 ILE C C 1
ATOM 3033 O O . ILE C 1 97 ? -39.813 -8.216 24.510 1.00 5.61 85 ILE C O 1
ATOM 3038 N N . PHE C 1 98 ? -39.623 -6.086 25.194 1.00 3.95 86 PHE C N 1
ATOM 3039 C CA . PHE C 1 98 ? -39.495 -6.396 26.595 1.00 4.92 86 PHE C CA 1
ATOM 3040 C C . PHE C 1 98 ? -40.870 -6.575 27.150 1.00 5.60 86 PHE C C 1
ATOM 3041 O O . PHE C 1 98 ? -41.707 -5.697 26.971 1.00 3.40 86 PHE C O 1
ATOM 3049 N N . THR C 1 99 ? -41.083 -7.704 27.808 1.00 4.58 87 THR C N 1
ATOM 3050 C CA . THR C 1 99 ? -42.374 -8.006 28.371 1.00 4.18 87 THR C CA 1
ATOM 3051 C C . THR C 1 99 ? -42.382 -7.821 29.880 1.00 4.79 87 THR C C 1
ATOM 3052 O O . THR C 1 99 ? -43.425 -7.520 30.457 1.00 6.34 87 THR C O 1
ATOM 3056 N N . LYS C 1 100 ? -41.232 -8.052 30.512 1.00 7.52 88 LYS C N 1
ATOM 3057 C CA . LYS C 1 100 ? -41.111 -7.981 31.951 1.00 5.51 88 LYS C CA 1
ATOM 3058 C C . LYS C 1 100 ? -39.750 -7.402 32.247 1.00 6.28 88 LYS C C 1
ATOM 3059 O O . LYS C 1 100 ? -38.774 -7.819 31.641 1.00 5.51 88 LYS C O 1
ATOM 3063 N N . VAL C 1 101 ? -39.697 -6.433 33.155 1.00 5.83 89 VAL C N 1
ATOM 3064 C CA . VAL C 1 101 ? -38.427 -5.916 33.676 1.00 5.70 89 VAL C CA 1
ATOM 3065 C C . VAL C 1 101 ? -38.565 -5.721 35.159 1.00 4.47 89 VAL C C 1
ATOM 3066 O O . VAL C 1 101 ? -39.543 -5.121 35.645 1.00 2.00 89 VAL C O 1
ATOM 3070 N N . HIS C 1 102 ? -37.594 -6.277 35.881 1.00 6.49 90 HIS C N 1
ATOM 3071 C CA . HIS C 1 102 ? -37.563 -6.194 37.324 1.00 5.04 90 HIS C CA 1
ATOM 3072 C C . HIS C 1 102 ? -36.140 -5.840 37.751 1.00 6.74 90 HIS C C 1
ATOM 3073 O O . HIS C 1 102 ? -35.169 -6.432 37.285 1.00 6.92 90 HIS C O 1
ATOM 3080 N N . LEU C 1 103 ? -36.016 -4.839 38.610 1.00 6.78 91 LEU C N 1
ATOM 3081 C CA . LEU C 1 103 ? -34.720 -4.410 39.065 1.00 6.34 91 LEU C CA 1
ATOM 3082 C C . LEU C 1 103 ? -34.583 -4.698 40.525 1.00 6.50 91 LEU C C 1
ATOM 3083 O O . LEU C 1 103 ? -35.529 -4.554 41.279 1.00 7.94 91 LEU C O 1
ATOM 3088 N N . LYS C 1 104 ? -33.388 -5.122 40.919 1.00 6.71 92 LYS C N 1
ATOM 3089 C CA . LYS C 1 104 ? -33.051 -5.253 42.323 1.00 8.88 92 LYS C CA 1
ATOM 3090 C C . LYS C 1 104 ? -32.002 -4.193 42.573 1.00 8.84 92 LYS C C 1
ATOM 3091 O O . LYS C 1 104 ? -31.010 -4.143 41.852 1.00 7.65 92 LYS C O 1
ATOM 3097 N N . TYR C 1 105 ? -32.256 -3.369 43.584 1.00 8.52 93 TYR C N 1
ATOM 3098 C CA . TYR C 1 105 ? -31.285 -2.469 44.156 1.00 7.10 93 TYR C CA 1
ATOM 3099 C C . TYR C 1 105 ? -30.753 -3.139 45.417 1.00 5.24 93 TYR C C 1
ATOM 3100 O O . TYR C 1 105 ? -31.487 -3.320 46.401 1.00 6.06 93 TYR C O 1
ATOM 3109 N N . ILE C 1 106 ? -29.482 -3.513 45.376 1.00 5.28 94 ILE C N 1
ATOM 3110 C CA . ILE C 1 106 ? -28.855 -4.302 46.429 1.00 5.44 94 ILE C CA 1
ATOM 3111 C C . ILE C 1 106 ? -27.798 -3.462 47.152 1.00 5.30 94 ILE C C 1
ATOM 3112 O O . ILE C 1 106 ? -26.820 -3.015 46.549 1.00 5.22 94 ILE C O 1
ATOM 3117 N N . PHE C 1 107 ? -28.001 -3.266 48.456 1.00 5.24 95 PHE C N 1
ATOM 3118 C CA . PHE C 1 107 ? -27.194 -2.358 49.242 1.00 4.27 95 PHE C CA 1
ATOM 3119 C C . PHE C 1 107 ? -26.469 -3.117 50.354 1.00 4.62 95 PHE C C 1
ATOM 3120 O O . PHE C 1 107 ? -26.972 -4.110 50.914 1.00 2.77 95 PHE C O 1
ATOM 3128 N N . LYS C 1 108 ? -25.289 -2.628 50.691 1.00 4.86 96 LYS C N 1
ATOM 3129 C CA . LYS C 1 108 ? -24.626 -3.020 51.908 1.00 6.25 96 LYS C CA 1
ATOM 3130 C C . LYS C 1 108 ? -24.252 -1.736 52.607 1.00 5.18 96 LYS C C 1
ATOM 3131 O O . LYS C 1 108 ? -23.569 -0.901 52.026 1.00 3.05 96 LYS C O 1
ATOM 3136 N N . PHE C 1 109 ? -24.704 -1.582 53.849 1.00 3.69 97 PHE C N 1
ATOM 3137 C CA . PHE C 1 109 ? -24.398 -0.426 54.675 1.00 4.54 97 PHE C CA 1
ATOM 3138 C C . PHE C 1 109 ? -23.592 -0.878 55.890 1.00 7.54 97 PHE C C 1
ATOM 3139 O O . PHE C 1 109 ? -23.722 -2.014 56.349 1.00 9.20 97 PHE C O 1
ATOM 3147 N N . ASP C 1 110 ? -22.768 0.027 56.398 1.00 8.64 98 ASP C N 1
ATOM 3148 C CA . ASP C 1 110 ? -22.162 -0.128 57.717 1.00 10.41 98 ASP C CA 1
ATOM 3149 C C . ASP C 1 110 ? -23.231 0.181 58.752 1.00 11.15 98 ASP C C 1
ATOM 3150 O O . ASP C 1 110 ? -23.854 1.247 58.714 1.00 11.42 98 ASP C O 1
ATOM 3155 N N . GLY C 1 111 ? -23.462 -0.761 59.655 1.00 10.16 99 GLY C N 1
ATOM 3156 C CA . GLY C 1 111 ? -24.504 -0.615 60.661 1.00 10.28 99 GLY C CA 1
ATOM 3157 C C . GLY C 1 111 ? -25.870 -0.759 60.030 1.00 8.80 99 GLY C C 1
ATOM 3158 O O . GLY C 1 111 ? -26.001 -1.242 58.890 1.00 10.04 99 GLY C O 1
ATOM 3159 N N . GLU C 1 112 ? -26.889 -0.312 60.750 1.00 8.99 100 GLU C N 1
ATOM 3160 C CA . GLU C 1 112 ? -28.269 -0.490 60.318 1.00 8.27 100 GLU C CA 1
ATOM 3161 C C . GLU C 1 112 ? -28.478 0.335 59.056 1.00 7.42 100 GLU C C 1
ATOM 3162 O O . GLU C 1 112 ? -28.115 1.506 59.023 1.00 6.90 100 GLU C O 1
ATOM 3163 N N . PRO C 1 113 ? -29.004 -0.283 57.989 1.00 8.96 101 PRO C N 1
ATOM 3164 C CA . PRO C 1 113 ? -29.298 0.552 56.817 1.00 7.64 101 PRO C CA 1
ATOM 3165 C C . PRO C 1 113 ? -30.278 1.701 57.146 1.00 6.98 101 PRO C C 1
ATOM 3166 O O . PRO C 1 113 ? -31.212 1.519 57.942 1.00 3.80 101 PRO C O 1
ATOM 3170 N N . PRO C 1 114 ? -30.070 2.883 56.538 1.00 6.43 102 PRO C N 1
ATOM 3171 C CA . PRO C 1 114 ? -31.049 3.950 56.670 1.00 6.75 102 PRO C CA 1
ATOM 3172 C C . PRO C 1 114 ? -32.196 3.668 55.720 1.00 5.99 102 PRO C C 1
ATOM 3173 O O . PRO C 1 114 ? -32.315 4.337 54.691 1.00 7.51 102 PRO C O 1
ATOM 3177 N N . LYS C 1 115 ? -33.042 2.694 56.071 1.00 8.38 103 LYS C N 1
ATOM 3178 C CA . LYS C 1 115 ? -34.003 2.088 55.119 1.00 7.58 103 LYS C CA 1
ATOM 3179 C C . LYS C 1 115 ? -35.041 3.043 54.556 1.00 7.48 103 LYS C C 1
ATOM 3180 O O . LYS C 1 115 ? -35.389 2.968 53.371 1.00 9.53 103 LYS C O 1
ATOM 3186 N N . ASP C 1 116 ? -35.536 3.946 55.383 1.00 8.27 104 ASP C N 1
ATOM 3187 C CA . ASP C 1 116 ? -36.476 4.944 54.888 1.00 9.86 104 ASP C CA 1
ATOM 3188 C C . ASP C 1 116 ? -35.864 5.828 53.804 1.00 7.90 104 ASP C C 1
ATOM 3189 O O . ASP C 1 116 ? -36.494 6.099 52.801 1.00 5.26 104 ASP C O 1
ATOM 3194 N N . LYS C 1 117 ? -34.631 6.268 54.021 1.00 8.16 105 LYS C N 1
ATOM 3195 C CA . LYS C 1 117 ? -33.966 7.140 53.083 1.00 6.54 105 LYS C CA 1
ATOM 3196 C C . LYS C 1 117 ? -33.696 6.388 51.802 1.00 6.69 105 LYS C C 1
ATOM 3197 O O . LYS C 1 117 ? -33.863 6.936 50.708 1.00 6.82 105 LYS C O 1
ATOM 3203 N N . VAL C 1 118 ? -33.301 5.122 51.931 1.00 5.79 106 VAL C N 1
ATOM 3204 C CA . VAL C 1 118 ? -33.034 4.277 50.762 1.00 4.58 106 VAL C CA 1
ATOM 3205 C C . VAL C 1 118 ? -34.303 4.041 49.956 1.00 7.14 106 VAL C C 1
ATOM 3206 O O . VAL C 1 118 ? -34.288 4.091 48.714 1.00 7.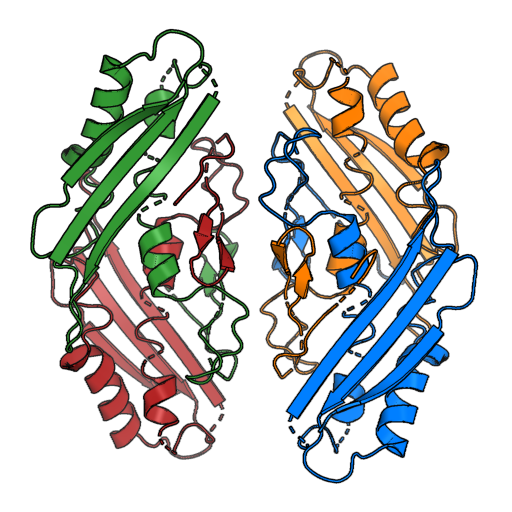93 106 VAL C O 1
ATOM 3210 N N . GLU C 1 119 ? -35.408 3.783 50.656 1.00 6.78 107 GLU C N 1
ATOM 3211 C CA . GLU C 1 119 ? -36.684 3.547 49.979 1.00 9.05 107 GLU C CA 1
ATOM 3212 C C . GLU C 1 119 ? -37.123 4.813 49.241 1.00 7.02 107 GLU C C 1
ATOM 3213 O O . GLU C 1 119 ? -37.601 4.746 48.116 1.00 10.83 107 GLU C O 1
ATOM 3219 N N . LYS C 1 120 ? -36.913 5.964 49.868 1.00 5.85 108 LYS C N 1
ATOM 3220 C CA . LYS C 1 120 ? -37.263 7.261 49.297 1.00 6.91 108 LYS C CA 1
ATOM 3221 C C . LYS C 1 120 ? -36.456 7.576 48.040 1.00 8.48 108 LYS C C 1
ATOM 3222 O O . LYS C 1 120 ? -37.019 8.044 47.047 1.00 9.35 108 LYS C O 1
ATOM 3225 N N . ALA C 1 121 ? -35.145 7.302 48.092 1.00 7.32 109 ALA C N 1
ATOM 3226 C CA . ALA C 1 121 ? -34.238 7.555 46.984 1.00 6.44 109 ALA C CA 1
ATOM 3227 C C . ALA C 1 121 ? -34.611 6.710 45.789 1.00 7.08 109 ALA C C 1
ATOM 3228 O O . ALA C 1 121 ? -34.767 7.251 44.696 1.00 4.82 109 ALA C O 1
ATOM 3230 N N . VAL C 1 122 ? -34.808 5.412 46.032 1.00 4.26 110 VAL C N 1
ATOM 3231 C CA . VAL C 1 122 ? -35.230 4.464 45.013 1.00 5.98 110 VAL C CA 1
ATOM 3232 C C . VAL C 1 122 ? -36.630 4.854 44.476 1.00 6.53 110 VAL C C 1
ATOM 3233 O O . VAL C 1 122 ? -36.871 4.755 43.292 1.00 9.18 110 VAL C O 1
ATOM 3237 N N . GLN C 1 123 ? -37.523 5.323 45.349 1.00 9.18 111 GLN C N 1
ATOM 3238 C CA . GLN C 1 123 ? -38.838 5.827 44.922 1.00 8.32 111 GLN C CA 1
ATOM 3239 C C . GLN C 1 123 ? -38.747 7.043 44.040 1.00 8.03 111 GLN C C 1
ATOM 3240 O O . GLN C 1 123 ? -39.448 7.137 43.026 1.00 9.77 111 GLN C O 1
ATOM 3246 N N . LEU C 1 124 ? -37.914 7.992 44.441 1.00 8.02 112 LEU C N 1
ATOM 3247 C CA . LEU C 1 124 ? -37.668 9.175 43.612 1.00 8.03 112 LEU C CA 1
ATOM 3248 C C . LEU C 1 124 ? -37.189 8.789 42.228 1.00 7.16 112 LEU C C 1
ATOM 3249 O O . LEU C 1 124 ? -37.715 9.272 41.234 1.00 5.81 112 LEU C O 1
ATOM 3254 N N . SER C 1 125 ? -36.195 7.908 42.157 1.00 8.36 113 SER C N 1
ATOM 3255 C CA . SER C 1 125 ? -35.679 7.493 40.870 1.00 5.71 113 SER C CA 1
ATOM 3256 C C . SER C 1 125 ? -36.720 6.768 40.041 1.00 7.75 113 SER C C 1
ATOM 3257 O O . SER C 1 125 ? -36.921 7.085 38.864 1.00 7.01 113 SER C O 1
ATOM 3260 N N . GLN C 1 126 ? -37.397 5.800 40.655 1.00 7.35 114 GLN C N 1
ATOM 3261 C CA . GLN C 1 126 ? -38.386 5.003 39.947 1.00 9.82 114 GLN C CA 1
ATOM 3262 C C . GLN C 1 126 ? -39.662 5.766 39.558 1.00 10.40 114 GLN C C 1
ATOM 3263 O O . GLN C 1 126 ? -40.155 5.596 38.443 1.00 10.67 114 GLN C O 1
ATOM 3269 N N . GLU C 1 127 ? -40.156 6.630 40.443 1.00 8.18 115 GLU C N 1
ATOM 3270 C CA . GLU C 1 127 ? -41.524 7.185 40.353 1.00 10.67 115 GLU C CA 1
ATOM 3271 C C . GLU C 1 127 ? -41.572 8.673 40.020 1.00 11.41 115 GLU C C 1
ATOM 3272 O O . GLU C 1 127 ? -42.539 9.136 39.438 1.00 13.69 115 GLU C O 1
ATOM 3278 N N . LYS C 1 128 ? -40.565 9.437 40.434 1.00 10.76 116 LYS C N 1
ATOM 3279 C CA . LYS C 1 128 ? -40.607 10.887 40.241 1.00 10.91 116 LYS C CA 1
ATOM 3280 C C . LYS C 1 128 ? -39.774 11.247 39.018 1.00 10.18 116 LYS C C 1
ATOM 3281 O O . LYS C 1 128 ? -40.215 12.000 38.139 1.00 10.43 116 LYS C O 1
ATOM 3284 N N . TYR C 1 129 ? -38.582 10.679 38.952 1.00 9.62 117 TYR C N 1
ATOM 3285 C CA . TYR C 1 129 ? -37.700 10.866 37.811 1.00 10.37 117 TYR C CA 1
ATOM 3286 C C . TYR C 1 129 ? -38.054 9.884 36.707 1.00 11.27 117 TYR C C 1
ATOM 3287 O O . TYR C 1 129 ? -37.896 10.206 35.524 1.00 9.43 117 TYR C O 1
ATOM 3296 N N . CYS C 1 130 ? -38.571 8.714 37.098 1.00 10.36 118 CYS C N 1
ATOM 3297 C CA . CYS C 1 130 ? -38.896 7.642 36.158 1.00 11.01 118 CYS C CA 1
ATOM 3298 C C . CYS C 1 130 ? -37.725 7.377 35.279 1.00 10.84 118 CYS C C 1
ATOM 3299 O O . CYS C 1 130 ? -37.853 7.239 34.088 1.00 9.34 118 CYS C O 1
ATOM 3302 N N . SER C 1 131 ? -36.553 7.338 35.872 1.00 10.46 119 SER C N 1
ATOM 3303 C CA . SER C 1 131 ? -35.333 7.285 35.049 1.00 12.69 119 SER C CA 1
ATOM 3304 C C . SER C 1 131 ? -35.238 6.088 34.101 1.00 12.37 119 SER C C 1
ATOM 3305 O O . SER C 1 131 ? -34.723 6.223 33.000 1.00 14.92 119 SER C O 1
ATOM 3310 N N . VAL C 1 132 ? -35.716 4.919 34.520 1.00 10.65 120 VAL C N 1
ATOM 3311 C CA . VAL C 1 132 ? -35.796 3.755 33.608 1.00 12.59 120 VAL C CA 1
ATOM 3312 C C . VAL C 1 132 ? -37.076 3.777 32.750 1.00 10.65 120 VAL C C 1
ATOM 3313 O O . VAL C 1 132 ? -37.022 3.639 31.507 1.00 8.69 120 VAL C O 1
ATOM 3317 N N . SER C 1 133 ? -38.219 3.915 33.426 1.00 9.45 121 SER C N 1
ATOM 3318 C CA . SER C 1 133 ? -39.539 3.825 32.801 1.00 11.69 121 SER C CA 1
ATOM 3319 C C . SER C 1 133 ? -39.833 4.939 31.795 1.00 10.31 121 SER C C 1
ATOM 3320 O O . SER C 1 133 ? -40.621 4.734 30.894 1.00 7.28 121 SER C O 1
ATOM 3323 N N . ALA C 1 134 ? -39.191 6.099 31.931 1.00 9.23 122 ALA C N 1
ATOM 3324 C CA . ALA C 1 134 ? -39.333 7.165 30.921 1.00 9.98 122 ALA C CA 1
ATOM 3325 C C . ALA C 1 134 ? -38.681 6.829 29.589 1.00 11.47 122 ALA C C 1
ATOM 3326 O O . ALA C 1 134 ? -38.992 7.467 28.577 1.00 14.96 122 ALA C O 1
ATOM 3328 N N . ILE C 1 135 ? -37.777 5.844 29.597 1.00 9.46 123 ILE C N 1
ATOM 3329 C CA . ILE C 1 135 ? -36.966 5.486 28.446 1.00 10.18 123 ILE C CA 1
ATOM 3330 C C . ILE C 1 135 ? -37.349 4.146 27.825 1.00 7.46 123 ILE C C 1
ATOM 3331 O O . ILE C 1 135 ? -37.433 4.015 26.621 1.00 9.03 123 ILE C O 1
ATOM 3336 N N . LEU C 1 136 ? -37.452 3.137 28.666 1.00 8.39 124 LEU C N 1
ATOM 3337 C CA . LEU C 1 136 ? -37.559 1.760 28.215 1.00 7.99 124 LEU C CA 1
ATOM 3338 C C . LEU C 1 136 ? -39.020 1.423 27.990 1.00 7.47 124 LEU C C 1
ATOM 3339 O O . LEU C 1 136 ? -39.855 1.586 28.914 1.00 9.23 124 LEU C O 1
ATOM 3344 N N . LYS C 1 137 ? -39.339 0.993 26.764 1.00 7.93 125 LYS C N 1
ATOM 3345 C CA . LYS C 1 137 ? -40.638 0.390 26.446 1.00 5.08 125 LYS C CA 1
ATOM 3346 C C . LYS C 1 137 ? -40.675 -1.026 26.985 1.00 6.72 125 LYS C C 1
ATOM 3347 O O . LYS C 1 137 ? -39.764 -1.847 26.713 1.00 5.21 125 LYS C O 1
ATOM 3352 N N . CYS C 1 138 ? -41.697 -1.308 27.784 1.00 7.67 126 CYS C N 1
ATOM 3353 C CA . CYS C 1 138 ? -41.902 -2.623 28.321 1.00 5.37 126 CYS C CA 1
ATOM 3354 C C . CYS C 1 138 ? -43.405 -2.827 28.422 1.00 6.37 126 CYS C C 1
ATOM 3355 O O . CYS C 1 138 ? -44.125 -1.890 28.773 1.00 4.97 126 CYS C O 1
ATOM 3358 N N . SER C 1 139 ? -43.888 -4.021 28.088 1.00 3.28 127 SER C N 1
ATOM 3359 C CA . SER C 1 139 ? -45.340 -4.209 27.952 1.00 3.00 127 SER C CA 1
ATOM 3360 C C . SER C 1 139 ? -46.043 -4.197 29.273 1.00 2.45 127 SER C C 1
ATOM 3361 O O . SER C 1 139 ? -47.269 -4.016 29.307 1.00 2.00 127 SER C O 1
ATOM 3366 N N . SER C 1 140 ? -45.292 -4.477 30.336 1.00 3.73 128 SER C N 1
ATOM 3367 C CA . SER C 1 140 ? -45.776 -4.431 31.707 1.00 6.05 128 SER C CA 1
ATOM 3368 C C . SER C 1 140 ? -44.975 -3.370 32.427 1.00 5.09 128 SER C C 1
ATOM 3369 O O . SER C 1 140 ? -43.887 -3.009 32.004 1.00 8.87 128 SER C O 1
ATOM 3372 N N . LYS C 1 141 ? -45.492 -2.920 33.556 1.00 7.82 129 LYS C N 1
ATOM 3373 C CA . LYS C 1 141 ? -44.787 -1.948 34.379 1.00 9.46 129 LYS C CA 1
ATOM 3374 C C . LYS C 1 141 ? -43.531 -2.516 35.010 1.00 9.62 129 LYS C C 1
ATOM 3375 O O . LYS C 1 141 ? -43.533 -3.587 35.642 1.00 6.95 129 LYS C O 1
ATOM 3381 N N . VAL C 1 142 ? -42.457 -1.755 34.882 1.00 8.43 130 VAL C N 1
ATOM 3382 C CA . VAL C 1 142 ? -41.201 -2.120 35.484 1.00 8.20 130 VAL C CA 1
ATOM 3383 C C . VAL C 1 142 ? -41.451 -2.210 36.973 1.00 8.07 130 VAL C C 1
ATOM 3384 O O . VAL C 1 142 ? -42.072 -1.333 37.569 1.00 7.83 130 VAL C O 1
ATOM 3388 N N . THR C 1 143 ? -41.018 -3.323 37.548 1.00 8.61 131 THR C N 1
ATOM 3389 C CA . THR C 1 143 ? -41.100 -3.559 38.971 1.00 8.78 131 THR C CA 1
ATOM 3390 C C . THR C 1 143 ? -39.689 -3.514 39.546 1.00 7.38 131 THR C C 1
ATOM 3391 O O . THR C 1 143 ? -38.696 -3.580 38.821 1.00 9.25 131 THR C O 1
ATOM 3395 N N . TYR C 1 144 ? -39.610 -3.401 40.860 1.00 7.37 132 TYR C N 1
ATOM 3396 C CA . TYR C 1 144 ? -38.307 -3.305 41.503 1.00 6.92 132 TYR C CA 1
ATOM 3397 C C . TYR C 1 144 ? -38.415 -3.632 42.942 1.00 5.89 132 TYR C C 1
ATOM 3398 O O . TYR C 1 144 ? -39.470 -3.464 43.547 1.00 3.53 132 TYR C O 1
ATOM 3407 N N . GLU C 1 145 ? -37.296 -4.044 43.508 1.00 5.07 133 GLU C N 1
ATOM 3408 C CA . GLU C 1 145 ? -37.203 -4.258 44.926 1.00 5.77 133 GLU C CA 1
ATOM 3409 C C . GLU C 1 145 ? -35.884 -3.748 45.453 1.00 5.77 133 GLU C C 1
ATOM 3410 O O . GLU C 1 145 ? -34.969 -3.487 44.706 1.00 5.78 133 GLU C O 1
ATOM 3416 N N . ILE C 1 146 ? -35.844 -3.602 46.766 1.00 6.13 134 ILE C N 1
ATOM 3417 C CA . ILE C 1 146 ? -34.640 -3.294 47.491 1.00 5.89 134 ILE C CA 1
ATOM 3418 C C . ILE C 1 146 ? -34.246 -4.518 48.291 1.00 4.92 134 ILE C C 1
ATOM 3419 O O . ILE C 1 146 ? -35.058 -5.060 49.055 1.00 4.01 134 ILE C O 1
ATOM 3424 N N . VAL C 1 147 ? -32.996 -4.939 48.107 1.00 5.22 135 VAL C N 1
ATOM 3425 C CA . VAL C 1 147 ? -32.356 -5.998 48.901 1.00 6.21 135 VAL C CA 1
ATOM 3426 C C . VAL C 1 147 ? -31.227 -5.386 49.747 1.00 5.77 135 VAL C C 1
ATOM 3427 O O . VAL C 1 147 ? -30.462 -4.572 49.236 1.00 5.10 135 VAL C O 1
ATOM 3431 N N . TYR C 1 148 ? -31.125 -5.766 51.019 1.00 3.17 136 TYR C N 1
ATOM 3432 C CA . TYR C 1 148 ? -29.936 -5.434 51.824 1.00 6.86 136 TYR C CA 1
ATOM 3433 C C . TYR C 1 148 ? -29.082 -6.675 52.076 1.00 9.46 136 TYR C C 1
ATOM 3434 O O . TYR C 1 148 ? -29.600 -7.756 52.320 1.00 12.76 136 TYR C O 1
ATOM 3443 N N . GLU C 1 149 ? -27.768 -6.511 52.016 1.00 10.11 137 GLU C N 1
ATOM 3444 C CA . GLU C 1 149 ? -26.842 -7.577 52.330 1.00 13.45 137 GLU C CA 1
ATOM 3445 C C . GLU C 1 149 ? -25.990 -7.119 53.500 1.00 13.92 137 GLU C C 1
ATOM 3446 O O . GLU C 1 149 ? -25.794 -5.921 53.704 1.00 11.71 137 GLU C O 1
ATOM 3452 N N . ASN C 1 150 ? -25.507 -8.082 54.267 1.00 18.50 138 ASN C N 1
ATOM 3453 C CA . ASN C 1 150 ? -24.705 -7.806 55.456 1.00 20.70 138 ASN C CA 1
ATOM 3454 C C . ASN C 1 150 ? -23.218 -7.936 55.132 1.00 23.08 138 ASN C C 1
ATOM 3455 O O . ASN C 1 150 ? -22.376 -7.333 55.804 1.00 23.22 138 ASN C O 1
ATOM 3469 N N . GLN D 1 14 ? -25.615 -6.796 35.714 1.00 15.39 2 GLN D N 1
ATOM 3470 C CA . GLN D 1 14 ? -25.408 -6.207 37.049 1.00 14.03 2 GLN D CA 1
ATOM 3471 C C . GLN D 1 14 ? -24.440 -5.012 37.058 1.00 9.95 2 GLN D C 1
ATOM 3472 O O . GLN D 1 14 ? -23.289 -5.139 36.697 1.00 10.53 2 GLN D O 1
ATOM 3478 N N . ALA D 1 15 ? -24.945 -3.855 37.462 1.00 4.90 3 ALA D N 1
ATOM 3479 C CA . ALA D 1 15 ? -24.142 -2.644 37.567 1.00 3.99 3 ALA D CA 1
ATOM 3480 C C . ALA D 1 15 ? -23.697 -2.406 38.991 1.00 5.59 3 ALA D C 1
ATOM 3481 O O . ALA D 1 15 ? -24.505 -2.218 39.887 1.00 9.09 3 ALA D O 1
ATOM 3483 N N . ARG D 1 16 ? -22.407 -2.238 39.138 1.00 5.17 4 ARG D N 1
ATOM 3484 C CA . ARG D 1 16 ? -21.760 -2.124 40.421 1.00 6.72 4 ARG D CA 1
ATOM 3485 C C . ARG D 1 16 ? -21.284 -0.700 40.591 1.00 3.18 4 ARG D C 1
ATOM 3486 O O . ARG D 1 16 ? -20.552 -0.194 39.760 1.00 3.45 4 ARG D O 1
ATOM 3494 N N . TRP D 1 17 ? -21.727 -0.047 41.662 1.00 3.02 5 TRP D N 1
ATOM 3495 C CA . TRP D 1 17 ? -21.169 1.252 42.062 1.00 3.92 5 TRP D CA 1
ATOM 3496 C C . TRP D 1 17 ? -19.749 1.039 42.551 1.00 2.00 5 TRP D C 1
ATOM 3497 O O . TRP D 1 17 ? -19.528 0.184 43.379 1.00 2.00 5 TRP D O 1
ATOM 3508 N N . ILE D 1 18 ? -18.796 1.810 42.054 1.00 2.00 6 ILE D N 1
ATOM 3509 C CA . ILE D 1 18 ? -17.412 1.676 42.480 1.00 2.00 6 ILE D CA 1
ATOM 3510 C C . ILE D 1 18 ? -16.870 2.993 43.078 1.00 2.00 6 ILE D C 1
ATOM 3511 O O . ILE D 1 18 ? -15.665 3.193 43.268 1.00 3.43 6 ILE D O 1
ATOM 3516 N N . GLY D 1 19 ? -17.790 3.874 43.422 1.00 3.09 7 GLY D N 1
ATOM 3517 C CA . GLY D 1 19 ? -17.478 5.101 44.124 1.00 2.00 7 GLY D CA 1
ATOM 3518 C C . GLY D 1 19 ? -17.843 6.290 43.305 1.00 2.00 7 GLY D C 1
ATOM 3519 O O . GLY D 1 19 ? -17.958 6.193 42.080 1.00 2.42 7 GLY D O 1
ATOM 3520 N N . ASN D 1 20 ? -17.955 7.416 44.006 1.00 2.00 8 ASN D N 1
ATOM 3521 C CA . ASN D 1 20 ? -18.346 8.680 43.439 1.00 4.70 8 ASN D CA 1
ATOM 3522 C C . ASN D 1 20 ? -19.612 8.467 42.609 1.00 2.45 8 ASN D C 1
ATOM 3523 O O . ASN D 1 20 ? -20.606 8.045 43.199 1.00 4.69 8 ASN D O 1
ATOM 3544 N N . PHE D 1 23 ? -20.096 3.629 37.772 1.00 2.57 11 PHE D N 1
ATOM 3545 C CA . PHE D 1 23 ? -20.588 2.273 37.743 1.00 2.00 11 PHE D CA 1
ATOM 3546 C C . PHE D 1 23 ? -19.820 1.437 36.735 1.00 4.51 11 PHE D C 1
ATOM 3547 O O . PHE D 1 23 ? -19.495 1.903 35.660 1.00 2.85 11 PHE D O 1
ATOM 3555 N N . HIS D 1 24 ? -19.594 0.183 37.104 1.00 2.00 12 HIS D N 1
ATOM 3556 C CA . HIS D 1 24 ? -18.972 -0.811 36.256 1.00 2.00 12 HIS D CA 1
ATOM 3557 C C . HIS D 1 24 ? -19.890 -2.002 36.083 1.00 2.95 12 HIS D C 1
ATOM 3558 O O . HIS D 1 24 ? -20.488 -2.495 37.036 1.00 2.00 12 HIS D O 1
ATOM 3565 N N . VAL D 1 25 ? -19.923 -2.495 34.843 1.00 3.13 13 VAL D N 1
ATOM 3566 C CA . VAL D 1 25 ? -20.626 -3.712 34.477 1.00 4.59 13 VAL D CA 1
ATOM 3567 C C . VAL D 1 25 ? -19.659 -4.658 33.760 1.00 5.52 13 VAL D C 1
ATOM 3568 O O . VAL D 1 25 ? -18.870 -4.237 32.913 1.00 3.67 13 VAL D O 1
ATOM 3572 N N . ARG D 1 26 ? -19.723 -5.942 34.109 1.00 5.06 14 ARG D N 1
ATOM 3573 C CA . ARG D 1 26 ? -19.135 -6.979 33.272 1.00 7.22 14 ARG D CA 1
ATOM 3574 C C . ARG D 1 26 ? -20.310 -7.543 32.511 1.00 4.79 14 ARG D C 1
ATOM 3575 O O . ARG D 1 26 ? -21.207 -8.125 33.112 1.00 4.11 14 ARG D O 1
ATOM 3579 N N . THR D 1 27 ? -20.325 -7.338 31.202 1.00 3.32 15 THR D N 1
ATOM 3580 C CA . THR D 1 27 ? -21.491 -7.749 30.390 1.00 6.11 15 THR D CA 1
ATOM 3581 C C . THR D 1 27 ? -21.590 -9.263 30.294 1.00 7.41 15 THR D C 1
ATOM 3582 O O . THR D 1 27 ? -20.632 -9.980 30.608 1.00 8.59 15 THR D O 1
ATOM 3586 N N . ASP D 1 28 ? -22.734 -9.773 29.820 1.00 11.14 16 ASP D N 1
ATOM 3587 C CA . ASP D 1 28 ? -22.861 -11.221 29.565 1.00 10.49 16 ASP D CA 1
ATOM 3588 C C . ASP D 1 28 ? -21.897 -11.698 28.524 1.00 8.89 16 ASP D C 1
ATOM 3589 O O . ASP D 1 28 ? -21.447 -12.840 28.588 1.00 7.91 16 ASP D O 1
ATOM 3594 N N . SER D 1 29 ? -21.585 -10.816 27.572 1.00 8.21 17 SER D N 1
ATOM 3595 C CA . SER D 1 29 ? -20.604 -11.069 26.516 1.00 7.69 17 SER D CA 1
ATOM 3596 C C . SER D 1 29 ? -19.153 -10.993 26.991 1.00 5.62 17 SER D C 1
ATOM 3597 O O . SER D 1 29 ? -18.256 -11.169 26.196 1.00 5.78 17 SER D O 1
ATOM 3600 N N . ASN D 1 30 ? -18.964 -10.711 28.277 1.00 6.92 18 ASN D N 1
ATOM 3601 C CA . ASN D 1 30 ? -17.662 -10.678 28.962 1.00 8.13 18 ASN D CA 1
ATOM 3602 C C . ASN D 1 30 ? -16.785 -9.496 28.587 1.00 10.24 18 ASN D C 1
ATOM 3603 O O . ASN D 1 30 ? -15.597 -9.654 28.255 1.00 7.08 18 ASN D O 1
ATOM 3608 N N . HIS D 1 31 ? -17.384 -8.306 28.662 1.00 7.78 19 HIS D N 1
ATOM 3609 C CA . HIS D 1 31 ? -16.720 -7.052 28.333 1.00 4.57 19 HIS D CA 1
ATOM 3610 C C . HIS D 1 31 ? -17.033 -6.010 29.383 1.00 4.90 19 HIS D C 1
ATOM 3611 O O . HIS D 1 31 ? -17.985 -6.123 30.118 1.00 5.00 19 HIS D O 1
ATOM 3618 N N . ASP D 1 32 ? -16.221 -4.974 29.426 1.00 8.55 20 ASP D N 1
ATOM 3619 C CA . ASP D 1 32 ? -16.343 -3.933 30.430 1.00 7.50 20 ASP D CA 1
ATOM 3620 C C . ASP D 1 32 ? -17.262 -2.869 29.928 1.00 5.59 20 ASP D C 1
ATOM 3621 O O . ASP D 1 32 ? -17.176 -2.484 28.755 1.00 4.88 20 ASP D O 1
ATOM 3626 N N . VAL D 1 33 ? -18.095 -2.350 30.821 1.00 3.87 21 VAL D N 1
ATOM 3627 C CA . VAL D 1 33 ? -18.773 -1.076 30.589 1.00 3.91 21 VAL D CA 1
ATOM 3628 C C . VAL D 1 33 ? -18.579 -0.221 31.833 1.00 3.20 21 VAL D C 1
ATOM 3629 O O . VAL D 1 33 ? -18.864 -0.653 32.947 1.00 3.37 21 VAL D O 1
ATOM 3633 N N . LEU D 1 34 ? -18.130 0.998 31.637 1.00 2.00 22 LEU D N 1
ATOM 3634 C CA . LEU D 1 34 ? -18.022 1.971 32.722 1.00 2.44 22 LEU D CA 1
ATOM 3635 C C . LEU D 1 34 ? -18.936 3.143 32.384 1.00 2.00 22 LEU D C 1
ATOM 3636 O O . LEU D 1 34 ? -19.080 3.491 31.208 1.00 2.00 22 LEU D O 1
ATOM 3649 N N . ASP D 1 36 ? -19.992 7.171 33.960 1.00 2.97 24 ASP D N 1
ATOM 3650 C CA . ASP D 1 36 ? -19.622 8.269 34.841 1.00 3.19 24 ASP D CA 1
ATOM 3651 C C . ASP D 1 36 ? -20.421 9.498 34.422 1.00 3.86 24 ASP D C 1
ATOM 3652 O O . ASP D 1 36 ? -21.205 9.462 33.487 1.00 4.09 24 ASP D O 1
ATOM 3657 N N . THR D 1 37 ? -20.254 10.570 35.182 1.00 4.80 25 THR D N 1
ATOM 3658 C CA . THR D 1 37 ? -20.878 11.803 34.873 1.00 7.21 25 THR D CA 1
ATOM 3659 C C . THR D 1 37 ? -19.912 12.954 35.137 1.00 7.59 25 THR D C 1
ATOM 3660 O O . THR D 1 37 ? -18.745 12.757 35.444 1.00 5.91 25 THR D O 1
ATOM 3664 N N . LYS D 1 38 ? -20.425 14.160 34.967 1.00 7.42 26 LYS D N 1
ATOM 3665 C CA . LYS D 1 38 ? -19.651 15.382 35.084 1.00 5.35 26 LYS D CA 1
ATOM 3666 C C . LYS D 1 38 ? -19.278 15.572 36.531 1.00 8.22 26 LYS D C 1
ATOM 3667 O O . LYS D 1 38 ? -19.972 15.120 37.433 1.00 6.27 26 LYS D O 1
ATOM 3670 N N . GLU D 1 39 ? -18.159 16.245 36.740 1.00 9.33 27 GLU D N 1
ATOM 3671 C CA . GLU D 1 39 ? -17.664 16.537 38.075 1.00 12.25 27 GLU D CA 1
ATOM 3672 C C . GLU D 1 39 ? -18.616 17.414 38.864 1.00 12.24 27 GLU D C 1
ATOM 3673 O O . GLU D 1 39 ? -18.734 17.260 40.080 1.00 10.38 27 GLU D O 1
ATOM 3679 N N . GLU D 1 40 ? -19.319 18.301 38.163 1.00 13.39 28 GLU D N 1
ATOM 3680 C CA . GLU D 1 40 ? -20.288 19.201 38.808 1.00 14.86 28 GLU D CA 1
ATOM 3681 C C . GLU D 1 40 ? -21.366 18.457 39.584 1.00 13.19 28 GLU D C 1
ATOM 3682 O O . GLU D 1 40 ? -21.889 18.997 40.546 1.00 14.81 28 GLU D O 1
ATOM 3684 N N . VAL D 1 41 ? -21.667 17.217 39.210 1.00 12.97 29 VAL D N 1
ATOM 3685 C CA . VAL D 1 41 ? -22.667 16.412 39.924 1.00 11.33 29 VAL D CA 1
ATOM 3686 C C . VAL D 1 41 ? -22.087 15.210 40.673 1.00 9.75 29 VAL D C 1
ATOM 3687 O O . VAL D 1 41 ? -22.818 14.268 41.041 1.00 9.10 29 VAL D O 1
ATOM 3691 N N . GLY D 1 42 ? -20.777 15.253 40.906 1.00 7.12 30 GLY D N 1
ATOM 3692 C CA . GLY D 1 42 ? -20.088 14.301 41.761 1.00 8.89 30 GLY D CA 1
ATOM 3693 C C . GLY D 1 42 ? -19.260 13.256 41.040 1.00 5.85 30 GLY D C 1
ATOM 3694 O O . GLY D 1 42 ? -18.669 12.393 41.677 1.00 6.34 30 GLY D O 1
ATOM 3695 N N . GLY D 1 43 ? -19.265 13.304 39.711 1.00 6.94 31 GLY D N 1
ATOM 3696 C CA . GLY D 1 43 ? -18.514 12.343 38.904 1.00 5.89 31 GLY D CA 1
ATOM 3697 C C . GLY D 1 43 ? -17.060 12.721 38.725 1.00 5.37 31 GLY D C 1
ATOM 3698 O O . GLY D 1 43 ? -16.564 13.677 39.328 1.00 6.87 31 GLY D O 1
ATOM 3699 N N . LYS D 1 44 ? -16.384 11.965 37.865 1.00 3.29 32 LYS D N 1
ATOM 3700 C CA . LYS D 1 44 ? -14.994 12.202 37.554 1.00 3.75 32 LYS D CA 1
ATOM 3701 C C . LYS D 1 44 ? -14.789 12.288 36.048 1.00 3.37 32 LYS D C 1
ATOM 3702 O O . LYS D 1 44 ? -13.652 12.299 35.607 1.00 3.58 32 LYS D O 1
ATOM 3708 N N . ASP D 1 45 ? -15.885 12.395 35.284 1.00 2.26 33 ASP D N 1
ATOM 3709 C CA . ASP D 1 45 ? -15.897 12.430 33.822 1.00 3.45 33 ASP D CA 1
ATOM 3710 C C . ASP D 1 45 ? -14.845 11.481 33.201 1.00 2.34 33 ASP D C 1
ATOM 3711 O O . ASP D 1 45 ? -14.043 11.873 32.386 1.00 4.70 33 ASP D O 1
ATOM 3716 N N . ALA D 1 46 ? -14.916 10.215 33.550 1.00 3.13 34 ALA D N 1
ATOM 3717 C CA . ALA D 1 46 ? -13.899 9.268 33.132 1.00 2.72 34 ALA D CA 1
ATOM 3718 C C . ALA D 1 46 ? -14.531 8.191 32.295 1.00 4.50 34 ALA D C 1
ATOM 3719 O O . ALA D 1 46 ? -13.876 7.234 31.966 1.00 2.00 34 ALA D O 1
ATOM 3721 N N . ALA D 1 47 ? -15.802 8.374 31.929 1.00 2.27 35 ALA D N 1
ATOM 3722 C CA . ALA D 1 47 ? -16.526 7.412 31.160 1.00 2.00 35 ALA D CA 1
ATOM 3723 C C . ALA D 1 47 ? -17.827 8.055 30.681 1.00 2.07 35 ALA D C 1
ATOM 3724 O O . ALA D 1 47 ? -18.222 9.108 31.199 1.00 2.00 35 ALA D O 1
ATOM 3726 N N . PRO D 1 48 ? -18.478 7.433 29.675 1.00 4.18 36 PRO D N 1
ATOM 3727 C CA . PRO D 1 48 ? -19.725 7.968 29.144 1.00 3.70 36 PRO D CA 1
ATOM 3728 C C . PRO D 1 48 ? -20.850 8.043 30.147 1.00 3.58 36 PRO D C 1
ATOM 3729 O O . PRO D 1 48 ? -20.924 7.202 31.066 1.00 3.30 36 PRO D O 1
ATOM 3733 N N . ARG D 1 49 ? -21.758 8.996 29.918 1.00 2.89 37 ARG D N 1
ATOM 3734 C CA . ARG D 1 49 ? -22.998 9.091 30.667 1.00 2.50 37 ARG D CA 1
ATOM 3735 C C . ARG D 1 49 ? -23.921 7.903 30.400 1.00 2.53 37 ARG D C 1
ATOM 3736 O O . ARG D 1 49 ? -23.987 7.414 29.284 1.00 2.00 37 ARG D O 1
ATOM 3744 N N . PRO D 1 50 ? -24.655 7.454 31.429 1.00 2.00 38 PRO D N 1
ATOM 3745 C CA . PRO D 1 50 ? -25.645 6.393 31.156 1.00 2.77 38 PRO D CA 1
ATOM 3746 C C . PRO D 1 50 ? -26.552 6.621 29.937 1.00 2.00 38 PRO D C 1
ATOM 3747 O O . PRO D 1 50 ? -26.770 5.704 29.143 1.00 2.13 38 PRO D O 1
ATOM 3751 N N . LEU D 1 51 ? -27.135 7.807 29.780 1.00 5.44 39 LEU D N 1
ATOM 3752 C CA . LEU D 1 51 ? -28.015 8.027 28.624 1.00 6.97 39 LEU D CA 1
ATOM 3753 C C . LEU D 1 51 ? -27.254 7.929 27.321 1.00 6.45 39 LEU D C 1
ATOM 3754 O O . LEU D 1 51 ? -27.801 7.484 26.337 1.00 4.70 39 LEU D O 1
ATOM 3759 N N . GLU D 1 52 ? -25.992 8.349 27.319 1.00 6.74 40 GLU D N 1
ATOM 3760 C CA . GLU D 1 52 ? -25.145 8.184 26.115 1.00 2.98 40 GLU D CA 1
ATOM 3761 C C . GLU D 1 52 ? -25.011 6.736 25.718 1.00 4.52 40 GLU D C 1
ATOM 3762 O O . GLU D 1 52 ? -25.075 6.400 24.534 1.00 6.15 40 GLU D O 1
ATOM 3768 N N . LEU D 1 53 ? -24.888 5.864 26.696 1.00 4.79 41 LEU D N 1
ATOM 3769 C CA . LEU D 1 53 ? -24.835 4.440 26.415 1.00 5.50 41 LEU D CA 1
ATOM 3770 C C . LEU D 1 53 ? -26.165 3.942 25.914 1.00 3.14 41 LEU D C 1
ATOM 3771 O O . LEU D 1 53 ? -26.203 3.087 25.023 1.00 5.03 41 LEU D O 1
ATOM 3776 N N . VAL D 1 54 ? -27.269 4.447 26.472 1.00 5.87 42 VAL D N 1
ATOM 3777 C CA . VAL D 1 54 ? -28.583 4.028 25.970 1.00 4.47 42 VAL D CA 1
ATOM 3778 C C . VAL D 1 54 ? -28.696 4.389 24.489 1.00 4.90 42 VAL D C 1
ATOM 3779 O O . VAL D 1 54 ? -28.988 3.542 23.651 1.00 7.24 42 VAL D O 1
ATOM 3783 N N . LEU D 1 55 ? -28.424 5.635 24.163 1.00 4.64 43 LEU D N 1
ATOM 3784 C CA . LEU D 1 55 ? -28.562 6.100 22.783 1.00 6.34 43 LEU D CA 1
ATOM 3785 C C . LEU D 1 55 ? -27.557 5.439 21.851 1.00 7.74 43 LEU D C 1
ATOM 3786 O O . LEU D 1 55 ? -27.890 5.085 20.716 1.00 8.21 43 LEU D O 1
ATOM 3791 N N . THR D 1 56 ? -26.335 5.258 22.337 1.00 7.07 44 THR D N 1
ATOM 3792 C CA . THR D 1 56 ? -25.339 4.489 21.598 1.00 6.53 44 THR D CA 1
ATOM 3793 C C . THR D 1 56 ? -25.824 3.070 21.282 1.00 5.78 44 THR D C 1
ATOM 3794 O O . THR D 1 56 ? -25.717 2.605 20.128 1.00 7.92 44 THR D O 1
ATOM 3798 N N . GLY D 1 57 ? -26.316 2.371 22.301 1.00 5.45 45 GLY D N 1
ATOM 3799 C CA . GLY D 1 57 ? -26.815 1.028 22.137 1.00 2.81 45 GLY D CA 1
ATOM 3800 C C . GLY D 1 57 ? -27.936 0.958 21.121 1.00 4.92 45 GLY D C 1
ATOM 3801 O O . GLY D 1 57 ? -27.951 0.085 20.253 1.00 5.81 45 GLY D O 1
ATOM 3802 N N . LEU D 1 58 ? -28.862 1.907 21.185 1.00 6.42 46 LEU D N 1
ATOM 3803 C CA . LEU D 1 58 ? -29.940 1.980 20.187 1.00 7.71 46 LEU D CA 1
ATOM 3804 C C . LEU D 1 58 ? -29.447 2.115 18.743 1.00 7.85 46 LEU D C 1
ATOM 3805 O O . LEU D 1 58 ? -29.807 1.311 17.887 1.00 7.28 46 LEU D O 1
ATOM 3818 N N . GLY D 1 60 ? -26.498 1.289 17.703 1.00 8.82 48 GLY D N 1
ATOM 3819 C CA . GLY D 1 60 ? -25.815 0.038 17.442 1.00 7.02 48 GLY D CA 1
ATOM 3820 C C . GLY D 1 60 ? -26.795 -1.037 17.061 1.00 6.75 48 GLY D C 1
ATOM 3821 O O . GLY D 1 60 ? -26.507 -1.783 16.158 1.00 9.71 48 GLY D O 1
ATOM 3822 N N . CYS D 1 61 ? -27.924 -1.145 17.762 1.00 8.82 49 CYS D N 1
ATOM 3823 C CA . CYS D 1 61 ? -28.950 -2.153 17.431 1.00 9.07 49 CYS D CA 1
ATOM 3824 C C . CYS D 1 61 ? -29.348 -2.107 15.956 1.00 9.74 49 CYS D C 1
ATOM 3825 O O . CYS D 1 61 ? -29.234 -3.111 15.258 1.00 11.04 49 CYS D O 1
ATOM 3828 N N . THR D 1 62 ? -29.800 -0.949 15.493 1.00 7.55 50 THR D N 1
ATOM 3829 C CA . THR D 1 62 ? -30.227 -0.795 14.084 1.00 7.14 50 THR D CA 1
ATOM 3830 C C . THR D 1 62 ? -28.994 -0.789 13.136 1.00 7.14 50 THR D C 1
ATOM 3831 O O . THR D 1 62 ? -29.055 -1.300 12.036 1.00 6.67 50 THR D O 1
ATOM 3835 N N . GLY D 1 63 ? -27.879 -0.190 13.542 1.00 6.68 51 GLY D N 1
ATOM 3836 C CA . GLY D 1 63 ? -26.671 -0.239 12.716 1.00 6.67 51 GLY D CA 1
ATOM 3837 C C . GLY D 1 63 ? -26.235 -1.649 12.393 1.00 6.58 51 GLY D C 1
ATOM 3838 O O . GLY D 1 63 ? -25.941 -1.974 11.213 1.00 4.26 51 GLY D O 1
ATOM 3851 N N . ASP D 1 65 ? -28.177 -4.332 12.387 1.00 5.87 53 ASP D N 1
ATOM 3852 C CA . ASP D 1 65 ? -29.191 -4.858 11.520 1.00 4.79 53 ASP D CA 1
ATOM 3853 C C . ASP D 1 65 ? -28.824 -4.617 10.086 1.00 5.12 53 ASP D C 1
ATOM 3854 O O . ASP D 1 65 ? -28.860 -5.522 9.247 1.00 6.72 53 ASP D O 1
ATOM 3859 N N . VAL D 1 66 ? -28.496 -3.361 9.797 1.00 5.00 54 VAL D N 1
ATOM 3860 C CA . VAL D 1 66 ? -28.337 -2.912 8.441 1.00 4.85 54 VAL D CA 1
ATOM 3861 C C . VAL D 1 66 ? -27.078 -3.519 7.836 1.00 5.32 54 VAL D C 1
ATOM 3862 O O . VAL D 1 66 ? -27.107 -4.004 6.700 1.00 5.49 54 VAL D O 1
ATOM 3866 N N . VAL D 1 67 ? -25.982 -3.501 8.584 1.00 5.92 55 VAL D N 1
ATOM 3867 C CA . VAL D 1 67 ? -24.757 -4.113 8.107 1.00 5.79 55 VAL D CA 1
ATOM 3868 C C . VAL D 1 67 ? -24.959 -5.595 7.828 1.00 2.87 55 VAL D C 1
ATOM 3869 O O . VAL D 1 67 ? -24.530 -6.083 6.802 1.00 3.51 55 VAL D O 1
ATOM 3873 N N . SER D 1 68 ? -25.634 -6.309 8.720 1.00 2.00 56 SER D N 1
ATOM 3874 C CA . SER D 1 68 ? -25.822 -7.739 8.536 1.00 3.54 56 SER D CA 1
ATOM 3875 C C . SER D 1 68 ? -26.665 -8.060 7.293 1.00 4.30 56 SER D C 1
ATOM 3876 O O . SER D 1 68 ? -26.293 -8.902 6.491 1.00 2.74 56 SER D O 1
ATOM 3881 N N . ILE D 1 69 ? -27.810 -7.392 7.180 1.00 3.94 57 ILE D N 1
ATOM 3882 C CA . ILE D 1 69 ? -28.725 -7.575 6.030 1.00 4.29 57 ILE D CA 1
ATOM 3883 C C . ILE D 1 69 ? -28.022 -7.198 4.735 1.00 2.60 57 ILE D C 1
ATOM 3884 O O . ILE D 1 69 ? -28.165 -7.892 3.745 1.00 2.00 57 ILE D O 1
ATOM 3889 N N . LEU D 1 70 ? -27.271 -6.092 4.716 1.00 3.18 58 LEU D N 1
ATOM 3890 C CA . LEU D 1 70 ? -26.586 -5.677 3.472 1.00 2.91 58 LEU D CA 1
ATOM 3891 C C . LEU D 1 70 ? -25.537 -6.681 3.054 1.00 2.00 58 LEU D C 1
ATOM 3892 O O . LEU D 1 70 ? -25.292 -6.839 1.876 1.00 2.70 58 LEU D O 1
ATOM 3897 N N . ARG D 1 71 ? -24.891 -7.313 4.045 1.00 5.45 59 ARG D N 1
ATOM 3898 C CA . ARG D 1 71 ? -23.916 -8.380 3.794 1.00 6.42 59 ARG D CA 1
ATOM 3899 C C . ARG D 1 71 ? -24.587 -9.652 3.231 1.00 6.88 59 ARG D C 1
ATOM 3900 O O . ARG D 1 71 ? -24.088 -10.246 2.282 1.00 5.69 59 ARG D O 1
ATOM 3908 N N . LYS D 1 72 ? -25.702 -10.066 3.835 1.00 6.17 60 LYS D N 1
ATOM 3909 C CA . LYS D 1 72 ? -26.444 -11.225 3.370 1.00 6.99 60 LYS D CA 1
ATOM 3910 C C . LYS D 1 72 ? -27.035 -10.949 1.981 1.00 6.35 60 LYS D C 1
ATOM 3911 O O . LYS D 1 72 ? -27.182 -11.870 1.166 1.00 6.18 60 LYS D O 1
ATOM 3921 N N . LYS D 1 74 ? -25.426 -9.365 -0.177 1.00 7.08 62 LYS D N 1
ATOM 3922 C CA . LYS D 1 74 ? -24.223 -9.357 -1.022 1.00 7.32 62 LYS D CA 1
ATOM 3923 C C . LYS D 1 74 ? -23.922 -8.002 -1.666 1.00 7.56 62 LYS D C 1
ATOM 3924 O O . LYS D 1 74 ? -23.467 -7.942 -2.803 1.00 6.45 62 LYS D O 1
ATOM 3930 N N . VAL D 1 75 ? -24.172 -6.921 -0.927 1.00 8.48 63 VAL D N 1
ATOM 3931 C CA . VAL D 1 75 ? -23.834 -5.558 -1.387 1.00 9.75 63 VAL D CA 1
ATOM 3932 C C . VAL D 1 75 ? -22.871 -4.772 -0.484 1.00 10.80 63 VAL D C 1
ATOM 3933 O O . VAL D 1 75 ? -22.525 -3.620 -0.776 1.00 14.08 63 VAL D O 1
ATOM 3937 N N . ILE D 1 76 ? -22.404 -5.393 0.585 1.00 9.67 64 ILE D N 1
ATOM 3938 C CA . ILE D 1 76 ? -21.642 -4.662 1.586 1.00 11.13 64 ILE D CA 1
ATOM 3939 C C . ILE D 1 76 ? -20.212 -4.417 1.119 1.00 11.06 64 ILE D C 1
ATOM 3940 O O . ILE D 1 76 ? -19.544 -3.508 1.602 1.00 8.31 64 ILE D O 1
ATOM 3945 N N . ASP D 1 77 ? -19.769 -5.197 0.137 1.00 13.09 65 ASP D N 1
ATOM 3946 C CA . ASP D 1 77 ? -18.401 -5.085 -0.383 1.00 11.13 65 ASP D CA 1
ATOM 3947 C C . ASP D 1 77 ? -18.148 -3.744 -1.060 1.00 10.40 65 ASP D C 1
ATOM 3948 O O . ASP D 1 77 ? -17.007 -3.345 -1.238 1.00 11.37 65 ASP D O 1
ATOM 3953 N N . GLN D 1 78 ? -19.216 -3.074 -1.484 1.00 10.38 66 GLN D N 1
ATOM 3954 C CA . GLN D 1 78 ? -19.109 -1.784 -2.156 1.00 11.40 66 GLN D CA 1
ATOM 3955 C C . GLN D 1 78 ? -19.332 -0.626 -1.189 1.00 9.87 66 GLN D C 1
ATOM 3956 O O . GLN D 1 78 ? -19.265 0.539 -1.588 1.00 8.49 66 GLN D O 1
ATOM 3965 N N . LYS D 1 80 ? -18.283 1.801 1.569 1.00 8.15 68 LYS D N 1
ATOM 3966 C CA . LYS D 1 80 ? -17.053 2.397 2.056 1.00 7.40 68 LYS D CA 1
ATOM 3967 C C . LYS D 1 80 ? -17.259 3.054 3.423 1.00 6.72 68 LYS D C 1
ATOM 3968 O O . LYS D 1 80 ? -16.348 3.099 4.249 1.00 6.09 68 LYS D O 1
ATOM 3974 N N . ASP D 1 81 ? -18.470 3.544 3.669 1.00 6.70 69 ASP D N 1
ATOM 3975 C CA . ASP D 1 81 ? -18.795 4.179 4.956 1.00 6.84 69 ASP D CA 1
ATOM 3976 C C . ASP D 1 81 ? -20.255 4.003 5.284 1.00 4.11 69 ASP D C 1
ATOM 3977 O O . ASP D 1 81 ? -21.102 3.962 4.377 1.00 3.06 69 ASP D O 1
ATOM 3982 N N . PHE D 1 82 ? -20.530 3.962 6.587 1.00 3.16 70 PHE D N 1
ATOM 3983 C CA . PHE D 1 82 ? -21.862 3.913 7.132 1.00 5.18 70 PHE D CA 1
ATOM 3984 C C . PHE D 1 82 ? -21.828 4.436 8.552 1.00 6.23 70 PHE D C 1
ATOM 3985 O O . PHE D 1 82 ? -21.028 4.017 9.367 1.00 2.32 70 PHE D O 1
ATOM 3993 N N . ARG D 1 83 ? -22.712 5.366 8.841 1.00 8.77 71 ARG D N 1
ATOM 3994 C CA . ARG D 1 83 ? -22.852 5.861 10.198 1.00 10.61 71 ARG D CA 1
ATOM 3995 C C . ARG D 1 83 ? -24.303 6.121 10.434 1.00 11.96 71 ARG D C 1
ATOM 3996 O O . ARG D 1 83 ? -25.083 6.242 9.481 1.00 8.37 71 ARG D O 1
ATOM 4004 N N . ILE D 1 84 ? -24.679 6.113 11.700 1.00 8.49 72 ILE D N 1
ATOM 4005 C CA . ILE D 1 84 ? -26.018 6.518 12.087 1.00 9.42 72 ILE D CA 1
ATOM 4006 C C . ILE D 1 84 ? -2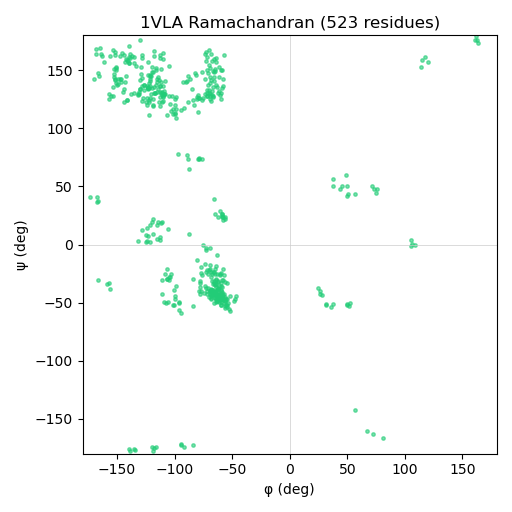5.939 7.804 12.891 1.00 8.16 72 ILE D C 1
ATOM 4007 O O . ILE D 1 84 ? -25.112 7.915 13.760 1.00 8.08 72 ILE D O 1
ATOM 4012 N N . GLU D 1 85 ? -26.834 8.756 12.615 1.00 5.61 73 GLU D N 1
ATOM 4013 C CA . GLU D 1 85 ? -27.014 9.904 13.481 1.00 8.10 73 GLU D CA 1
ATOM 4014 C C . GLU D 1 85 ? -28.383 9.862 14.068 1.00 8.19 73 GLU D C 1
ATOM 4015 O O . GLU D 1 85 ? -29.321 9.517 13.378 1.00 10.32 73 GLU D O 1
ATOM 4021 N N . ILE D 1 86 ? -28.475 10.213 15.342 1.00 6.36 74 ILE D N 1
ATOM 4022 C CA . ILE D 1 86 ? -29.743 10.314 16.019 1.00 9.71 74 ILE D CA 1
ATOM 4023 C C . ILE D 1 86 ? -29.926 11.770 16.403 1.00 7.81 74 ILE D C 1
ATOM 4024 O O . ILE D 1 86 ? -29.012 12.398 16.913 1.00 11.42 74 ILE D O 1
ATOM 4029 N N . GLU D 1 87 ? -31.092 12.317 16.093 1.00 9.29 75 GLU D N 1
ATOM 4030 C CA . GLU D 1 87 ? -31.433 13.656 16.461 1.00 8.88 75 GLU D CA 1
ATOM 4031 C C . GLU D 1 87 ? -32.635 13.451 17.346 1.00 7.99 75 GLU D C 1
ATOM 4032 O O . GLU D 1 87 ? -33.602 12.815 16.916 1.00 8.12 75 GLU D O 1
ATOM 4038 N N . TYR D 1 88 ? -32.587 13.984 18.564 1.00 6.70 76 TYR D N 1
ATOM 4039 C CA . TYR D 1 88 ? -33.724 13.852 19.471 1.00 7.79 76 TYR D CA 1
ATOM 4040 C C . TYR D 1 88 ? -34.029 15.110 20.253 1.00 7.59 76 TYR D C 1
ATOM 4041 O O . TYR D 1 88 ? -33.191 15.992 20.378 1.00 8.67 76 TYR D O 1
ATOM 4050 N N . GLU D 1 89 ? -35.260 15.162 20.764 1.00 9.62 77 GLU D N 1
ATOM 4051 C CA . GLU D 1 89 ? -35.725 16.201 21.664 1.00 10.36 77 GLU D CA 1
ATOM 4052 C C . GLU D 1 89 ? -36.212 15.464 22.905 1.00 9.06 77 GLU D C 1
ATOM 4053 O O . GLU D 1 89 ? -36.867 14.439 22.804 1.00 6.64 77 GLU D O 1
ATOM 4059 N N . ARG D 1 90 ? -35.850 15.969 24.073 1.00 9.79 78 ARG D N 1
ATOM 4060 C CA . ARG D 1 90 ? -36.243 15.348 25.337 1.00 10.98 78 ARG D CA 1
ATOM 4061 C C . ARG D 1 90 ? -36.545 16.465 26.325 1.00 12.44 78 ARG D C 1
ATOM 4062 O O . ARG D 1 90 ? -35.898 17.514 26.298 1.00 13.74 78 ARG D O 1
ATOM 4070 N N . THR D 1 91 ? -37.521 16.246 27.196 1.00 11.34 79 THR D N 1
ATOM 4071 C CA . THR D 1 91 ? -37.958 17.295 28.117 1.00 9.42 79 THR D CA 1
ATOM 4072 C C . THR D 1 91 ? -36.925 17.532 29.200 1.00 10.85 79 THR D C 1
ATOM 4073 O O . THR D 1 91 ? -36.003 16.741 29.390 1.00 11.64 79 THR D O 1
ATOM 4077 N N . GLU D 1 92 ? -37.091 18.650 29.899 1.00 14.81 80 GLU D N 1
ATOM 4078 C CA . GLU D 1 92 ? -36.184 19.058 30.967 1.00 16.10 80 GLU D CA 1
ATOM 4079 C C . GLU D 1 92 ? -36.764 18.697 32.321 1.00 15.46 80 GLU D C 1
ATOM 4080 O O . GLU D 1 92 ? -36.063 18.159 33.183 1.00 17.17 80 GLU D O 1
ATOM 4083 N N . GLU D 1 93 ? -38.050 18.961 32.493 1.00 14.45 81 GLU D N 1
ATOM 4084 C CA . GLU D 1 93 ? -38.718 18.642 33.738 1.00 14.44 81 GLU D CA 1
ATOM 4085 C C . GLU D 1 93 ? -38.842 17.129 33.914 1.00 13.06 81 GLU D C 1
ATOM 4086 O O . GLU D 1 93 ? -39.014 16.385 32.942 1.00 10.16 81 GLU D O 1
ATOM 4088 N N . HIS D 1 94 ? -38.713 16.683 35.162 1.00 12.18 82 HIS D N 1
ATOM 4089 C CA . HIS D 1 94 ? -38.967 15.299 35.510 1.00 12.36 82 HIS D CA 1
ATOM 4090 C C . HIS D 1 94 ? -40.460 15.011 35.395 1.00 12.34 82 HIS D C 1
ATOM 4091 O O . HIS D 1 94 ? -41.266 15.847 35.810 1.00 13.06 82 HIS D O 1
ATOM 4098 N N . PRO D 1 95 ? -40.842 13.832 34.859 1.00 10.96 83 PRO D N 1
ATOM 4099 C CA . PRO D 1 95 ? -39.997 12.777 34.324 1.00 10.07 83 PRO D CA 1
ATOM 4100 C C . PRO D 1 95 ? -39.554 13.178 32.928 1.00 11.27 83 PRO D C 1
ATOM 4101 O O . PRO D 1 95 ? -40.404 13.538 32.106 1.00 13.44 83 PRO D O 1
ATOM 4105 N N . ARG D 1 96 ? -38.250 13.174 32.659 1.00 9.83 84 ARG D N 1
ATOM 4106 C CA . ARG D 1 96 ? -37.766 13.612 31.352 1.00 10.87 84 ARG D CA 1
ATOM 4107 C C . ARG D 1 96 ? -38.092 12.543 30.310 1.00 8.47 84 ARG D C 1
ATOM 4108 O O . ARG D 1 96 ? -37.787 11.379 30.498 1.00 10.92 84 ARG D O 1
ATOM 4116 N N . ILE D 1 97 ? -38.709 12.942 29.205 1.00 6.28 85 ILE D N 1
ATOM 4117 C CA . ILE D 1 97 ? -39.154 11.994 28.199 1.00 7.03 85 ILE D CA 1
ATOM 4118 C C . ILE D 1 97 ? -38.679 12.412 26.842 1.00 4.88 85 ILE D C 1
ATOM 4119 O O . ILE D 1 97 ? -38.528 13.599 26.583 1.00 5.13 85 ILE D O 1
ATOM 4124 N N . PHE D 1 98 ? -38.512 11.446 25.955 1.00 3.51 86 PHE D N 1
ATOM 4125 C CA . PHE D 1 98 ? -38.237 11.758 24.559 1.00 5.42 86 PHE D CA 1
ATOM 4126 C C . PHE D 1 98 ? -39.508 12.140 23.863 1.00 4.76 86 PHE D C 1
ATOM 4127 O O . PHE D 1 98 ? -40.496 11.390 23.880 1.00 7.25 86 PHE D O 1
ATOM 4135 N N . THR D 1 99 ? -39.496 13.297 23.230 1.00 2.42 87 THR D N 1
ATOM 4136 C CA . THR D 1 99 ? -40.676 13.753 22.513 1.00 5.85 87 THR D CA 1
ATOM 4137 C C . THR D 1 99 ? -40.510 13.566 20.995 1.00 5.78 87 THR D C 1
ATOM 4138 O O . THR D 1 99 ? -41.488 13.461 20.260 1.00 7.25 87 THR D O 1
ATOM 4142 N N . LYS D 1 100 ? -39.270 13.548 20.526 1.00 4.60 88 LYS D N 1
ATOM 4143 C CA . LYS D 1 100 ? -38.969 13.318 19.114 1.00 4.98 88 LYS D CA 1
ATOM 4144 C C . LYS D 1 100 ? -37.618 12.617 18.971 1.00 6.55 88 LYS D C 1
ATOM 4145 O O . LYS D 1 100 ? -36.670 12.944 19.674 1.00 4.72 88 LYS D O 1
ATOM 4147 N N . VAL D 1 101 ? -37.576 11.641 18.068 1.00 7.49 89 VAL D N 1
ATOM 4148 C CA . VAL D 1 101 ? -36.380 10.882 17.750 1.00 6.30 89 VAL D CA 1
ATOM 4149 C C . VAL D 1 101 ? -36.357 10.619 16.241 1.00 6.23 89 VAL D C 1
ATOM 4150 O O . VAL D 1 101 ? -37.313 10.028 15.678 1.00 7.36 89 VAL D O 1
ATOM 4154 N N . HIS D 1 102 ? -35.262 11.035 15.607 1.00 4.99 90 HIS D N 1
ATOM 4155 C CA . HIS D 1 102 ? -35.054 10.864 14.185 1.00 5.28 90 HIS D CA 1
ATOM 4156 C C . HIS D 1 102 ? -33.659 10.282 13.930 1.00 8.05 90 HIS D C 1
ATOM 4157 O O . HIS D 1 102 ? -32.647 10.792 14.455 1.00 8.95 90 HIS D O 1
ATOM 4164 N N . LEU D 1 103 ? -33.630 9.213 13.131 1.00 5.32 91 LEU D N 1
ATOM 4165 C CA . LEU D 1 103 ? -32.412 8.535 12.766 1.00 6.72 91 LEU D CA 1
ATOM 4166 C C . LEU D 1 103 ? -32.046 8.755 11.318 1.00 6.99 91 LEU D C 1
ATOM 4167 O O . LEU D 1 103 ? -32.879 8.637 10.403 1.00 11.14 91 LEU D O 1
ATOM 4172 N N . LYS D 1 104 ? -30.789 9.095 11.121 1.00 7.08 92 LYS D N 1
ATOM 4173 C CA . LYS D 1 104 ? -30.225 9.263 9.789 1.00 9.40 92 LYS D CA 1
ATOM 4174 C C . LYS D 1 104 ? -29.242 8.117 9.596 1.00 8.98 92 LYS D C 1
ATOM 4175 O O . LYS D 1 104 ? -28.322 7.950 10.389 1.00 9.79 92 LYS D O 1
ATOM 4181 N N . TYR D 1 105 ? -29.483 7.336 8.551 1.00 8.14 93 TYR D N 1
ATOM 4182 C CA . TYR D 1 105 ? -28.608 6.268 8.089 1.00 7.63 93 TYR D CA 1
ATOM 4183 C C . TYR D 1 105 ? -27.799 6.836 6.936 1.00 6.50 93 TYR D C 1
ATOM 4184 O O . TYR D 1 105 ? -28.352 7.055 5.860 1.00 6.60 93 TYR D O 1
ATOM 4193 N N . ILE D 1 106 ? -26.502 7.074 7.146 1.00 5.61 94 ILE D N 1
ATOM 4194 C CA . ILE D 1 106 ? -25.719 7.783 6.143 1.00 5.21 94 ILE D CA 1
ATOM 4195 C C . ILE D 1 106 ? -24.672 6.852 5.543 1.00 4.64 94 ILE D C 1
ATOM 4196 O O . ILE D 1 106 ? -23.854 6.318 6.273 1.00 4.37 94 ILE D O 1
ATOM 4201 N N . PHE D 1 107 ? -24.715 6.683 4.222 1.00 4.95 95 PHE D N 1
ATOM 4202 C CA . PHE D 1 107 ? -23.902 5.706 3.522 1.00 5.15 95 PHE D CA 1
ATOM 4203 C C . PHE D 1 107 ? -23.030 6.319 2.490 1.00 4.92 95 PHE D C 1
ATOM 4204 O O . PHE D 1 107 ? -23.453 7.207 1.772 1.00 7.54 95 PHE D O 1
ATOM 4212 N N . LYS D 1 108 ? -21.845 5.752 2.321 1.00 5.94 96 LYS D N 1
ATOM 4213 C CA . LYS D 1 108 ? -21.010 6.036 1.168 1.00 6.59 96 LYS D CA 1
ATOM 4214 C C . LYS D 1 108 ? -20.720 4.739 0.439 1.00 5.74 96 LYS D C 1
ATOM 4215 O O . LYS D 1 108 ? -20.215 3.804 1.024 1.00 6.87 96 LYS D O 1
ATOM 4221 N N . PHE D 1 109 ? -21.084 4.687 -0.834 1.00 6.47 97 PHE D N 1
ATOM 4222 C CA . PHE D 1 109 ? -20.795 3.528 -1.680 1.00 6.79 97 PHE D CA 1
ATOM 4223 C C . PHE D 1 109 ? -19.808 3.858 -2.812 1.00 8.87 97 PHE D C 1
ATOM 4224 O O . PHE D 1 109 ? -19.845 4.957 -3.414 1.00 9.76 97 PHE D O 1
ATOM 4232 N N . ASP D 1 110 ? -18.953 2.881 -3.127 1.00 9.10 98 ASP D N 1
ATOM 4233 C CA . ASP D 1 110 ? -18.196 2.873 -4.391 1.00 11.62 98 ASP D CA 1
ATOM 4234 C C . ASP D 1 110 ? -19.184 2.639 -5.539 1.00 11.64 98 ASP D C 1
ATOM 4235 O O . ASP D 1 110 ? -19.941 1.656 -5.539 1.00 11.73 98 ASP D O 1
ATOM 4238 N N . GLY D 1 111 ? -19.196 3.572 -6.489 1.00 11.29 99 GLY D N 1
ATOM 4239 C CA . GLY D 1 111 ? -20.172 3.575 -7.577 1.00 10.81 99 GLY D CA 1
ATOM 4240 C C . GLY D 1 111 ? -21.598 3.847 -7.123 1.00 8.49 99 GLY D C 1
ATOM 4241 O O . GLY D 1 111 ? -21.830 4.392 -6.043 1.00 9.04 99 GLY D O 1
ATOM 4242 N N . GLU D 1 112 ? -22.556 3.474 -7.957 1.00 6.30 100 GLU D N 1
ATOM 4243 C CA . GLU D 1 112 ? -23.958 3.733 -7.668 1.00 8.42 100 GLU D CA 1
ATOM 4244 C C . GLU D 1 112 ? -24.399 2.869 -6.498 1.00 6.93 100 GLU D C 1
ATOM 4245 O O . GLU D 1 112 ? -24.221 1.657 -6.536 1.00 5.84 100 GLU D O 1
ATOM 4247 N N . PRO D 1 113 ? -24.993 3.486 -5.465 1.00 9.69 101 PRO D N 1
ATOM 4248 C CA . PRO D 1 113 ? -25.436 2.686 -4.324 1.00 8.25 101 PRO D CA 1
ATOM 4249 C C . PRO D 1 113 ? -26.555 1.716 -4.718 1.00 6.84 101 PRO D C 1
ATOM 4250 O O . PRO D 1 113 ? -27.374 2.047 -5.592 1.00 6.11 101 PRO D O 1
ATOM 4254 N N . PRO D 1 114 ? -26.622 0.547 -4.046 1.00 5.92 102 PRO D N 1
ATOM 4255 C CA . PRO D 1 114 ? -27.710 -0.385 -4.235 1.00 5.07 102 PRO D CA 1
ATOM 4256 C C . PRO D 1 114 ? -28.916 0.173 -3.482 1.00 6.49 102 PRO D C 1
ATOM 4257 O O . PRO D 1 114 ? -29.239 -0.324 -2.413 1.00 4.72 102 PRO D O 1
ATOM 4261 N N . LYS D 1 115 ? -29.545 1.225 -4.007 1.00 6.34 103 LYS D N 1
ATOM 4262 C CA . LYS D 1 115 ? -30.516 2.016 -3.172 1.00 7.92 103 LYS D CA 1
ATOM 4263 C C . LYS D 1 115 ? -31.778 1.233 -2.788 1.00 7.21 103 LYS D C 1
ATOM 4264 O O . LYS D 1 115 ? -32.327 1.438 -1.726 1.00 3.63 103 LYS D O 1
ATOM 4270 N N . ASP D 1 116 ? -32.257 0.352 -3.655 1.00 8.32 104 ASP D N 1
ATOM 4271 C CA . ASP D 1 116 ? -33.428 -0.458 -3.297 1.00 9.25 104 ASP D CA 1
ATOM 4272 C C . ASP D 1 116 ? -33.114 -1.413 -2.146 1.00 8.98 104 ASP D C 1
ATOM 4273 O O . ASP D 1 116 ? -33.920 -1.584 -1.216 1.00 7.45 104 ASP D O 1
ATOM 4278 N N . LYS D 1 117 ? -31.925 -2.009 -2.196 1.00 8.61 105 LYS D N 1
ATOM 4279 C CA . LYS D 1 117 ? -31.481 -2.923 -1.148 1.00 7.88 105 LYS D CA 1
ATOM 4280 C C . LYS D 1 117 ? -31.243 -2.220 0.183 1.00 7.17 105 LYS D C 1
ATOM 4281 O O . LYS D 1 117 ? -31.619 -2.737 1.218 1.00 7.01 105 LYS D O 1
ATOM 4287 N N . VAL D 1 118 ? -30.610 -1.051 0.148 1.00 5.93 106 VAL D N 1
ATOM 4288 C CA . VAL D 1 118 ? -30.355 -0.251 1.349 1.00 6.45 106 VAL D CA 1
ATOM 4289 C C . VAL D 1 118 ? -31.686 0.154 1.965 1.00 5.46 106 VAL D C 1
ATOM 4290 O O . VAL D 1 118 ? -31.882 0.041 3.179 1.00 5.09 106 VAL D O 1
ATOM 4294 N N . GLU D 1 119 ? -32.602 0.603 1.106 1.00 6.63 107 GLU D N 1
ATOM 4295 C CA . GLU D 1 119 ? -33.952 0.934 1.537 1.00 8.82 107 GLU D CA 1
ATOM 4296 C C . GLU D 1 119 ? -34.635 -0.250 2.226 1.00 8.02 107 GLU D C 1
ATOM 4297 O O . GLU D 1 119 ? -35.242 -0.076 3.273 1.00 8.33 107 GLU D O 1
ATOM 4303 N N . LYS D 1 120 ? -34.532 -1.441 1.654 1.00 7.01 108 LYS D N 1
ATOM 4304 C CA . LYS D 1 120 ? -35.162 -2.632 2.252 1.00 7.18 108 LYS D CA 1
ATOM 4305 C C . LYS D 1 120 ? -34.485 -2.979 3.564 1.00 6.41 108 LYS D C 1
ATOM 4306 O O . LYS D 1 120 ? -35.126 -3.341 4.546 1.00 5.69 108 LYS D O 1
ATOM 4312 N N . ALA D 1 121 ? -33.168 -2.856 3.592 1.00 6.22 109 ALA D N 1
ATOM 4313 C CA . ALA D 1 121 ? -32.407 -3.131 4.804 1.00 6.28 109 ALA D CA 1
ATOM 4314 C C . ALA D 1 121 ? -32.816 -2.230 5.977 1.00 8.52 109 ALA D C 1
ATOM 4315 O O . ALA D 1 121 ? -33.053 -2.718 7.092 1.00 9.85 109 ALA D O 1
ATOM 4317 N N . VAL D 1 122 ? -32.878 -0.918 5.715 1.00 7.43 110 VAL D N 1
ATOM 4318 C CA . VAL D 1 122 ? -33.315 0.070 6.716 1.00 6.89 110 VAL D CA 1
ATOM 4319 C C . VAL D 1 122 ? -34.770 -0.133 7.163 1.00 7.54 110 VAL D C 1
ATOM 4320 O O . VAL D 1 122 ? -35.092 -0.019 8.363 1.00 6.39 110 VAL D O 1
ATOM 4324 N N . GLN D 1 123 ? -35.625 -0.411 6.190 1.00 7.85 111 GLN D N 1
ATOM 4325 C CA . GLN D 1 123 ? -37.021 -0.714 6.421 1.00 8.13 111 GLN D CA 1
ATOM 4326 C C . GLN D 1 123 ? -37.153 -1.925 7.315 1.00 6.80 111 GLN D C 1
ATOM 4327 O O . GLN D 1 123 ? -37.935 -1.929 8.265 1.00 6.35 111 GLN D O 1
ATOM 4333 N N . LEU D 1 124 ? -36.400 -2.966 6.996 1.00 4.54 112 LEU D N 1
ATOM 4334 C CA . LEU D 1 124 ? -36.390 -4.181 7.816 1.00 6.54 112 LEU D CA 1
ATOM 4335 C C . LEU D 1 124 ? -36.059 -3.876 9.254 1.00 5.47 112 LEU D C 1
ATOM 4336 O O . LEU D 1 124 ? -36.718 -4.392 10.152 1.00 3.81 112 LEU D O 1
ATOM 4341 N N . SER D 1 125 ? -35.013 -3.077 9.465 1.00 6.57 113 SER D N 1
ATOM 4342 C CA . SER D 1 125 ? -34.545 -2.753 10.817 1.00 6.59 113 SER D CA 1
ATOM 4343 C C . SER D 1 125 ? -35.591 -1.949 11.570 1.00 5.80 113 SER D C 1
ATOM 4344 O O . SER D 1 125 ? -35.914 -2.235 12.729 1.00 2.11 113 SE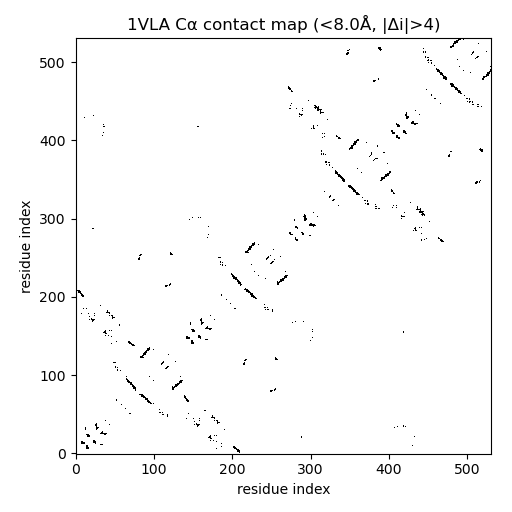R D O 1
ATOM 4347 N N . GLN D 1 126 ? -36.125 -0.953 10.883 1.00 5.95 114 GLN D N 1
ATOM 4348 C CA . GLN D 1 126 ? -37.078 -0.027 11.471 1.00 6.61 114 GLN D CA 1
ATOM 4349 C C . GLN D 1 126 ? -38.493 -0.590 11.616 1.00 7.67 114 GLN D C 1
ATOM 4350 O O . GLN D 1 126 ? -39.146 -0.338 12.626 1.00 8.05 114 GLN D O 1
ATOM 4356 N N . GLU D 1 127 ? -38.945 -1.341 10.612 1.00 7.43 115 GLU D N 1
ATOM 4357 C CA . GLU D 1 127 ? -40.342 -1.728 10.489 1.00 10.00 115 GLU D CA 1
ATOM 4358 C C . GLU D 1 127 ? -40.608 -3.192 10.812 1.00 11.98 115 GLU D C 1
ATOM 4359 O O . GLU D 1 127 ? -41.714 -3.511 11.240 1.00 11.57 115 GLU D O 1
ATOM 4365 N N . LYS D 1 128 ? -39.650 -4.092 10.581 1.00 10.44 116 LYS D N 1
ATOM 4366 C CA . LYS D 1 128 ? -39.869 -5.531 10.850 1.00 10.99 116 LYS D CA 1
ATOM 4367 C C . LYS D 1 128 ? -39.349 -5.851 12.245 1.00 9.82 116 LYS D C 1
ATOM 4368 O O . LYS D 1 128 ? -40.088 -6.326 13.100 1.00 6.87 116 LYS D O 1
ATOM 4371 N N . TYR D 1 129 ? -38.071 -5.585 12.442 1.00 8.81 117 TYR D N 1
ATOM 4372 C CA . TYR D 1 129 ? -37.391 -5.849 13.709 1.00 8.68 117 TYR D CA 1
ATOM 4373 C C . TYR D 1 129 ? -37.720 -4.791 14.740 1.00 6.39 117 TYR D C 1
ATOM 4374 O O . TYR D 1 129 ? -37.715 -5.066 15.934 1.00 6.25 117 TYR D O 1
ATOM 4383 N N . CYS D 1 130 ? -37.959 -3.567 14.283 1.00 6.37 118 CYS D N 1
ATOM 4384 C CA . CYS D 1 130 ? -38.303 -2.457 15.177 1.00 9.11 118 CYS D CA 1
ATOM 4385 C C . CYS D 1 130 ? -37.216 -2.281 16.232 1.00 9.86 118 CYS D C 1
ATOM 4386 O O . CYS D 1 130 ? -37.487 -2.113 17.425 1.00 9.01 118 CYS D O 1
ATOM 4389 N N . SER D 1 131 ? -35.969 -2.351 15.775 1.00 9.07 119 SER D N 1
ATOM 4390 C CA . SER D 1 131 ? -34.825 -2.390 16.666 1.00 13.19 119 SER D CA 1
ATOM 4391 C C . SER D 1 131 ? -34.730 -1.176 17.579 1.00 14.19 119 SER D C 1
ATOM 4392 O O . SER D 1 131 ? -34.263 -1.282 18.714 1.00 18.49 119 SER D O 1
ATOM 4395 N N . VAL D 1 132 ? -35.204 -0.029 17.112 1.00 13.03 120 VAL D N 1
ATOM 4396 C CA . VAL D 1 132 ? -35.222 1.156 17.976 1.00 13.21 120 VAL D CA 1
ATOM 4397 C C . VAL D 1 132 ? -36.585 1.328 18.633 1.00 8.84 120 VAL D C 1
ATOM 4398 O O . VAL D 1 132 ? -36.687 1.498 19.838 1.00 8.05 120 VAL D O 1
ATOM 4402 N N . SER D 1 133 ? -37.631 1.285 17.827 1.00 10.83 121 SER D N 1
ATOM 4403 C CA . SER D 1 133 ? -38.970 1.671 18.279 1.00 10.12 121 SER D CA 1
ATOM 4404 C C . SER D 1 133 ? -39.579 0.707 19.292 1.00 11.92 121 SER D C 1
ATOM 4405 O O . SER D 1 133 ? -40.464 1.100 20.063 1.00 12.33 121 SER D O 1
ATOM 4408 N N . ALA D 1 134 ? -39.115 -0.538 19.292 1.00 10.39 122 ALA D N 1
ATOM 4409 C CA . ALA D 1 134 ? -39.623 -1.541 20.218 1.00 11.87 122 ALA D CA 1
ATOM 4410 C C . ALA D 1 134 ? -38.980 -1.401 21.608 1.00 11.49 122 ALA D C 1
ATOM 4411 O O . ALA D 1 134 ? -39.467 -1.967 22.586 1.00 17.20 122 ALA D O 1
ATOM 4413 N N . ILE D 1 135 ? -37.919 -0.620 21.690 1.00 9.81 123 ILE D N 1
ATOM 4414 C CA . ILE D 1 135 ? -37.175 -0.438 22.931 1.00 11.10 123 ILE D CA 1
ATOM 4415 C C . ILE D 1 135 ? -37.335 0.965 23.506 1.00 9.30 123 ILE D C 1
ATOM 4416 O O . ILE D 1 135 ? -37.447 1.116 24.703 1.00 8.68 123 ILE D O 1
ATOM 4421 N N . LEU D 1 136 ? -37.273 1.986 22.636 1.00 10.82 124 LEU D N 1
ATOM 4422 C CA . LEU D 1 136 ? -37.211 3.372 23.081 1.00 9.31 124 LEU D CA 1
ATOM 4423 C C . LEU D 1 136 ? -38.616 3.959 23.179 1.00 8.81 124 LEU D C 1
ATOM 4424 O O . LEU D 1 136 ? -39.281 4.081 22.182 1.00 9.81 124 LEU D O 1
ATOM 4429 N N . LYS D 1 137 ? -39.032 4.350 24.383 1.00 9.49 125 LYS D N 1
ATOM 4430 C CA . LYS D 1 137 ? -40.267 5.107 24.557 1.00 7.99 125 LYS D CA 1
ATOM 4431 C C . LYS D 1 137 ? -40.118 6.534 24.050 1.00 8.57 125 LYS D C 1
ATOM 4432 O O . LYS D 1 137 ? -39.159 7.239 24.378 1.00 6.86 125 LYS D O 1
ATOM 4438 N N . CYS D 1 138 ? -41.109 6.961 23.279 1.00 7.48 126 CYS D N 1
ATOM 4439 C CA . CYS D 1 138 ? -41.082 8.268 22.685 1.00 7.57 126 CYS D CA 1
ATOM 4440 C C . CYS D 1 138 ? -42.518 8.776 22.485 1.00 6.58 126 CYS D C 1
ATOM 4441 O O . CYS D 1 138 ? -43.414 8.006 22.142 1.00 6.06 126 CYS D O 1
ATOM 4444 N N . SER D 1 139 ? -42.730 10.055 22.772 1.00 4.43 127 SER D N 1
ATOM 4445 C CA . SER D 1 139 ? -44.037 10.691 22.607 1.00 7.01 127 SER D CA 1
ATOM 4446 C C . SER D 1 139 ? -44.445 10.937 21.153 1.00 5.05 127 SER D C 1
ATOM 4447 O O . SER D 1 139 ? -45.511 11.441 20.892 1.00 7.32 127 SER D O 1
ATOM 4450 N N . SER D 1 140 ? -43.579 10.628 20.208 1.00 8.28 128 SER D N 1
ATOM 4451 C CA . SER D 1 140 ? -43.951 10.621 18.775 1.00 8.11 128 SER D CA 1
ATOM 4452 C C . SER D 1 140 ? -43.269 9.436 18.138 1.00 9.43 128 SER D C 1
ATOM 4453 O O . SER D 1 140 ? -42.275 8.928 18.668 1.00 10.87 128 SER D O 1
ATOM 4456 N N . LYS D 1 141 ? -43.811 8.987 17.011 1.00 8.53 129 LYS D N 1
ATOM 4457 C CA . LYS D 1 141 ? -43.258 7.858 16.275 1.00 7.57 129 LYS D CA 1
ATOM 4458 C C . LYS D 1 141 ? -41.846 8.161 15.800 1.00 8.26 129 LYS D C 1
ATOM 4459 O O . LYS D 1 141 ? -41.588 9.249 15.287 1.00 5.57 129 LYS D O 1
ATOM 4465 N N . VAL D 1 142 ? -40.931 7.228 16.032 1.00 7.84 130 VAL D N 1
ATOM 4466 C CA . VAL D 1 142 ? -39.546 7.369 15.553 1.00 8.86 130 VAL D CA 1
ATOM 4467 C C . VAL D 1 142 ? -39.597 7.534 14.032 1.00 10.54 130 VAL D C 1
ATOM 4468 O O . VAL D 1 142 ? -40.390 6.855 13.361 1.00 10.45 130 VAL D O 1
ATOM 4472 N N . THR D 1 143 ? -38.800 8.481 13.518 1.00 7.95 131 THR D N 1
ATOM 4473 C CA . THR D 1 143 ? -38.687 8.753 12.091 1.00 8.27 131 THR D CA 1
ATOM 4474 C C . THR D 1 143 ? -37.255 8.478 11.671 1.00 8.87 131 THR D C 1
ATOM 4475 O O . THR D 1 143 ? -36.385 8.312 12.488 1.00 6.91 131 THR D O 1
ATOM 4479 N N . TYR D 1 144 ? -37.017 8.410 10.374 1.00 6.52 132 TYR D N 1
ATOM 4480 C CA . TYR D 1 144 ? -35.695 8.112 9.907 1.00 6.78 132 TYR D CA 1
ATOM 4481 C C . TYR D 1 144 ? -35.596 8.497 8.459 1.00 5.32 132 TYR D C 1
ATOM 4482 O O . TYR D 1 144 ? -36.615 8.676 7.803 1.00 2.63 132 TYR D O 1
ATOM 4491 N N . GLU D 1 145 ? -34.368 8.628 7.979 1.00 4.12 133 GLU D N 1
ATOM 4492 C CA . GLU D 1 145 ? -34.128 8.844 6.593 1.00 5.81 133 GLU D CA 1
ATOM 4493 C C . GLU D 1 145 ? -32.854 8.154 6.216 1.00 7.30 133 GLU D C 1
ATOM 4494 O O . GLU D 1 145 ? -32.071 7.763 7.089 1.00 5.23 133 GLU D O 1
ATOM 4500 N N . ILE D 1 146 ? -32.682 8.014 4.904 1.00 5.76 134 ILE D N 1
ATOM 4501 C CA . ILE D 1 146 ? -31.444 7.536 4.324 1.00 7.06 134 ILE D CA 1
ATOM 4502 C C . ILE D 1 146 ? -30.725 8.662 3.587 1.00 3.76 134 ILE D C 1
ATOM 4503 O O . ILE D 1 146 ? -31.324 9.373 2.773 1.00 5.49 134 ILE D O 1
ATOM 4508 N N . VAL D 1 147 ? -29.426 8.757 3.774 1.00 2.71 135 VAL D N 1
ATOM 4509 C CA . VAL D 1 147 ? -28.615 9.770 3.130 1.00 5.25 135 VAL D CA 1
ATOM 4510 C C . VAL D 1 147 ? -27.466 9.080 2.453 1.00 6.91 135 VAL D C 1
ATOM 4511 O O . VAL D 1 147 ? -26.882 8.173 3.048 1.00 6.78 135 VAL D O 1
ATOM 4515 N N . TYR D 1 148 ? -27.147 9.482 1.209 1.00 5.05 136 TYR D N 1
ATOM 4516 C CA . TYR D 1 148 ? -25.959 9.013 0.516 1.00 6.93 136 TYR D CA 1
ATOM 4517 C C . TYR D 1 148 ? -24.961 10.145 0.331 1.00 8.69 136 TYR D C 1
ATOM 4518 O O . TYR D 1 148 ? -25.316 11.217 -0.100 1.00 10.00 136 TYR D O 1
ATOM 4527 N N . GLU D 1 149 ? -23.707 9.907 0.674 1.00 10.99 137 GLU D N 1
ATOM 4528 C CA . GLU D 1 149 ? -22.663 10.902 0.479 1.00 12.93 137 GLU D CA 1
ATOM 4529 C C . GLU D 1 149 ? -21.744 10.439 -0.629 1.00 13.65 137 GLU D C 1
ATOM 4530 O O . GLU D 1 149 ? -21.355 9.275 -0.656 1.00 13.20 137 GLU D O 1
#

Nearest PDB structures (foldseek):
  1vla-assembly1_A  TM=9.938E-01  e=1.322E-23  Thermotoga maritima MSB8
  2e8c-assembly1_A  TM=7.517E-01  e=2.409E-08  Aquifex aeolicus VF5
  2onf-assembly1_B  TM=6.919E-01  e=4.548E-05  Thermoplasma acidophilum
  4xx2-assembly1_A  TM=6.112E-01  e=2.056E-04  Xylella fastidiosa 9a5c
  1usp-assembly1_A  TM=6.021E-01  e=2.482E-04  Deinococcus radiodurans R1 = ATCC 13939 = DSM 20539

Organism: Thermotoga maritima (strain ATCC 43589 / DSM 3109 / JCM 10099 / NBRC 100826 / MSB8) (NCBI:txid243274)

Sequence (531 aa):
HHHHHHQARWIGNFHVRTDSNHDVLDTKEEVGGKDAAPRPLELVLTGLGCTGDVVSILRKKVIDQKDFRIEIEYERTEEHPRIFTKVHLKYIFKFDGEPPKDKVEKAVQLSQEKYCSVSAILKCSSKVTYEIVYENHHHHQARWIGNFHVRTDSNHDVLDTKEEVGGKDAAPRPLELVLTGLGCTGDVVSILRKKVIDQKDFRIEIEYERTEEHPRIFTKVHLKYIFKFDGEPPKDKVEKAVQLSQEKYCSVSAILKCSSKVTYEIVYENHHQARWIGNFHVRTDSNHDVLDTKEEVGGKDAAPRPLELVLTGLGCTGDVVSILRKKVIDQKDFRIEIEYERTEEHPRIFTKVHLKYIFKFDGEPPKDKVEKAVQLSQEKYCSVSAILKCSSKVTYEIVYENQARWIGNFHVRTDSNHDVLDTKEEVGGKDAAPRPLELVLTGLGCTGDVVSILRKKVIDQKDFRIEIEYERTEEHPRIFTKVHLKYIFKFDGEPPKDKVEKAVQLSQEKYCSVSAILKCSSKVTYEIVYE

CATH classification: 2.20.25.10 (+1 more: 3.30.300.20)

InterPro domains:
  IPR003718 OsmC/Ohr conserved domain [PF02566] (31-133)
  IPR015946 K homology domain-like, alpha/beta [G3DSA:3.30.300.20] (37-138)
  IPR036102 OsmC/Ohr superfamily [SSF82784] (2-135)

Radius of gyration: 24.97 Å; Cα contacts (8 Å, |Δi|>4): 1156; chains: 4; bounding box: 65×49×68 Å

Foldseek 3Di:
DDDDDDDWPDDPLTWDQDPVGDIADFDDVVSSTDPPHDDPVVVVVVVLCQLVCLCVQCVCPQNVFDDWDKDWDWDWDDDPPIATAAIEIEIEDEGNPDDPVVSNVVSNCCSCPVVVSNPVPGDYNDRHHYDYHYDD/DPPDDWDDPPLTWDQDPVGDIADFDDVVSSTDPPHDDPVVVVVVVLVQLCCLCVQCVCPQNVFDDWDKDKDWDWDDDPPIATAEIEIEIEDEGPDDDPVVSSCVSNCCSCPVVVSNPVPGDYNDDYYYDYHYDD/DADWDDDPLTWDQDPVRDIADFDDVVSSTDPPHDDPVVVVVVVLCQLCCLCVQCVCPFNVFDDWDKDKDWDWDDDPPIATAEIEMEIEDEGHPDDPVVSSVVSSCCSCPVVVSNPVPGDYNDRYYYDYHYDD/DWDDPPLTWDQDPVGDIADFDDVVSSTDPPHDDPVVVVVVVLCQLCLLCVQCVCPNNVFDDWDKDKDWDWDDDPVIATAAIEMEIEDEGDPDHPVVSSVVSSCCSCPVVVSNPVPHDYNDRYYYDYHYD

B-factor: mean 10.27, std 6.51, range [2.0, 45.37]

Secondary structure (DSSP, 8-state):
-PPPB--EE-----EEE-TTS-EE----GGGT--S-S--HHHHHHHH------HHHHHH---TT--EEEEEEEEEE-SSSSP-EEEEEEEEEEE-SSS--HHHHHHHHHIIIIIS-TTTTTB--SS--EEEEEEE-/-TT--EE-----EEE-TTS-EE----GGGT--S-S--HHHHHHHH------HHHHHH---TT--EEEEEEEEEE-SSSSP-EEEEEEEEEEE-SSS--HHHHHHHHHIIIIIS-TTTTTB--SS--EEEEEEE-/---EE-----EEE-TTS-EE----GGGT--S-S--HHHHHHHH------HHHHHH---TT--EEEEEEEEEE-SSSSP-EEEEEEEEEEE-SSS--HHHHHHHHHIIIIII-TTTTTB--SS--EEEEEEE-/-EE-----EEE-TTS-EE----GGGT----S--HHHHHHHH------HHHHHH---TT--EEEEEEEEEE-SSSSP-EEEEEEEEEEE-SSS--HHHHHHHHHIIIIIS-TTTTTB--SS--EEEEEE-

Solvent-accessible surface area: 23762 Å² total